Protein AF-A0A817NRM7-F1 (afdb_monomer_lite)

Organism: NCBI:txid392032

Foldseek 3Di:
DDDDDPPDQDADVQARDPPLVVQLVQLVVLLVVLVVVCVVDVPDDLVNSLVVSVVSCLVPPPCRVCVVVCLVDVSSLLRSVLSSLVVLCVVLVQDQDDSVVLSCVLPVDDDRDSSSSSCSSNPDSVLVSVLSVLVSVVCVQQNDVLVVVLVVVLVPPDDDDDDDPPLLVVQLSLLVVLVVVLCVQQDDRPCRNVVVCCCVPVLVNNSDDPALVNLVSSLVVVLVVSVPPDDDDPPNNVSNVVSSLVSSLSNCLSHCVVVVVRLLVVVLQCLPPVRPNLVVCLSVLVSNCVQLVLLVCLVVVVLDDDDCPSFVSVQVSQVVRDDPVSSSLVSLLVNSLVVCVVCVVVVDQLLVCLVVCVVVLVVLLVVLVVCVPGRGSSVSSSSSSNLNNLLSLLVCVLVVPPDPSNVVVLVVLQVPPHPCSVVSVVSSLVSNCVVVVHDSVVVLVVCVVPPRDNVVVVSDDDPPPPLCVLVVLADQDDQDPVQNVLLVVLLCCVVPPPDLVSVLVLLVVLLQDLSSQLSNQSVLLVVLCCVQRVVCQDQPVVQLCCLPPPCVVSCCVRQNPVSSVVSNCSRNQHDPPDLLRDHNPDDSVSNNVSSVVSSLVSSLSSCLSYPAQDLSVQLQADRVRHGDPDNVVSCVPPDPDPPPPPDPPLLVQLVVQLVVVVVCVVVVNQDPLQQKKKAPAPPGSHIDGDNQAADCDPFDADPVPRHGWGANHGSGTDDDVVGIDIGGSVRSNVVSVVVVVD

Sequence (742 aa):
MMNRYVIEIPLFFNFRFPCATTEYGIIRQSRDTTMKRSLDDERIQSDELANQAMKQLTDKSIYKENIKLIFNNSDLFTHYYHDQVALAHDEAKVYQLPTSFVQRLLTLNPTRSITNHLQHLLIDHVELFEILRIFEISMQLVGEETVINAFNKQSIQNYTSDHLVSSTIISRIDNIEQLINCYNRVIQTEHASNFFENACSLGGFNAAFENCNAIHEFIEYLRNLFVDSESTTDNVLPHRQRTLLELEMEFLKTWLPDNSEQYPEVLALFSKPKNDLWQYSAKILSFIDQEVELFSTVLSKNGQLEDPDKIELLDECLNNINGDTYKIERLLVNRIHMQLMLRASEQGTPEQILTDNYTQFEENVRQLQDEQSNHSSISISLIAWIKYYIELYAVALKNQCSEAIMGTIDQFLTRDELPLSLTLKLFVIKQICELSSVKFDAFCEKFSNSAVVWLRTILEKPQDQQSNQAQHNLILPTPLFVGEDEFKRISDILSYSNDIEHLRQLITNCTTNQTSSYCFLVWFIHYYLRFYTKNATSIDEKWVRLFTHELNQHICKCFDVISSKLLISLCKNFSNTSYFRLQPNMDIKEVHQRLVVLNIAVYLLSCKSLNYITYVGSLLFDDKRQMPNNYTERLQSSICLPGLLSSDIAITKMLYVRTQVKERLDRSEIVPDAMFIYKCSDACPYMFHFEGCGRPYELIKCPMCKTDIGATSYNKPIIRIPPHTQMPIEAGFQFIADYIKT

Structure (mmCIF, N/CA/C/O backbone):
data_AF-A0A817NRM7-F1
#
_entry.id   AF-A0A817NRM7-F1
#
loop_
_atom_site.group_PDB
_atom_site.id
_atom_site.type_symbol
_atom_site.label_atom_id
_atom_site.label_alt_id
_atom_site.label_comp_id
_atom_site.label_asym_id
_atom_site.label_entity_id
_atom_site.label_seq_id
_atom_site.pdbx_PDB_ins_code
_atom_site.Cartn_x
_atom_site.Cartn_y
_atom_site.Cartn_z
_atom_site.occupancy
_atom_site.B_iso_or_equiv
_atom_site.auth_seq_id
_atom_site.auth_comp_id
_atom_site.auth_asym_id
_atom_site.auth_atom_id
_atom_site.pdbx_PDB_model_num
ATOM 1 N N . MET A 1 1 ? 57.140 -15.966 -49.973 1.00 34.69 1 MET A N 1
ATOM 2 C CA . MET A 1 1 ? 56.959 -16.732 -48.721 1.00 34.69 1 MET A CA 1
ATOM 3 C C . MET A 1 1 ? 55.482 -17.067 -48.611 1.00 34.69 1 MET A C 1
ATOM 5 O O . MET A 1 1 ? 54.673 -16.154 -48.588 1.00 34.69 1 MET A O 1
ATOM 9 N N . MET A 1 2 ? 55.150 -18.355 -48.706 1.00 26.67 2 MET A N 1
ATOM 10 C CA . MET A 1 2 ? 53.783 -18.885 -48.751 1.00 26.67 2 MET A CA 1
ATOM 11 C C . MET A 1 2 ? 53.031 -18.640 -47.436 1.00 26.67 2 MET A C 1
ATOM 13 O O . MET A 1 2 ? 53.533 -18.996 -46.370 1.00 26.67 2 MET A O 1
ATOM 17 N N . ASN A 1 3 ? 51.817 -18.095 -47.555 1.00 31.77 3 ASN A N 1
ATOM 18 C CA . ASN A 1 3 ? 50.756 -18.158 -46.550 1.00 31.77 3 ASN A CA 1
ATOM 19 C C . ASN A 1 3 ? 50.570 -19.615 -46.106 1.00 31.77 3 ASN A C 1
ATOM 21 O O . ASN A 1 3 ? 50.264 -20.483 -46.925 1.00 31.77 3 ASN A O 1
ATOM 25 N N . ARG A 1 4 ? 50.762 -19.895 -44.816 1.00 36.00 4 ARG A N 1
ATOM 26 C CA . ARG A 1 4 ? 50.387 -21.182 -44.227 1.00 36.00 4 ARG A CA 1
ATOM 27 C C . ARG A 1 4 ? 48.860 -21.212 -44.093 1.00 36.00 4 ARG A C 1
ATOM 29 O O . ARG A 1 4 ? 48.320 -20.524 -43.243 1.00 36.00 4 ARG A O 1
ATOM 36 N N . TYR A 1 5 ? 48.228 -21.968 -44.990 1.00 39.69 5 TYR A N 1
ATOM 37 C CA . TYR A 1 5 ? 46.897 -22.590 -44.931 1.00 39.69 5 TYR A CA 1
ATOM 38 C C . TYR A 1 5 ? 45.870 -21.987 -43.954 1.00 39.69 5 TYR A C 1
ATOM 40 O O . TYR A 1 5 ? 45.651 -22.541 -42.881 1.00 39.69 5 TYR A O 1
ATOM 48 N N . VAL A 1 6 ? 45.157 -20.941 -44.382 1.00 44.00 6 VAL A N 1
ATOM 49 C CA . VAL A 1 6 ? 43.768 -20.742 -43.933 1.00 44.00 6 VAL A CA 1
ATOM 50 C C . VAL A 1 6 ? 42.949 -21.813 -44.652 1.00 44.00 6 VAL A C 1
ATOM 52 O O . VAL A 1 6 ? 42.923 -21.844 -45.884 1.00 44.00 6 VAL A O 1
ATOM 55 N N . ILE A 1 7 ? 42.362 -22.752 -43.912 1.00 54.34 7 ILE A N 1
ATOM 56 C CA . ILE A 1 7 ? 41.488 -23.776 -44.497 1.00 54.34 7 ILE A CA 1
ATOM 57 C C . ILE A 1 7 ? 40.135 -23.111 -44.755 1.00 54.34 7 ILE A C 1
ATOM 59 O O . ILE A 1 7 ? 39.283 -23.079 -43.876 1.00 54.34 7 ILE A O 1
ATOM 63 N N . GLU A 1 8 ? 39.932 -22.553 -45.947 1.00 53.34 8 GLU A N 1
ATOM 64 C CA . GLU A 1 8 ? 38.624 -22.016 -46.334 1.00 53.34 8 GLU A CA 1
ATOM 65 C C . GLU A 1 8 ? 37.659 -23.163 -46.656 1.00 53.34 8 GLU A C 1
ATOM 67 O O . GLU A 1 8 ? 37.720 -23.774 -47.725 1.00 53.34 8 GLU A O 1
ATOM 72 N N . ILE A 1 9 ? 36.757 -23.464 -45.718 1.00 67.56 9 ILE A N 1
ATOM 73 C CA . ILE A 1 9 ? 35.659 -24.412 -45.936 1.00 67.56 9 ILE A CA 1
ATOM 74 C C . ILE A 1 9 ? 34.403 -23.620 -46.341 1.00 67.56 9 ILE A C 1
ATOM 76 O O . ILE A 1 9 ? 33.928 -22.806 -45.536 1.00 67.56 9 ILE A O 1
ATOM 80 N N . PRO A 1 10 ? 33.863 -23.810 -47.563 1.00 65.81 10 PRO A N 1
ATOM 81 C CA . PRO A 1 10 ? 32.677 -23.093 -48.023 1.00 65.81 10 PRO A CA 1
ATOM 82 C C . PRO A 1 10 ? 31.425 -23.521 -47.245 1.00 65.81 10 PRO A C 1
ATOM 84 O O . PRO A 1 10 ? 31.298 -24.672 -46.836 1.00 65.81 10 PRO A O 1
ATOM 87 N N . LEU A 1 11 ? 30.486 -22.587 -47.068 1.00 70.88 11 LEU A N 1
ATOM 88 C CA . LEU A 1 11 ? 29.175 -22.872 -46.483 1.00 70.88 11 LEU A CA 1
ATOM 89 C C . LEU A 1 11 ? 28.309 -23.648 -47.483 1.00 70.88 11 LEU A C 1
ATOM 91 O O . LEU A 1 11 ? 28.127 -23.219 -48.623 1.00 70.88 11 LEU A O 1
ATOM 95 N N . PHE A 1 12 ? 27.726 -24.753 -47.036 1.00 64.75 12 PHE A N 1
ATOM 96 C CA . PHE A 1 12 ? 26.757 -25.545 -47.779 1.00 64.75 12 PHE A CA 1
ATOM 97 C C . PHE A 1 12 ? 25.507 -25.719 -46.909 1.00 64.75 12 PHE A C 1
ATOM 99 O O . PHE A 1 12 ? 25.571 -26.329 -45.846 1.00 64.75 12 PHE A O 1
ATOM 106 N N . PHE A 1 13 ? 24.380 -25.126 -47.324 1.00 61.25 13 PHE A N 1
ATOM 107 C CA . PHE A 1 13 ? 23.148 -25.047 -46.517 1.00 61.25 13 PHE A CA 1
ATOM 108 C C . PHE A 1 13 ? 23.389 -24.545 -45.074 1.00 61.25 13 PHE A C 1
ATOM 110 O O . PHE A 1 13 ? 22.947 -25.171 -44.120 1.00 61.25 13 PHE A O 1
ATOM 117 N N . ASN A 1 14 ? 24.106 -23.423 -44.921 1.00 70.62 14 ASN A N 1
ATOM 118 C CA . ASN A 1 14 ? 24.505 -22.799 -43.642 1.00 70.62 14 ASN A CA 1
ATOM 119 C C . ASN A 1 14 ? 25.495 -23.583 -42.757 1.00 70.62 14 ASN A C 1
ATOM 121 O O . ASN A 1 14 ? 25.892 -23.056 -41.719 1.00 70.62 14 ASN A O 1
ATOM 125 N N . PHE A 1 15 ? 25.973 -24.759 -43.181 1.00 78.25 15 PHE A N 1
ATOM 126 C CA . PHE A 1 15 ? 26.972 -25.545 -42.446 1.00 78.25 15 PHE A CA 1
ATOM 127 C C . PHE A 1 15 ? 28.299 -25.643 -43.202 1.00 78.25 15 PHE A C 1
ATOM 129 O O . PHE A 1 15 ? 28.330 -25.587 -44.432 1.00 78.25 15 PHE A O 1
ATOM 136 N N . ARG A 1 16 ? 29.411 -25.785 -42.481 1.00 79.62 16 ARG A N 1
ATOM 137 C CA . ARG A 1 16 ? 30.762 -25.946 -43.048 1.00 79.62 16 ARG A CA 1
ATOM 138 C C . ARG A 1 16 ? 31.235 -27.394 -42.982 1.00 79.62 16 ARG A C 1
ATOM 140 O O . ARG A 1 16 ? 31.927 -27.863 -43.881 1.00 79.62 16 ARG A O 1
ATOM 147 N N . PHE A 1 17 ? 30.846 -28.121 -41.947 1.00 80.62 17 PHE A N 1
ATOM 148 C CA . PHE A 1 17 ? 31.223 -29.502 -41.712 1.00 80.62 17 PHE A CA 1
ATOM 149 C C . PHE A 1 17 ? 30.112 -30.480 -42.135 1.00 80.62 17 PHE A C 1
ATOM 151 O O . PHE A 1 17 ? 28.925 -30.229 -41.908 1.00 80.62 17 PHE A O 1
ATOM 158 N N . PRO A 1 18 ? 30.466 -31.632 -42.737 1.00 75.56 18 PRO A N 1
ATOM 159 C CA . PRO A 1 18 ? 29.490 -32.670 -43.054 1.00 75.56 18 PRO A CA 1
ATOM 160 C C . PRO A 1 18 ? 28.865 -33.241 -41.771 1.00 75.56 18 PRO A C 1
ATOM 162 O O . PRO A 1 18 ? 29.499 -33.303 -40.730 1.00 75.56 18 PRO A O 1
ATOM 165 N N . CYS A 1 19 ? 27.614 -33.696 -41.819 1.00 80.62 19 CYS A N 1
ATOM 166 C CA . CYS A 1 19 ? 26.957 -34.333 -40.664 1.00 80.62 19 CYS A CA 1
ATOM 167 C C . CYS A 1 19 ? 26.858 -33.457 -39.389 1.00 80.62 19 CYS A C 1
ATOM 169 O O . CYS A 1 19 ? 26.701 -34.002 -38.294 1.00 80.62 19 CYS A O 1
ATOM 171 N N . ALA A 1 20 ? 26.903 -32.122 -39.514 1.00 81.62 20 ALA A N 1
ATOM 172 C CA . ALA A 1 20 ? 26.835 -31.179 -38.391 1.00 81.62 20 ALA A CA 1
ATOM 173 C C . ALA A 1 20 ? 25.649 -31.436 -37.442 1.00 81.62 20 ALA A C 1
ATOM 175 O O . ALA A 1 20 ? 25.820 -31.400 -36.228 1.00 81.62 20 ALA A O 1
ATOM 176 N N . THR A 1 21 ? 24.470 -31.774 -37.977 1.00 80.50 21 THR A N 1
ATOM 177 C CA . THR A 1 21 ? 23.260 -32.086 -37.192 1.00 80.50 21 THR A CA 1
ATOM 178 C C . THR A 1 21 ? 23.430 -33.313 -36.299 1.00 80.50 21 THR A C 1
ATOM 180 O O . THR A 1 21 ? 23.010 -33.321 -35.144 1.00 80.50 21 THR A O 1
ATOM 183 N N . THR A 1 22 ? 24.049 -34.370 -36.822 1.00 81.25 22 THR A N 1
ATOM 184 C CA . THR A 1 22 ? 24.283 -35.600 -36.059 1.00 81.25 22 THR A CA 1
ATOM 185 C C . THR A 1 22 ? 25.364 -35.380 -35.003 1.00 81.25 22 THR A C 1
ATOM 187 O O . THR A 1 22 ? 25.225 -35.848 -33.875 1.00 81.25 22 THR A O 1
ATOM 190 N N . GLU A 1 23 ? 26.396 -34.606 -35.340 1.00 84.19 23 GLU A N 1
ATOM 191 C CA . GLU A 1 23 ? 27.444 -34.216 -34.398 1.00 84.19 23 GLU A CA 1
ATOM 192 C C . GLU A 1 23 ? 26.904 -33.328 -33.262 1.00 84.19 23 GLU A C 1
ATOM 194 O O . GLU A 1 23 ? 27.232 -33.544 -32.096 1.00 84.19 23 GLU A O 1
ATOM 199 N N . TYR A 1 24 ? 25.991 -32.403 -33.569 1.00 82.62 24 TYR A N 1
ATOM 200 C CA . TYR A 1 24 ? 25.297 -31.586 -32.570 1.00 82.62 24 TYR A CA 1
ATOM 201 C C . TYR A 1 24 ? 24.501 -32.435 -31.576 1.00 82.62 24 TYR A C 1
ATOM 203 O O . TYR A 1 24 ? 24.549 -32.187 -30.372 1.00 82.62 24 TYR A O 1
ATOM 211 N N . GLY A 1 25 ? 23.843 -33.502 -32.044 1.00 79.62 25 GLY A N 1
ATOM 212 C CA . GLY A 1 25 ? 23.169 -34.465 -31.167 1.00 79.62 25 GLY A CA 1
ATOM 213 C C . GLY A 1 25 ? 24.121 -35.178 -30.194 1.00 79.62 25 GLY A C 1
ATOM 214 O O . GLY A 1 25 ? 23.775 -35.388 -29.030 1.00 79.62 25 GLY A O 1
ATOM 215 N N . ILE A 1 26 ? 25.339 -35.505 -30.637 1.00 82.06 26 ILE A N 1
ATOM 216 C CA . ILE A 1 26 ? 26.378 -36.128 -29.798 1.00 82.06 26 ILE A CA 1
ATOM 217 C C . ILE A 1 26 ? 26.888 -35.138 -28.746 1.00 82.06 26 ILE A C 1
ATOM 219 O O . ILE A 1 26 ? 27.024 -35.495 -27.572 1.00 82.06 26 ILE A O 1
ATOM 223 N N . ILE A 1 27 ? 27.119 -33.886 -29.144 1.00 79.38 27 ILE A N 1
ATOM 224 C CA . ILE A 1 27 ? 27.537 -32.823 -28.228 1.00 79.38 27 ILE A CA 1
ATOM 225 C C . ILE A 1 27 ? 26.447 -32.547 -27.192 1.00 79.38 27 ILE A C 1
ATOM 227 O O . ILE A 1 27 ? 26.756 -32.473 -26.006 1.00 79.38 27 ILE A O 1
ATOM 231 N N . ARG A 1 28 ? 25.177 -32.465 -27.601 1.00 76.25 28 ARG A N 1
ATOM 232 C CA . ARG A 1 28 ? 24.037 -32.300 -26.689 1.00 76.25 28 ARG A CA 1
ATOM 233 C C . ARG A 1 28 ? 23.992 -33.401 -25.631 1.00 76.25 28 ARG A C 1
ATOM 235 O O . ARG A 1 28 ? 23.902 -33.108 -24.447 1.00 76.25 28 ARG A O 1
ATOM 242 N N . GLN A 1 29 ? 24.165 -34.661 -26.034 1.00 79.44 29 GLN A N 1
ATOM 243 C CA . GLN A 1 29 ? 24.236 -35.772 -25.082 1.00 79.44 29 GLN A CA 1
ATOM 244 C C . GLN A 1 29 ? 25.431 -35.637 -24.120 1.00 79.44 29 GLN A C 1
ATOM 246 O O . GLN A 1 29 ? 25.322 -35.965 -22.935 1.00 79.44 29 GLN A O 1
ATOM 251 N N . SER A 1 30 ? 26.579 -35.171 -24.621 1.00 75.50 30 SER A N 1
ATOM 252 C CA . SER A 1 30 ? 27.755 -34.904 -23.790 1.00 75.50 30 SER A CA 1
ATOM 253 C C . SER A 1 30 ? 27.486 -33.783 -22.780 1.00 75.50 30 SER A C 1
ATOM 255 O O . SER A 1 30 ? 27.895 -33.923 -21.634 1.00 75.50 30 SER A O 1
ATOM 257 N N . ARG A 1 31 ? 26.761 -32.722 -23.164 1.00 72.88 31 ARG A N 1
ATOM 258 C CA . ARG A 1 31 ? 26.352 -31.615 -22.277 1.00 72.88 31 ARG A CA 1
ATOM 259 C C . ARG A 1 31 ? 25.463 -32.098 -21.142 1.00 72.88 31 ARG A C 1
ATOM 261 O O . ARG A 1 31 ? 25.817 -31.905 -19.985 1.00 72.88 31 ARG A O 1
ATOM 268 N N . ASP A 1 32 ? 24.392 -32.820 -21.469 1.00 71.56 32 ASP A N 1
ATOM 269 C CA . ASP A 1 32 ? 23.449 -33.354 -20.477 1.00 71.56 32 ASP A CA 1
ATOM 270 C C . ASP A 1 32 ? 24.154 -34.269 -19.461 1.00 71.56 32 ASP A C 1
ATOM 272 O O . ASP A 1 32 ? 23.806 -34.315 -18.280 1.00 71.56 32 ASP A O 1
ATOM 276 N N . THR A 1 33 ? 25.166 -35.010 -19.923 1.00 74.06 33 THR A N 1
ATOM 277 C CA . THR A 1 33 ? 25.969 -35.901 -19.075 1.00 74.06 33 THR A CA 1
ATOM 278 C C . THR A 1 33 ? 26.917 -35.120 -18.165 1.00 74.06 33 THR A C 1
ATOM 280 O O . THR A 1 33 ? 27.089 -35.497 -17.006 1.00 74.06 33 THR A O 1
ATOM 283 N N . THR A 1 34 ? 27.529 -34.047 -18.671 1.00 68.81 34 THR A N 1
ATOM 284 C CA . THR A 1 34 ? 28.420 -33.171 -17.898 1.00 68.81 34 THR A CA 1
ATOM 285 C C . THR A 1 34 ? 27.641 -32.376 -16.846 1.00 68.81 34 THR A C 1
ATOM 287 O O . THR A 1 34 ? 28.063 -32.344 -15.695 1.00 68.81 34 THR A O 1
ATOM 290 N N . MET A 1 35 ? 26.470 -31.833 -17.194 1.00 64.88 35 MET A N 1
ATOM 291 C CA . MET A 1 35 ? 25.618 -31.054 -16.284 1.00 64.88 35 MET A CA 1
ATOM 292 C C . MET A 1 35 ? 25.044 -31.859 -15.125 1.00 64.88 35 MET A C 1
ATOM 294 O O . MET A 1 35 ? 25.058 -31.406 -13.985 1.00 64.88 35 MET A O 1
ATOM 298 N N . LYS A 1 36 ? 24.560 -33.080 -15.387 1.00 67.75 36 LYS A N 1
ATOM 299 C CA . LYS A 1 36 ? 24.073 -33.952 -14.307 1.00 67.75 36 LYS A CA 1
ATOM 300 C C . LYS A 1 36 ? 25.161 -34.228 -13.273 1.00 67.75 36 LYS A C 1
ATOM 302 O O . LYS A 1 36 ? 24.873 -34.292 -12.092 1.00 67.75 36 LYS A O 1
ATOM 307 N N . ARG A 1 37 ? 26.416 -34.341 -13.712 1.00 64.88 37 ARG A N 1
ATOM 308 C CA . ARG A 1 37 ? 27.549 -34.625 -12.825 1.00 64.88 37 ARG A CA 1
ATOM 309 C C . ARG A 1 37 ? 28.072 -33.401 -12.087 1.00 64.88 37 ARG A C 1
ATOM 311 O O . ARG A 1 37 ? 28.497 -33.557 -10.952 1.00 64.88 37 ARG A O 1
ATOM 318 N N . SER A 1 38 ? 28.031 -32.212 -12.691 1.00 61.97 38 SER A N 1
ATOM 319 C CA . SER A 1 38 ? 28.377 -30.975 -11.976 1.00 61.97 38 SER A CA 1
ATOM 320 C C . SER A 1 38 ? 27.378 -30.650 -10.863 1.00 61.97 38 SER A C 1
ATOM 322 O O . SER A 1 38 ? 27.759 -30.020 -9.887 1.00 61.97 38 SER A O 1
ATOM 324 N N . LEU A 1 39 ? 26.124 -31.099 -10.994 1.00 57.09 39 LEU A N 1
ATOM 325 C CA . LEU A 1 39 ? 25.101 -30.996 -9.947 1.00 57.09 39 LEU A CA 1
ATOM 326 C C . LEU A 1 39 ? 25.275 -32.036 -8.825 1.00 57.09 39 LEU A C 1
ATOM 328 O O . LEU A 1 39 ? 24.823 -31.798 -7.710 1.00 57.09 39 LEU A O 1
ATOM 332 N N . ASP A 1 40 ? 25.922 -33.171 -9.111 1.00 55.00 40 ASP A N 1
ATOM 333 C CA . ASP A 1 40 ? 26.087 -34.276 -8.159 1.00 55.00 40 ASP A CA 1
ATOM 334 C C . ASP A 1 40 ? 27.385 -34.177 -7.318 1.00 55.00 40 ASP A C 1
ATOM 336 O O . ASP A 1 40 ? 27.464 -34.815 -6.267 1.00 55.00 40 ASP A O 1
ATOM 340 N N . ASP A 1 41 ? 28.409 -33.419 -7.747 1.00 52.12 41 ASP A N 1
ATOM 341 C CA . ASP A 1 41 ? 29.701 -33.331 -7.038 1.00 52.12 41 ASP A CA 1
ATOM 342 C C . ASP A 1 41 ? 30.442 -31.991 -7.288 1.00 52.12 41 ASP A C 1
ATOM 344 O O . ASP A 1 41 ? 31.168 -31.820 -8.271 1.00 52.12 41 ASP A O 1
ATOM 348 N N . GLU A 1 42 ? 30.294 -31.026 -6.369 1.00 53.06 42 GLU A N 1
ATOM 349 C CA . GLU A 1 42 ? 30.867 -29.662 -6.453 1.00 53.06 42 GLU A CA 1
ATOM 350 C C . GLU A 1 42 ? 32.412 -29.608 -6.410 1.00 53.06 42 GLU A C 1
ATOM 352 O O . GLU A 1 42 ? 33.011 -28.543 -6.571 1.00 53.06 42 GLU A O 1
ATOM 357 N N . ARG A 1 43 ? 33.094 -30.740 -6.180 1.00 49.22 43 ARG A N 1
ATOM 358 C CA . ARG A 1 43 ? 34.561 -30.804 -6.012 1.00 49.22 43 ARG A CA 1
ATOM 359 C C . ARG A 1 43 ? 35.339 -31.148 -7.284 1.00 49.22 43 ARG A C 1
ATOM 361 O O . ARG A 1 43 ? 36.572 -31.168 -7.239 1.00 49.22 43 ARG A O 1
ATOM 368 N N . ILE A 1 44 ? 34.668 -31.442 -8.399 1.00 58.47 44 ILE A N 1
ATOM 369 C CA . ILE A 1 44 ? 35.347 -31.840 -9.640 1.00 58.47 44 ILE A CA 1
ATOM 370 C C . ILE A 1 44 ? 35.988 -30.610 -10.299 1.00 58.47 44 ILE A C 1
ATOM 372 O O . ILE A 1 44 ? 35.313 -29.648 -10.658 1.00 58.47 44 ILE A O 1
ATOM 376 N N . GLN A 1 45 ? 37.308 -30.652 -10.500 1.00 58.84 45 GLN A N 1
ATOM 377 C CA . GLN A 1 45 ? 38.033 -29.578 -11.180 1.00 58.84 45 GLN A CA 1
ATOM 378 C C . GLN A 1 45 ? 37.660 -29.517 -12.670 1.00 58.84 45 GLN A C 1
ATOM 380 O O . GLN A 1 45 ? 37.535 -30.538 -13.348 1.00 58.84 45 GLN A O 1
ATOM 385 N N . SER A 1 46 ? 37.547 -28.300 -13.205 1.00 59.47 46 SER A N 1
ATOM 386 C CA . SER A 1 46 ? 37.163 -28.027 -14.598 1.00 59.47 46 SER A CA 1
ATOM 387 C C . SER A 1 46 ? 37.997 -28.789 -15.647 1.00 59.47 46 SER A C 1
ATOM 389 O O . SER A 1 46 ? 37.464 -29.257 -16.658 1.00 59.47 46 SER A O 1
ATOM 391 N N . ASP A 1 47 ? 39.296 -28.970 -15.404 1.00 62.34 47 ASP A N 1
ATOM 392 C CA . ASP A 1 47 ? 40.184 -29.714 -16.307 1.00 62.34 47 ASP A CA 1
ATOM 393 C C . ASP A 1 47 ? 39.836 -31.208 -16.389 1.00 62.34 47 ASP A C 1
ATOM 395 O O . ASP A 1 47 ? 40.018 -31.850 -17.428 1.00 62.34 47 ASP A O 1
ATOM 399 N N . GLU A 1 48 ? 39.297 -31.784 -15.316 1.00 67.50 48 GLU A N 1
ATOM 400 C CA . GLU A 1 48 ? 38.899 -33.189 -15.271 1.00 67.50 48 GLU A CA 1
ATOM 401 C C . GLU A 1 48 ? 37.612 -33.428 -16.076 1.00 67.50 48 GLU A C 1
ATOM 403 O O . GLU A 1 48 ? 37.534 -34.387 -16.852 1.00 67.50 48 GLU A O 1
ATOM 408 N N . LEU A 1 49 ? 36.650 -32.501 -15.996 1.00 67.88 49 LEU A N 1
ATOM 409 C CA . LEU A 1 49 ? 35.432 -32.510 -16.816 1.00 67.88 49 LEU A CA 1
ATOM 410 C C . LEU A 1 49 ? 35.746 -32.335 -18.306 1.00 67.88 49 LEU A C 1
ATOM 412 O O . LEU A 1 49 ? 35.218 -33.078 -19.138 1.00 67.88 49 LEU A O 1
ATOM 416 N N . ALA A 1 50 ? 36.655 -31.419 -18.653 1.00 68.12 50 ALA A N 1
ATOM 417 C CA . ALA A 1 50 ? 37.087 -31.212 -20.034 1.00 68.12 50 ALA A CA 1
ATOM 418 C C . ALA A 1 50 ? 37.779 -32.460 -20.613 1.00 68.12 50 ALA A C 1
ATOM 420 O O . ALA A 1 50 ? 37.460 -32.895 -21.723 1.00 68.12 50 ALA A O 1
ATOM 421 N N . ASN A 1 51 ? 38.670 -33.102 -19.852 1.00 73.75 51 ASN A N 1
ATOM 422 C CA . ASN A 1 51 ? 39.340 -34.333 -20.284 1.00 73.75 51 ASN A CA 1
ATOM 423 C C . ASN A 1 51 ? 38.357 -35.495 -20.497 1.00 73.75 51 ASN A C 1
ATOM 425 O O . ASN A 1 51 ? 38.478 -36.252 -21.467 1.00 73.75 51 ASN A O 1
ATOM 429 N N . GLN A 1 52 ? 37.353 -35.627 -19.628 1.00 72.81 52 GLN A N 1
ATOM 430 C CA . GLN A 1 52 ? 36.305 -36.636 -19.776 1.00 72.81 52 GLN A CA 1
ATOM 431 C C . GLN A 1 52 ? 35.391 -36.350 -20.972 1.00 72.81 52 GLN A C 1
ATOM 433 O O . GLN A 1 52 ? 35.100 -37.270 -21.740 1.00 72.81 52 GLN A O 1
ATOM 438 N N . ALA A 1 53 ? 34.982 -35.097 -21.175 1.00 75.44 53 ALA A N 1
ATOM 439 C CA . ALA A 1 53 ? 34.172 -34.708 -22.324 1.00 75.44 53 ALA A CA 1
ATOM 440 C C . ALA A 1 53 ? 34.931 -34.898 -23.645 1.00 75.44 53 ALA A C 1
ATOM 442 O O . ALA A 1 53 ? 34.380 -35.445 -24.597 1.00 75.44 53 ALA A O 1
ATOM 443 N N . MET A 1 54 ? 36.227 -34.570 -23.692 1.00 80.94 54 MET A N 1
ATOM 444 C CA . MET A 1 54 ? 37.078 -34.847 -24.854 1.00 80.94 54 MET A CA 1
ATOM 445 C C . MET A 1 54 ? 37.191 -36.346 -25.140 1.00 80.94 54 MET A C 1
ATOM 447 O O . MET A 1 54 ? 37.178 -36.759 -26.302 1.00 80.94 54 MET A O 1
ATOM 451 N N . LYS A 1 55 ? 37.270 -37.186 -24.100 1.00 80.50 55 LYS A N 1
ATOM 452 C CA . LYS A 1 55 ? 37.257 -38.645 -24.260 1.00 80.50 55 LYS A CA 1
ATOM 453 C C . LYS A 1 55 ? 35.926 -39.126 -24.845 1.00 80.50 55 LYS A C 1
ATOM 455 O O . LYS A 1 55 ? 35.933 -39.851 -25.833 1.00 80.50 55 LYS A O 1
ATOM 460 N N . GLN A 1 56 ? 34.799 -38.657 -24.308 1.00 80.75 56 GLN A N 1
ATOM 461 C CA . GLN A 1 56 ? 33.470 -38.996 -24.828 1.00 80.75 56 GLN A CA 1
ATOM 462 C C . GLN A 1 56 ? 33.274 -38.539 -26.278 1.00 80.75 56 GLN A C 1
ATOM 464 O O . GLN A 1 56 ? 32.749 -39.302 -27.090 1.00 80.75 56 GLN A O 1
ATOM 469 N N . LEU A 1 57 ? 33.724 -37.329 -26.617 1.00 81.81 57 LEU A N 1
ATOM 470 C CA . LEU A 1 57 ? 33.691 -36.814 -27.982 1.00 81.81 57 LEU A CA 1
ATOM 471 C C . LEU A 1 57 ? 34.604 -37.632 -28.898 1.00 81.81 57 LEU A C 1
ATOM 473 O O . LEU A 1 57 ? 34.183 -37.989 -29.986 1.00 81.81 57 LEU A O 1
ATOM 477 N N . THR A 1 58 ? 35.803 -38.021 -28.463 1.00 84.25 58 THR A N 1
ATOM 478 C CA . THR A 1 58 ? 36.692 -38.880 -29.270 1.00 84.25 58 THR A CA 1
ATOM 479 C C . THR A 1 58 ? 36.052 -40.239 -29.580 1.00 84.25 58 THR A C 1
ATOM 481 O O . THR A 1 58 ? 36.198 -40.741 -30.694 1.00 84.25 58 THR A O 1
ATOM 484 N N . ASP A 1 59 ? 35.322 -40.810 -28.620 1.00 81.75 59 ASP A N 1
ATOM 485 C CA . ASP A 1 59 ? 34.698 -42.131 -28.752 1.00 81.75 59 ASP A CA 1
ATOM 486 C C . ASP A 1 59 ? 33.405 -42.102 -29.588 1.00 81.75 59 ASP A C 1
ATOM 488 O O . ASP A 1 59 ? 33.107 -43.063 -30.302 1.00 81.75 59 ASP A O 1
ATOM 492 N N . LYS A 1 60 ? 32.621 -41.018 -29.492 1.00 83.69 60 LYS A N 1
ATOM 493 C CA . LYS A 1 60 ? 31.272 -40.926 -30.079 1.00 83.69 60 LYS A CA 1
ATOM 494 C C . LYS A 1 60 ? 31.169 -40.044 -31.321 1.00 83.69 60 LYS A C 1
ATOM 496 O O . LYS A 1 60 ? 30.241 -40.248 -32.098 1.00 83.69 60 LYS A O 1
ATOM 501 N N . SER A 1 61 ? 32.069 -39.076 -31.493 1.00 84.75 61 SER A N 1
ATOM 502 C CA . SER A 1 61 ? 32.068 -38.146 -32.627 1.00 84.75 61 SER A CA 1
ATOM 503 C C . SER A 1 61 ? 32.155 -38.896 -33.950 1.00 84.75 61 SER A C 1
ATOM 505 O O . SER A 1 61 ? 32.892 -39.879 -34.091 1.00 84.75 61 SER A O 1
ATOM 507 N N . ILE A 1 62 ? 31.483 -38.364 -34.967 1.00 83.94 62 ILE A N 1
ATOM 508 C CA . ILE A 1 62 ? 31.608 -38.840 -36.349 1.00 83.94 62 ILE A CA 1
ATOM 509 C C . ILE A 1 62 ? 33.048 -38.654 -36.849 1.00 83.94 62 ILE A C 1
ATOM 511 O O . ILE A 1 62 ? 33.533 -39.431 -37.675 1.00 83.94 62 ILE A O 1
ATOM 515 N N . TYR A 1 63 ? 33.758 -37.671 -36.292 1.00 83.81 63 TYR A N 1
ATOM 516 C CA . TYR A 1 63 ? 35.152 -37.363 -36.599 1.00 83.81 63 TYR A CA 1
ATOM 517 C C . TYR A 1 63 ? 36.158 -38.238 -35.844 1.00 83.81 63 TYR A C 1
ATOM 519 O O . TYR A 1 63 ? 37.333 -38.259 -36.224 1.00 83.81 63 TYR A O 1
ATOM 527 N N . LYS A 1 64 ? 35.720 -39.000 -34.831 1.00 84.69 64 LYS A N 1
ATOM 528 C CA . LYS A 1 64 ? 36.563 -39.886 -34.008 1.00 84.69 64 LYS A CA 1
ATOM 529 C C . LYS A 1 64 ? 37.827 -39.165 -33.520 1.00 84.69 64 LYS A C 1
ATOM 531 O O . LYS A 1 64 ? 37.751 -38.038 -33.048 1.00 84.69 64 LYS A O 1
ATOM 536 N N . GLU A 1 65 ? 39.011 -39.754 -33.689 1.00 78.88 65 GLU A N 1
ATOM 537 C CA . GLU A 1 65 ? 40.294 -39.154 -33.295 1.00 78.88 65 GLU A CA 1
ATOM 538 C C . GLU A 1 65 ? 40.581 -37.798 -33.963 1.00 78.88 65 GLU A C 1
ATOM 540 O O . GLU A 1 65 ? 41.285 -36.969 -33.381 1.00 78.88 65 GLU A O 1
ATOM 545 N N . ASN A 1 66 ? 39.988 -37.517 -35.132 1.00 81.38 66 ASN A N 1
ATOM 546 C CA . ASN A 1 66 ? 40.151 -36.230 -35.813 1.00 81.38 66 ASN A CA 1
ATOM 547 C C . ASN A 1 66 ? 39.427 -35.082 -35.094 1.00 81.38 66 ASN A C 1
ATOM 549 O O . ASN A 1 66 ? 39.734 -33.923 -35.371 1.00 81.38 66 ASN A O 1
ATOM 553 N N . ILE A 1 67 ? 38.538 -35.360 -34.129 1.00 82.88 67 ILE A N 1
ATOM 554 C CA . ILE A 1 67 ? 37.946 -34.309 -33.289 1.00 82.88 67 ILE A CA 1
ATOM 555 C C . ILE A 1 67 ? 39.030 -33.558 -32.509 1.00 82.88 67 ILE A C 1
ATOM 557 O O . ILE A 1 67 ? 38.991 -32.337 -32.398 1.00 82.88 67 ILE A O 1
ATOM 561 N N . LYS A 1 68 ? 40.090 -34.253 -32.077 1.00 79.50 68 LYS A N 1
ATOM 562 C CA . LYS A 1 68 ? 41.240 -33.618 -31.420 1.00 79.50 68 LYS A CA 1
ATOM 563 C C . LYS A 1 68 ? 41.965 -32.668 -32.366 1.00 79.50 68 LYS A C 1
ATOM 565 O O . LYS A 1 68 ? 42.457 -31.634 -31.931 1.00 79.50 68 LYS A O 1
ATOM 570 N N . LEU A 1 69 ? 42.024 -32.994 -33.657 1.00 81.50 69 LEU A N 1
ATOM 571 C CA . LEU A 1 69 ? 42.620 -32.131 -34.676 1.00 81.50 69 LEU A CA 1
ATOM 572 C C . LEU A 1 69 ? 41.760 -30.884 -34.934 1.00 81.50 69 LEU A C 1
ATOM 574 O O . LEU A 1 69 ? 42.318 -29.801 -35.085 1.00 81.50 69 LEU A O 1
ATOM 578 N N . ILE A 1 70 ? 40.428 -31.016 -34.899 1.00 81.94 70 ILE A N 1
ATOM 579 C CA . ILE A 1 70 ? 39.491 -29.884 -34.975 1.00 81.94 70 ILE A CA 1
ATOM 580 C C . ILE A 1 70 ? 39.681 -28.948 -33.776 1.00 81.94 70 ILE A C 1
ATOM 582 O O . ILE A 1 70 ? 39.807 -27.749 -33.970 1.00 81.94 70 ILE A O 1
ATOM 586 N N . PHE A 1 71 ? 39.780 -29.470 -32.552 1.00 77.56 71 PHE A N 1
ATOM 587 C CA . PHE A 1 71 ? 39.953 -28.639 -31.351 1.00 77.56 71 PHE A CA 1
ATOM 588 C C . PHE A 1 71 ? 41.354 -28.025 -31.210 1.00 77.56 71 PHE A C 1
ATOM 590 O O . PHE A 1 71 ? 41.493 -26.958 -30.612 1.00 77.56 71 PHE A O 1
ATOM 597 N N . ASN A 1 72 ? 42.381 -28.682 -31.759 1.00 77.69 72 ASN A N 1
ATOM 598 C CA . ASN A 1 72 ? 43.762 -28.186 -31.776 1.00 77.69 72 ASN A CA 1
ATOM 599 C C . ASN A 1 72 ? 44.021 -27.137 -32.861 1.00 77.69 72 ASN A C 1
ATOM 601 O O . ASN A 1 72 ? 44.972 -26.361 -32.758 1.00 77.69 72 ASN A O 1
ATOM 605 N N . ASN A 1 73 ? 43.211 -27.123 -33.917 1.00 78.56 73 ASN A N 1
ATOM 606 C CA . ASN A 1 73 ? 43.320 -26.160 -34.999 1.00 78.56 73 ASN A CA 1
ATOM 607 C C . ASN A 1 73 ? 42.200 -25.135 -34.866 1.00 78.56 73 ASN A C 1
ATOM 609 O O . ASN A 1 73 ? 41.035 -25.441 -35.088 1.00 78.56 73 ASN A O 1
ATOM 613 N N . SER A 1 74 ? 42.554 -23.895 -34.547 1.00 70.81 74 SER A N 1
ATOM 614 C CA . SER A 1 74 ? 41.528 -22.890 -34.307 1.00 70.81 74 SER A CA 1
ATOM 615 C C . SER A 1 74 ? 40.642 -22.586 -35.503 1.00 70.81 74 SER A C 1
ATOM 617 O O . SER A 1 74 ? 39.485 -22.262 -35.280 1.00 70.81 74 SER A O 1
ATOM 619 N N . ASP A 1 75 ? 41.149 -22.648 -36.731 1.00 72.69 75 ASP A N 1
ATOM 620 C CA . ASP A 1 75 ? 40.339 -22.311 -37.903 1.00 72.69 75 ASP A CA 1
ATOM 621 C C . ASP A 1 75 ? 39.270 -23.392 -38.113 1.00 72.69 75 ASP A C 1
ATOM 623 O O . ASP A 1 75 ? 38.094 -23.098 -38.337 1.00 72.69 75 ASP A O 1
ATOM 627 N N . LEU A 1 76 ? 39.658 -24.658 -37.919 1.00 77.81 76 LEU A N 1
ATOM 628 C CA . LEU A 1 76 ? 38.730 -25.787 -37.927 1.00 77.81 76 LEU A CA 1
ATOM 629 C C . LEU A 1 76 ? 37.749 -25.721 -36.755 1.00 77.81 76 LEU A C 1
ATOM 631 O O . LEU A 1 76 ? 36.562 -25.951 -36.966 1.00 77.81 76 LEU A O 1
ATOM 635 N N . PHE A 1 77 ? 38.202 -25.361 -35.551 1.00 79.19 77 PHE A N 1
ATOM 636 C CA . PHE A 1 77 ? 37.318 -25.168 -34.403 1.00 79.19 77 PHE A CA 1
ATOM 637 C C . PHE A 1 77 ? 36.314 -24.035 -34.642 1.00 79.19 77 PHE A C 1
ATOM 639 O O . PHE A 1 77 ? 35.136 -24.204 -34.361 1.00 79.19 77 PHE A O 1
ATOM 646 N N . THR A 1 78 ? 36.735 -22.906 -35.213 1.00 74.19 78 THR A N 1
ATOM 647 C CA . THR A 1 78 ? 35.849 -21.782 -35.549 1.00 74.19 78 THR A CA 1
ATOM 648 C C . THR A 1 78 ? 34.766 -22.210 -36.539 1.00 74.19 78 THR A C 1
ATOM 650 O O . THR A 1 78 ? 33.599 -21.864 -36.360 1.00 74.19 78 THR A O 1
ATOM 653 N N . HIS A 1 79 ? 35.119 -22.988 -37.562 1.00 80.75 79 HIS A N 1
ATOM 654 C CA . HIS A 1 79 ? 34.145 -23.532 -38.510 1.00 80.75 79 HIS A CA 1
ATOM 655 C C . HIS A 1 79 ? 33.220 -24.573 -37.874 1.00 80.75 79 HIS A C 1
ATOM 657 O O . HIS A 1 79 ? 32.023 -24.574 -38.138 1.00 80.75 79 HIS A O 1
ATOM 663 N N . TYR A 1 80 ? 33.761 -25.418 -37.003 1.00 80.88 80 TYR A N 1
ATOM 664 C CA . TYR A 1 80 ? 33.005 -26.437 -36.291 1.00 80.88 80 TYR A CA 1
ATOM 665 C C . TYR A 1 80 ? 32.007 -25.801 -35.322 1.00 80.88 80 TYR A C 1
ATOM 667 O O . TYR A 1 80 ? 30.826 -26.124 -35.346 1.00 80.88 80 TYR A O 1
ATOM 675 N N . TYR A 1 81 ? 32.462 -24.838 -34.522 1.00 77.75 81 TYR A N 1
ATOM 676 C CA . TYR A 1 81 ? 31.663 -24.109 -33.544 1.00 77.75 81 TYR A CA 1
ATOM 677 C C . TYR A 1 81 ? 30.562 -23.273 -34.200 1.00 77.75 81 TYR A C 1
ATOM 679 O O . TYR A 1 81 ? 29.444 -23.254 -33.696 1.00 77.75 81 TYR A O 1
ATOM 687 N N . HIS A 1 82 ? 30.837 -22.661 -35.358 1.00 80.75 82 HIS A N 1
ATOM 688 C CA . HIS A 1 82 ? 29.824 -21.969 -36.160 1.00 80.75 82 HIS A CA 1
ATOM 689 C C . HIS A 1 82 ? 28.615 -22.870 -36.449 1.00 80.75 82 HIS A C 1
ATOM 691 O O . HIS A 1 82 ? 27.474 -22.470 -36.228 1.00 80.75 82 HIS A O 1
ATOM 697 N N . ASP A 1 83 ? 28.860 -24.105 -36.889 1.00 81.94 83 ASP A N 1
ATOM 698 C CA . ASP A 1 83 ? 27.786 -25.044 -37.215 1.00 81.94 83 ASP A CA 1
ATOM 699 C C . ASP A 1 83 ? 27.000 -25.473 -35.971 1.00 81.94 83 ASP A C 1
ATOM 701 O O . ASP A 1 83 ? 25.784 -25.652 -36.035 1.00 81.94 83 ASP A O 1
ATOM 705 N N . GLN A 1 84 ? 27.677 -25.580 -34.822 1.00 80.88 84 GLN A N 1
ATOM 706 C CA . GLN A 1 84 ? 27.023 -25.878 -33.548 1.00 80.88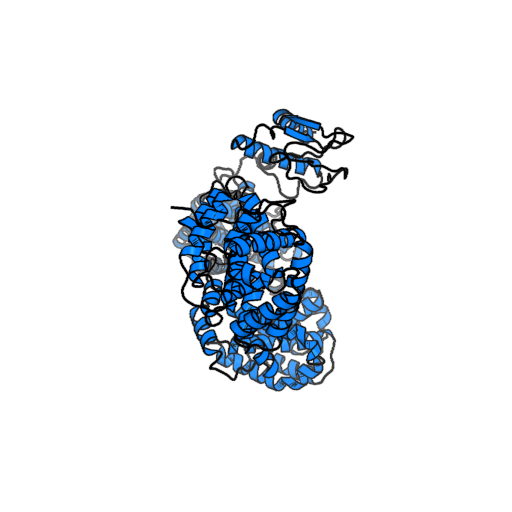 84 GLN A CA 1
ATOM 707 C C . GLN A 1 84 ? 26.126 -24.726 -33.083 1.00 80.88 84 GLN A C 1
ATOM 709 O O . GLN A 1 84 ? 25.018 -24.978 -32.621 1.00 80.88 84 GLN A O 1
ATOM 714 N N . VAL A 1 85 ? 26.567 -23.474 -33.234 1.00 74.44 85 VAL A N 1
ATOM 715 C CA . VAL A 1 85 ? 25.768 -22.281 -32.900 1.00 74.44 85 VAL A CA 1
ATOM 716 C C . VAL A 1 85 ? 24.575 -22.138 -33.851 1.00 74.44 85 VAL A C 1
ATOM 718 O O . VAL A 1 85 ? 23.470 -21.854 -33.397 1.00 74.44 85 VAL A O 1
ATOM 721 N N . ALA A 1 86 ? 24.757 -22.400 -35.149 1.00 76.00 86 ALA A N 1
ATOM 722 C CA . ALA A 1 86 ? 23.677 -22.346 -36.138 1.00 76.00 86 ALA A CA 1
ATOM 723 C C . ALA A 1 86 ? 22.544 -23.344 -35.836 1.00 76.00 86 ALA A C 1
ATOM 725 O O . ALA A 1 86 ? 21.370 -23.001 -35.953 1.00 76.00 86 ALA A O 1
ATOM 726 N N . LEU A 1 87 ? 22.881 -24.565 -35.410 1.00 78.81 87 LEU A N 1
ATOM 727 C CA . LEU A 1 87 ? 21.885 -25.564 -34.998 1.00 78.81 87 LEU A CA 1
ATOM 728 C C . LEU A 1 87 ? 21.211 -25.196 -33.675 1.00 78.81 87 LEU A C 1
ATOM 730 O O . LEU A 1 87 ? 20.018 -25.431 -33.503 1.00 78.81 87 LEU A O 1
ATOM 734 N N . ALA A 1 88 ? 21.959 -24.572 -32.766 1.00 72.88 88 ALA A N 1
ATOM 735 C CA . ALA A 1 88 ? 21.424 -24.083 -31.505 1.00 72.88 88 ALA A CA 1
ATOM 736 C C . ALA A 1 88 ? 20.431 -22.918 -31.711 1.00 72.88 88 ALA A C 1
ATOM 738 O O . ALA A 1 88 ? 19.399 -22.878 -31.052 1.00 72.88 88 ALA A O 1
ATOM 739 N N . HIS A 1 89 ? 20.678 -22.023 -32.677 1.00 71.25 89 HIS A N 1
ATOM 740 C CA . HIS A 1 89 ? 19.726 -20.975 -33.083 1.00 71.25 89 HIS A CA 1
ATOM 741 C C . HIS A 1 89 ? 18.390 -21.552 -33.557 1.00 71.25 89 HIS A C 1
ATOM 743 O O . HIS A 1 89 ? 17.330 -21.064 -33.160 1.00 71.25 89 HIS A O 1
ATOM 749 N N . ASP A 1 90 ? 18.443 -22.589 -34.396 1.00 73.44 90 ASP A N 1
ATOM 750 C CA . ASP A 1 90 ? 17.241 -23.236 -34.923 1.00 73.44 90 ASP A CA 1
ATOM 751 C C . ASP A 1 90 ? 16.440 -23.924 -33.804 1.00 73.44 90 ASP A C 1
ATOM 753 O O . ASP A 1 90 ? 15.222 -23.756 -33.717 1.00 73.44 90 ASP A O 1
ATOM 757 N N . GLU A 1 91 ? 17.124 -24.597 -32.869 1.00 73.25 91 GLU A N 1
ATOM 758 C CA . GLU A 1 91 ? 16.492 -25.160 -31.667 1.00 73.25 91 GLU A CA 1
ATOM 759 C C . GLU A 1 91 ? 15.856 -24.071 -30.778 1.00 73.25 91 GLU A C 1
ATOM 761 O O . GLU A 1 91 ? 14.732 -24.236 -30.292 1.00 73.25 91 GLU A O 1
ATOM 766 N N . ALA A 1 92 ? 16.526 -22.928 -30.618 1.00 64.62 92 ALA A N 1
ATOM 767 C CA . ALA A 1 92 ? 16.053 -21.797 -29.822 1.00 64.62 92 ALA A CA 1
ATOM 768 C C . ALA A 1 92 ? 14.957 -20.956 -30.504 1.00 64.62 92 ALA A C 1
ATOM 770 O O . ALA A 1 92 ? 14.335 -20.119 -29.837 1.00 64.62 92 ALA A O 1
ATOM 771 N N . LYS A 1 93 ? 14.687 -21.176 -31.798 1.00 67.69 93 LYS A N 1
ATOM 772 C CA . LYS A 1 93 ? 13.824 -20.338 -32.653 1.00 67.69 93 LYS A CA 1
ATOM 773 C C . LYS A 1 93 ? 14.262 -18.867 -32.720 1.00 67.69 93 LYS A C 1
ATOM 775 O O . LYS A 1 93 ? 13.414 -17.977 -32.735 1.00 67.69 93 LYS A O 1
ATOM 780 N N . VAL A 1 94 ? 15.573 -18.633 -32.741 1.00 63.53 94 VAL A N 1
ATOM 781 C CA . VAL A 1 94 ? 16.199 -17.308 -32.868 1.00 63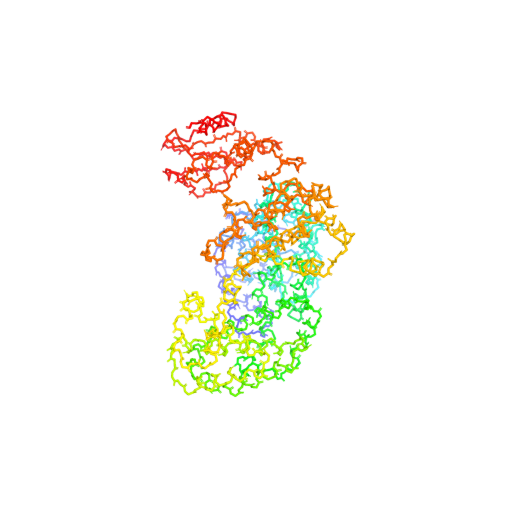.53 94 VAL A CA 1
ATOM 782 C C . VAL A 1 94 ? 16.643 -17.135 -34.322 1.00 63.53 94 VAL A C 1
ATOM 784 O O . VAL A 1 94 ? 17.595 -17.780 -34.764 1.00 63.53 94 VAL A O 1
ATOM 787 N N . TYR A 1 95 ? 15.946 -16.297 -35.091 1.00 61.62 95 TYR A N 1
ATOM 788 C CA . TYR A 1 95 ? 16.078 -16.242 -36.557 1.00 61.62 95 TYR A CA 1
ATOM 789 C C . TYR A 1 95 ? 16.720 -14.957 -37.088 1.00 61.62 95 TYR A C 1
ATOM 791 O O . TYR A 1 95 ? 17.214 -14.944 -38.215 1.00 61.62 95 TYR A O 1
ATOM 799 N N . GLN A 1 96 ? 16.709 -13.878 -36.310 1.00 60.84 96 GLN A N 1
ATOM 800 C CA . GLN A 1 96 ? 17.161 -12.551 -36.729 1.00 60.84 96 GLN A CA 1
ATOM 801 C C . GLN A 1 96 ? 18.554 -12.187 -36.196 1.00 60.84 96 GLN A C 1
ATOM 803 O O . GLN A 1 96 ? 19.126 -11.195 -36.642 1.00 60.84 96 GLN A O 1
ATOM 808 N N . LEU A 1 97 ? 19.134 -12.996 -35.299 1.00 62.38 97 LEU A N 1
ATOM 809 C CA . LEU A 1 97 ? 20.528 -12.844 -34.873 1.00 62.38 97 LEU A CA 1
ATOM 810 C C . LEU A 1 97 ? 21.501 -13.532 -35.839 1.00 62.38 97 LEU A C 1
ATOM 812 O O . LEU A 1 97 ? 21.392 -14.746 -36.048 1.00 62.38 97 LEU A O 1
ATOM 816 N N . PRO A 1 98 ? 22.521 -12.824 -36.361 1.00 67.88 98 PRO A N 1
ATOM 817 C CA . PRO A 1 98 ? 23.570 -13.456 -37.150 1.00 67.88 98 PRO A CA 1
ATOM 818 C C . PRO A 1 98 ? 24.356 -14.481 -36.318 1.00 67.88 98 PRO A C 1
ATOM 820 O O . PRO A 1 98 ? 24.896 -14.155 -35.260 1.00 67.88 98 PRO A O 1
ATOM 823 N N . THR A 1 99 ? 24.520 -15.708 -36.822 1.00 67.25 99 THR A N 1
ATOM 824 C CA . THR A 1 99 ? 25.364 -16.746 -36.189 1.00 67.25 99 THR A CA 1
ATOM 825 C C . THR A 1 99 ? 26.792 -16.245 -35.940 1.00 67.25 99 THR A C 1
ATOM 827 O O . THR A 1 99 ? 27.413 -16.578 -34.934 1.00 67.25 99 THR A O 1
ATOM 830 N N . SER A 1 100 ? 27.300 -15.373 -36.816 1.00 63.47 100 SER A N 1
ATOM 831 C CA . SER A 1 100 ? 28.601 -14.714 -36.671 1.00 63.47 100 SER A CA 1
ATOM 832 C C . SER A 1 100 ? 28.680 -13.740 -35.491 1.00 63.47 100 SER A C 1
ATOM 834 O O . SER A 1 100 ? 29.754 -13.591 -34.908 1.00 63.47 100 SER A O 1
ATOM 836 N N . PHE A 1 101 ? 27.576 -13.074 -35.136 1.00 61.94 101 PHE A N 1
ATOM 837 C CA . PHE A 1 101 ? 27.506 -12.189 -33.969 1.00 61.94 101 PHE A CA 1
ATOM 838 C C . PHE A 1 101 ? 27.579 -13.007 -32.679 1.00 61.94 101 PHE A C 1
ATOM 840 O O . PHE A 1 101 ? 28.407 -12.724 -31.820 1.00 61.94 101 PHE A O 1
ATOM 847 N N . VAL A 1 102 ? 26.800 -14.083 -32.590 1.00 61.34 102 VAL A N 1
ATOM 848 C CA . VAL A 1 102 ? 26.783 -14.981 -31.426 1.00 61.34 102 VAL A CA 1
ATOM 849 C C . VAL A 1 102 ? 28.108 -15.707 -31.255 1.00 61.34 102 VAL A C 1
ATOM 851 O O . VAL A 1 102 ? 28.639 -15.802 -30.153 1.00 61.34 102 VAL A O 1
ATOM 854 N N . GLN A 1 103 ? 28.703 -16.150 -32.359 1.00 64.69 103 GLN A N 1
ATOM 855 C CA . GLN A 1 103 ? 30.045 -16.704 -32.334 1.00 64.69 103 GLN A CA 1
ATOM 856 C C . GLN A 1 103 ? 31.049 -15.693 -31.771 1.00 64.69 103 GLN A C 1
ATOM 858 O O . GLN A 1 103 ? 31.824 -16.048 -30.894 1.00 64.69 103 GLN A O 1
ATOM 863 N N . ARG A 1 104 ? 31.008 -14.430 -32.217 1.00 58.28 104 ARG A N 1
ATOM 864 C CA . ARG A 1 104 ? 31.861 -13.368 -31.664 1.00 58.28 104 ARG A CA 1
ATOM 865 C C . ARG A 1 104 ? 31.598 -13.137 -30.178 1.00 58.28 104 ARG A C 1
ATOM 867 O O . ARG A 1 104 ? 32.564 -13.110 -29.428 1.00 58.28 104 ARG A O 1
ATOM 874 N N . LEU A 1 105 ? 30.334 -13.034 -29.764 1.00 56.12 105 LEU A N 1
ATOM 875 C CA . LEU A 1 105 ? 29.907 -12.879 -28.369 1.00 56.12 105 LEU A CA 1
ATOM 876 C C . LEU A 1 105 ? 30.553 -13.938 -27.463 1.00 56.12 105 LEU A C 1
ATOM 878 O O . LEU A 1 105 ? 31.126 -13.614 -26.428 1.00 56.12 105 LEU A O 1
ATOM 882 N N . LEU A 1 106 ? 30.516 -15.197 -27.903 1.00 55.56 106 LEU A N 1
ATOM 883 C CA . LEU A 1 106 ? 30.971 -16.350 -27.128 1.00 55.56 106 LEU A CA 1
ATOM 884 C C . LEU A 1 106 ? 32.477 -16.626 -27.243 1.00 55.56 106 LEU A C 1
ATOM 886 O O . LEU A 1 106 ? 33.012 -17.387 -26.442 1.00 55.56 106 LEU A O 1
ATOM 890 N N . THR A 1 107 ? 33.174 -16.022 -28.215 1.00 55.06 107 THR A N 1
ATOM 891 C CA . THR A 1 107 ? 34.614 -16.241 -28.457 1.00 55.06 107 THR A CA 1
ATOM 892 C C . THR A 1 107 ? 35.465 -14.969 -28.354 1.00 55.06 107 THR A C 1
ATOM 894 O O . THR A 1 107 ? 36.606 -14.969 -28.819 1.00 55.06 107 THR A O 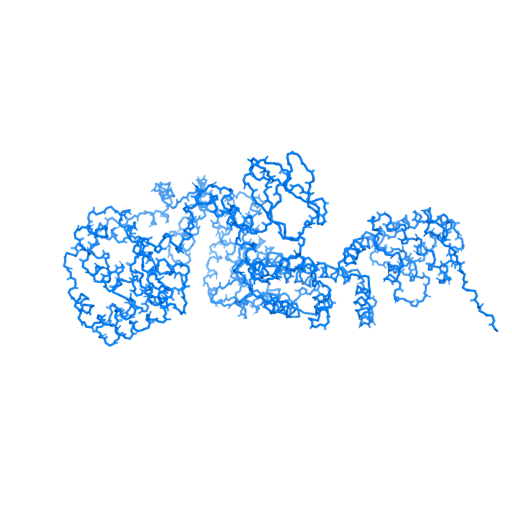1
ATOM 897 N N . LEU A 1 108 ? 34.932 -13.871 -27.802 1.00 46.56 108 LEU A N 1
ATOM 898 C CA . LEU A 1 108 ? 35.567 -12.540 -27.796 1.00 46.56 108 LEU A CA 1
ATOM 899 C C . LEU A 1 108 ? 36.861 -12.458 -26.956 1.00 46.56 108 LEU A C 1
ATOM 901 O O . LEU A 1 108 ? 37.622 -11.509 -27.132 1.00 46.56 108 LEU A O 1
ATOM 905 N N . ASN A 1 109 ? 37.163 -13.453 -26.110 1.00 46.34 109 ASN A N 1
ATOM 906 C CA . ASN A 1 109 ? 38.459 -13.579 -25.429 1.00 46.34 109 ASN A CA 1
ATOM 907 C C . ASN A 1 109 ? 38.723 -15.041 -24.997 1.00 46.34 109 ASN A C 1
ATOM 909 O O . ASN A 1 109 ? 38.072 -15.501 -24.062 1.00 46.34 109 ASN A O 1
ATOM 913 N N . PRO A 1 110 ? 39.590 -15.821 -25.687 1.00 45.56 110 PRO A N 1
ATOM 914 C CA . PRO A 1 110 ? 40.661 -16.502 -24.938 1.00 45.56 110 PRO A CA 1
ATOM 915 C C . PRO A 1 110 ? 41.929 -16.878 -25.739 1.00 45.56 110 PRO A C 1
ATOM 917 O O . PRO A 1 110 ? 41.924 -17.220 -26.926 1.00 45.56 110 PRO A O 1
ATOM 920 N N . THR A 1 111 ? 43.043 -16.947 -25.014 1.00 48.88 111 THR A N 1
ATOM 921 C CA . THR A 1 111 ? 44.212 -17.767 -25.345 1.00 48.88 111 THR A CA 1
ATOM 922 C C . THR A 1 111 ? 43.803 -19.244 -25.488 1.00 48.88 111 THR A C 1
ATOM 924 O O . THR A 1 111 ? 43.111 -19.822 -24.650 1.00 48.88 111 THR A O 1
ATOM 927 N N . ARG A 1 112 ? 44.197 -19.850 -26.614 1.00 50.84 112 ARG A N 1
ATOM 928 C CA . ARG A 1 112 ? 43.664 -21.123 -27.128 1.00 50.84 112 ARG A CA 1
ATOM 929 C C . ARG A 1 112 ? 44.281 -22.341 -26.428 1.00 50.84 112 ARG A C 1
ATOM 931 O O . ARG A 1 112 ? 45.340 -22.814 -26.840 1.00 50.84 112 ARG A O 1
ATOM 938 N N . SER A 1 113 ? 43.603 -22.869 -25.409 1.00 63.84 113 SER A N 1
ATOM 939 C CA . SER A 1 113 ? 43.789 -24.242 -24.915 1.00 63.84 113 SER A CA 1
ATOM 940 C C . SER A 1 113 ? 42.612 -25.125 -25.365 1.00 63.84 113 SER A C 1
ATOM 942 O O . SER A 1 113 ? 41.503 -24.634 -25.585 1.00 63.84 113 SER A O 1
ATOM 944 N N . ILE A 1 114 ? 42.834 -26.437 -25.500 1.00 64.50 114 ILE A N 1
ATOM 945 C CA . ILE A 1 114 ? 41.769 -27.406 -25.827 1.00 64.50 114 ILE A CA 1
ATOM 946 C C . ILE A 1 114 ? 40.659 -27.378 -24.762 1.00 64.50 114 ILE A C 1
ATOM 948 O O . ILE A 1 114 ? 39.481 -27.495 -25.098 1.00 64.50 114 ILE A O 1
ATOM 952 N N . THR A 1 115 ? 41.034 -27.202 -23.493 1.00 65.38 115 THR A N 1
ATOM 953 C CA . THR A 1 115 ? 40.116 -27.110 -22.352 1.00 65.38 115 THR A CA 1
ATOM 954 C C . THR A 1 115 ? 39.135 -25.952 -22.521 1.00 65.38 115 THR A C 1
ATOM 956 O O . THR A 1 115 ? 37.931 -26.160 -22.401 1.00 65.38 115 THR A O 1
ATOM 959 N N . ASN A 1 116 ? 39.621 -24.770 -22.911 1.00 64.19 116 ASN A N 1
ATOM 960 C CA . ASN A 1 116 ? 38.773 -23.590 -23.102 1.00 64.19 116 ASN A CA 1
ATOM 961 C C . ASN A 1 116 ? 37.786 -23.796 -24.265 1.00 64.19 116 ASN A C 1
ATOM 963 O O . ASN A 1 116 ? 36.599 -23.499 -24.151 1.00 64.19 116 ASN A O 1
ATOM 967 N N . HIS A 1 117 ? 38.242 -24.390 -25.375 1.00 68.06 117 HIS A N 1
ATOM 968 C CA . HIS A 1 117 ? 37.371 -24.739 -26.506 1.00 68.06 117 HIS A CA 1
ATOM 969 C C . HIS A 1 117 ? 36.257 -25.729 -26.114 1.00 68.06 117 HIS A C 1
ATOM 971 O O . HIS A 1 117 ? 35.130 -25.624 -26.601 1.00 68.06 117 HIS A O 1
ATOM 977 N N . LEU A 1 118 ? 36.550 -26.682 -25.225 1.00 69.12 118 LEU A N 1
ATOM 978 C CA . LEU A 1 118 ? 35.561 -27.631 -24.706 1.00 69.12 118 LEU A CA 1
ATOM 979 C C . LEU A 1 118 ? 34.559 -26.978 -23.765 1.00 69.12 118 LEU A C 1
ATOM 981 O O . LEU A 1 118 ? 33.370 -27.254 -23.889 1.00 69.12 118 LEU A O 1
ATOM 985 N N . GLN A 1 119 ? 35.016 -26.105 -22.870 1.00 66.88 119 GLN A N 1
ATOM 986 C CA . GLN A 1 119 ? 34.133 -25.363 -21.973 1.00 66.88 119 GLN A CA 1
ATOM 987 C C . GLN A 1 119 ? 33.098 -24.563 -22.767 1.00 66.88 119 GLN A C 1
ATOM 989 O O . GLN A 1 119 ? 31.908 -24.728 -22.526 1.00 66.88 119 GLN A O 1
ATOM 994 N N . HIS A 1 120 ? 33.517 -23.802 -23.786 1.00 65.25 120 HIS A N 1
ATOM 995 C CA . HIS A 1 120 ? 32.595 -23.034 -24.636 1.00 65.25 120 HIS A CA 1
ATOM 996 C C . HIS A 1 120 ? 31.584 -23.898 -25.387 1.00 65.25 120 HIS A C 1
ATOM 998 O O . HIS A 1 120 ? 30.445 -23.489 -25.620 1.00 65.25 120 HIS A O 1
ATOM 1004 N N . LEU A 1 121 ? 31.992 -25.100 -25.792 1.00 69.06 121 LEU A N 1
ATOM 1005 C CA . LEU A 1 121 ? 31.098 -26.025 -26.469 1.00 69.06 121 LEU A CA 1
ATOM 1006 C C . LEU A 1 121 ? 30.073 -26.643 -25.507 1.00 69.06 121 LEU A C 1
ATOM 1008 O O . LEU A 1 121 ? 29.000 -27.042 -25.962 1.00 69.06 121 LEU A O 1
ATOM 1012 N N . LEU A 1 122 ? 30.388 -26.721 -24.212 1.00 66.94 122 LEU A N 1
ATOM 1013 C CA . LEU A 1 122 ? 29.593 -27.398 -23.187 1.00 66.94 122 LEU A CA 1
ATOM 1014 C C . LEU A 1 122 ? 28.822 -26.451 -22.245 1.00 66.94 122 LEU A C 1
ATOM 1016 O O . LEU A 1 122 ? 28.214 -26.948 -21.302 1.00 66.94 122 LEU A O 1
ATOM 1020 N N . ILE A 1 123 ? 28.819 -25.135 -22.512 1.00 63.41 123 ILE A N 1
ATOM 1021 C CA . ILE A 1 123 ? 27.992 -24.119 -21.818 1.00 63.41 123 ILE A CA 1
ATOM 1022 C C . ILE A 1 123 ? 26.518 -24.554 -21.774 1.00 63.41 123 ILE A C 1
ATOM 1024 O O . ILE A 1 123 ? 26.070 -25.259 -22.680 1.00 63.41 123 ILE A O 1
ATOM 1028 N N . ASP A 1 124 ? 25.766 -24.120 -20.757 1.00 57.25 124 ASP A N 1
ATOM 1029 C CA . ASP A 1 124 ? 24.312 -24.293 -20.704 1.00 57.25 124 ASP A CA 1
ATOM 1030 C C . ASP A 1 124 ? 23.613 -23.606 -21.883 1.00 57.25 124 ASP A C 1
ATOM 1032 O O . ASP A 1 124 ? 23.666 -22.389 -22.049 1.00 57.25 124 ASP A O 1
ATOM 1036 N N . HIS A 1 125 ? 22.954 -24.406 -22.727 1.00 56.06 125 HIS A N 1
ATOM 1037 C CA . HIS A 1 125 ? 22.244 -23.884 -23.894 1.00 56.06 125 HIS A CA 1
ATOM 1038 C C . HIS A 1 125 ? 20.890 -23.278 -23.527 1.00 56.06 125 HIS A C 1
ATOM 1040 O O . HIS A 1 125 ? 20.418 -22.447 -24.286 1.00 56.06 125 HIS A O 1
ATOM 1046 N N . VAL A 1 126 ? 20.276 -23.621 -22.389 1.00 53.25 126 VAL A N 1
ATOM 1047 C CA . VAL A 1 126 ? 18.997 -23.020 -21.964 1.00 53.25 126 VAL A CA 1
ATOM 1048 C C . VAL A 1 126 ? 19.204 -21.552 -21.601 1.00 53.25 126 VAL A C 1
ATOM 1050 O O . VAL A 1 126 ? 18.543 -20.687 -22.172 1.00 53.25 126 VAL A O 1
ATOM 1053 N N . GLU A 1 127 ? 20.185 -21.281 -20.742 1.00 51.16 127 GLU A N 1
ATOM 1054 C CA . GLU A 1 127 ? 20.598 -19.927 -20.363 1.00 51.16 127 GLU A CA 1
ATOM 1055 C C . GLU A 1 127 ? 21.059 -19.139 -21.599 1.00 51.16 127 GLU A C 1
ATOM 1057 O O . GLU A 1 127 ? 20.575 -18.042 -21.874 1.00 51.16 127 GLU A O 1
ATOM 1062 N N . LEU A 1 128 ? 21.902 -19.747 -22.443 1.00 55.16 128 LEU A N 1
ATOM 1063 C CA . LEU A 1 128 ? 22.338 -19.133 -23.696 1.00 55.16 128 LEU A CA 1
ATOM 1064 C C . LEU A 1 128 ? 21.161 -18.797 -24.630 1.00 55.16 128 LEU A C 1
ATOM 1066 O O . LEU A 1 128 ? 21.182 -17.755 -25.277 1.00 55.16 128 LEU A O 1
ATOM 1070 N N . PHE A 1 129 ? 20.124 -19.630 -24.720 1.00 59.91 129 PHE A N 1
ATOM 1071 C CA . PHE A 1 129 ? 18.969 -19.375 -25.590 1.00 59.91 129 PHE A CA 1
ATOM 1072 C C . PHE A 1 129 ? 18.102 -18.212 -25.118 1.00 59.91 129 PHE A C 1
ATOM 1074 O O . PHE A 1 129 ? 17.584 -17.472 -25.959 1.00 59.91 129 PHE A O 1
ATOM 1081 N N . GLU A 1 130 ? 17.958 -18.020 -23.809 1.00 52.34 130 GLU A N 1
ATOM 1082 C CA . GLU A 1 130 ? 17.268 -16.853 -23.253 1.00 52.34 130 GLU A CA 1
ATOM 1083 C C . GLU A 1 130 ? 18.054 -15.571 -23.545 1.00 52.34 130 GLU A C 1
ATOM 1085 O O . GLU A 1 130 ? 17.499 -14.619 -24.099 1.00 52.34 130 GLU A O 1
ATOM 1090 N N . ILE A 1 131 ? 19.372 -15.607 -23.332 1.00 53.00 131 ILE A N 1
ATOM 1091 C CA . ILE A 1 131 ? 20.295 -14.514 -23.665 1.00 53.00 131 ILE A CA 1
ATOM 1092 C C . ILE A 1 131 ? 20.207 -14.152 -25.156 1.00 53.00 131 ILE A C 1
ATOM 1094 O O . ILE A 1 131 ? 20.091 -12.980 -25.520 1.00 53.00 131 ILE A O 1
ATOM 1098 N N . LEU A 1 132 ? 20.210 -15.153 -26.041 1.00 57.59 132 LEU A N 1
ATOM 1099 C CA . LEU A 1 132 ? 20.095 -14.942 -27.483 1.00 57.59 132 LEU A CA 1
ATOM 1100 C C . LEU A 1 132 ? 18.744 -14.342 -27.881 1.00 57.59 132 LEU A C 1
ATOM 1102 O O . LEU A 1 132 ? 18.706 -13.425 -28.695 1.00 57.59 132 LEU A O 1
ATOM 1106 N N . ARG A 1 133 ? 17.630 -14.759 -27.278 1.00 57.25 133 ARG A N 1
ATOM 1107 C CA . ARG A 1 133 ? 16.328 -14.121 -27.545 1.00 57.25 133 ARG A CA 1
ATOM 1108 C C . ARG A 1 133 ? 16.298 -12.657 -27.107 1.00 57.25 133 ARG A C 1
ATOM 1110 O O . ARG A 1 133 ? 15.762 -11.822 -27.833 1.00 57.25 133 ARG A O 1
ATOM 1117 N N . ILE A 1 134 ? 16.912 -12.325 -25.972 1.00 53.12 134 ILE A N 1
ATOM 1118 C CA . ILE A 1 134 ? 17.013 -10.940 -25.487 1.00 53.12 134 ILE A CA 1
ATOM 1119 C C . ILE A 1 134 ? 17.845 -10.085 -26.455 1.00 53.12 134 ILE A C 1
ATOM 1121 O O . ILE A 1 134 ? 17.440 -8.971 -26.799 1.00 53.12 134 ILE A O 1
ATOM 1125 N N . PHE A 1 135 ? 18.964 -10.608 -26.965 1.00 57.66 135 PHE A N 1
ATOM 1126 C CA . PHE A 1 135 ? 19.765 -9.918 -27.982 1.00 57.66 135 PHE A CA 1
ATOM 1127 C C . PHE A 1 135 ? 19.033 -9.773 -29.321 1.00 57.66 135 PHE A C 1
ATOM 1129 O O . PHE A 1 135 ? 19.170 -8.738 -29.969 1.00 57.66 135 PHE A O 1
ATOM 1136 N N . GLU A 1 136 ? 18.231 -10.759 -29.728 1.00 57.53 136 GLU A N 1
ATOM 1137 C CA . GLU A 1 136 ? 17.409 -10.689 -30.942 1.00 57.53 136 GLU A CA 1
ATOM 1138 C C . GLU A 1 136 ? 16.373 -9.564 -30.852 1.00 57.53 136 GLU A C 1
ATOM 1140 O O . GLU A 1 136 ? 16.252 -8.753 -31.772 1.00 57.53 136 GLU A O 1
ATOM 1145 N N . ILE A 1 137 ? 15.685 -9.470 -29.711 1.00 53.12 137 ILE A N 1
ATOM 1146 C CA . ILE A 1 137 ? 14.738 -8.390 -29.411 1.00 53.12 137 ILE A CA 1
ATOM 1147 C C . ILE A 1 137 ? 15.470 -7.042 -29.375 1.00 53.12 137 ILE A C 1
ATOM 1149 O O . ILE A 1 137 ? 15.012 -6.071 -29.973 1.00 53.12 137 ILE A O 1
ATOM 1153 N N . SER A 1 138 ? 16.640 -6.984 -28.737 1.00 48.59 138 SER A N 1
ATOM 1154 C CA . SER A 1 138 ? 17.447 -5.762 -28.633 1.00 48.59 138 SER A CA 1
ATOM 1155 C C . SER A 1 138 ? 17.954 -5.281 -30.000 1.00 48.59 138 SER A C 1
ATOM 1157 O O . SER A 1 138 ? 17.877 -4.093 -30.310 1.00 48.59 138 SER A O 1
ATOM 1159 N N . MET A 1 139 ? 18.413 -6.185 -30.870 1.00 58.00 139 MET A N 1
ATOM 1160 C CA . MET A 1 139 ? 18.903 -5.839 -32.211 1.00 58.00 139 MET A CA 1
ATOM 1161 C C . MET A 1 139 ? 17.805 -5.309 -33.137 1.00 58.00 139 MET A C 1
ATOM 1163 O O . MET A 1 139 ? 18.078 -4.423 -33.947 1.00 58.00 139 MET A O 1
ATOM 1167 N N . GLN A 1 140 ? 16.568 -5.790 -32.991 1.00 52.31 140 GLN A N 1
ATOM 1168 C CA . GLN A 1 140 ? 15.412 -5.256 -33.723 1.00 52.31 140 GLN A CA 1
ATOM 1169 C C . GLN A 1 140 ? 15.075 -3.808 -33.332 1.00 52.31 140 GLN A C 1
ATOM 1171 O O . GLN A 1 140 ? 14.454 -3.095 -34.118 1.00 52.31 140 GLN A O 1
ATOM 1176 N N . LEU A 1 141 ? 15.471 -3.377 -32.130 1.00 44.94 141 LEU A N 1
ATOM 1177 C CA . LEU A 1 141 ? 15.104 -2.081 -31.558 1.00 44.94 141 LEU A CA 1
ATOM 1178 C C . LEU A 1 141 ? 16.186 -1.010 -31.735 1.00 44.94 141 LEU A C 1
ATOM 1180 O O . LEU A 1 141 ? 15.851 0.147 -31.980 1.00 44.94 141 LEU A O 1
ATOM 1184 N N . VAL A 1 142 ? 17.465 -1.378 -31.603 1.00 46.62 142 VAL A N 1
ATOM 1185 C CA . VAL A 1 142 ? 18.586 -0.414 -31.556 1.00 46.62 142 VAL A CA 1
ATOM 1186 C C . VAL A 1 142 ? 19.568 -0.565 -32.728 1.00 46.62 142 VAL A C 1
ATOM 1188 O O . VAL A 1 142 ? 20.442 0.276 -32.913 1.00 46.62 142 VAL A O 1
ATOM 1191 N N . GLY A 1 143 ? 19.406 -1.606 -33.552 1.00 48.97 143 GLY A N 1
ATOM 1192 C CA . GLY A 1 143 ? 20.301 -1.920 -34.667 1.00 48.97 143 GLY A CA 1
ATOM 1193 C C . GLY A 1 143 ? 21.559 -2.691 -34.245 1.00 48.97 143 GLY A C 1
ATOM 1194 O O . GLY A 1 143 ? 22.072 -2.551 -33.136 1.00 48.97 143 GLY A O 1
ATOM 1195 N N . GLU A 1 144 ? 22.066 -3.529 -35.156 1.00 52.12 144 GLU A N 1
ATOM 1196 C CA . GLU A 1 144 ? 23.200 -4.441 -34.924 1.00 52.12 144 GLU A CA 1
ATOM 1197 C C . GLU A 1 144 ? 24.480 -3.711 -34.479 1.00 52.12 144 GLU A C 1
ATOM 1199 O O . GLU A 1 144 ? 25.153 -4.124 -33.535 1.00 52.12 144 GLU A O 1
ATOM 1204 N N . GLU A 1 145 ? 24.809 -2.598 -35.137 1.00 52.81 145 GLU A N 1
ATOM 1205 C CA . GLU A 1 145 ? 26.069 -1.876 -34.933 1.00 52.81 145 GLU A CA 1
ATOM 1206 C C . GLU A 1 145 ? 26.145 -1.205 -33.549 1.00 52.81 145 GLU A C 1
ATOM 1208 O O . GLU A 1 145 ? 27.191 -1.232 -32.896 1.00 52.81 145 GLU A O 1
ATOM 1213 N N . THR A 1 146 ? 25.023 -0.676 -33.053 1.00 50.97 146 THR A N 1
ATOM 1214 C CA . THR A 1 146 ? 24.923 -0.025 -31.739 1.00 50.97 146 THR A CA 1
ATOM 1215 C C . THR A 1 146 ? 25.044 -1.033 -30.596 1.00 50.97 146 THR A C 1
ATOM 1217 O O . THR A 1 146 ? 25.796 -0.799 -29.646 1.00 50.97 146 THR A O 1
ATOM 1220 N N . VAL A 1 147 ? 24.391 -2.196 -30.717 1.00 53.50 147 VAL A N 1
ATOM 1221 C CA . VAL A 1 147 ? 24.494 -3.294 -29.737 1.00 53.50 147 VAL A CA 1
ATOM 1222 C C . VAL A 1 147 ? 25.927 -3.841 -29.677 1.00 53.50 147 VAL A C 1
ATOM 1224 O O . VAL A 1 147 ? 26.480 -4.000 -28.587 1.00 53.50 147 VAL A O 1
ATOM 1227 N N . ILE A 1 148 ? 26.572 -4.049 -30.834 1.00 52.56 148 ILE A N 1
ATOM 1228 C CA . ILE A 1 148 ? 27.976 -4.489 -30.918 1.00 52.56 148 ILE A CA 1
ATOM 1229 C C . ILE A 1 148 ? 28.921 -3.471 -30.265 1.00 52.56 148 ILE A C 1
ATOM 1231 O O . ILE A 1 148 ? 29.823 -3.851 -29.517 1.00 52.56 148 ILE A O 1
ATOM 1235 N N . ASN A 1 149 ? 28.733 -2.177 -30.531 1.00 51.44 149 ASN A N 1
ATOM 1236 C CA . ASN A 1 149 ? 29.599 -1.128 -29.992 1.00 51.44 149 ASN A CA 1
ATOM 1237 C C . ASN A 1 149 ? 29.442 -0.954 -28.474 1.00 51.44 149 ASN A C 1
ATOM 1239 O O . ASN A 1 149 ? 30.446 -0.746 -27.785 1.00 51.44 149 ASN A O 1
ATOM 1243 N N . ALA A 1 150 ? 28.222 -1.083 -27.943 1.00 48.94 150 ALA A N 1
ATOM 1244 C CA . ALA A 1 150 ? 27.965 -1.083 -26.504 1.00 48.94 150 ALA A CA 1
ATOM 1245 C C . ALA A 1 150 ? 28.624 -2.291 -25.817 1.00 48.94 150 ALA A C 1
ATOM 1247 O O . ALA A 1 150 ? 29.363 -2.125 -24.844 1.00 48.94 150 ALA A O 1
ATOM 1248 N N . PHE A 1 151 ? 28.456 -3.489 -26.384 1.00 49.62 151 PHE A N 1
ATOM 1249 C CA . PHE A 1 151 ? 29.019 -4.722 -25.832 1.00 49.62 151 PHE A CA 1
ATOM 1250 C C . PHE A 1 151 ? 30.557 -4.737 -25.860 1.00 49.62 151 PHE A C 1
ATOM 1252 O O . PHE A 1 151 ? 31.208 -5.122 -24.885 1.00 49.62 151 PHE A O 1
ATOM 1259 N N . ASN A 1 152 ? 31.158 -4.254 -26.952 1.00 47.56 152 ASN A N 1
ATOM 1260 C CA . ASN A 1 152 ? 32.612 -4.142 -27.082 1.00 47.56 152 ASN A CA 1
ATOM 1261 C C . ASN A 1 152 ? 33.205 -3.121 -26.100 1.00 47.56 152 ASN A C 1
ATOM 1263 O O . ASN A 1 152 ? 34.270 -3.375 -25.544 1.00 47.56 152 ASN A O 1
ATOM 1267 N N . LYS A 1 153 ? 32.528 -1.990 -25.846 1.00 45.12 153 LYS A N 1
ATOM 1268 C CA . LYS A 1 153 ? 32.966 -1.023 -24.821 1.00 45.12 153 LYS A CA 1
ATOM 1269 C C . LYS A 1 153 ? 32.927 -1.621 -23.411 1.00 45.12 153 LYS A C 1
ATOM 1271 O O . LYS A 1 153 ? 33.843 -1.369 -22.635 1.00 45.12 153 LYS A O 1
ATOM 1276 N N . GLN A 1 154 ? 31.917 -2.436 -23.104 1.00 41.34 154 GLN A N 1
ATOM 1277 C CA . GLN A 1 154 ? 31.734 -3.052 -21.784 1.00 41.34 154 GLN A CA 1
ATOM 1278 C C . GLN A 1 154 ? 32.664 -4.254 -21.534 1.00 41.34 154 GLN A C 1
ATOM 1280 O O . GLN A 1 154 ? 33.134 -4.452 -20.416 1.00 41.34 154 GLN A O 1
ATOM 1285 N N . SER A 1 155 ? 33.006 -5.023 -22.572 1.00 39.19 155 SER A N 1
ATOM 1286 C CA . SER A 1 155 ? 33.869 -6.215 -22.453 1.00 39.19 155 SER A CA 1
ATOM 1287 C C . SER A 1 155 ? 35.355 -5.900 -22.218 1.00 39.19 155 SER A C 1
ATOM 1289 O O . SER A 1 155 ? 36.119 -6.785 -21.834 1.00 39.19 155 SER A O 1
ATOM 1291 N N . ILE A 1 156 ? 35.787 -4.652 -22.443 1.00 35.44 156 ILE A N 1
ATOM 1292 C CA . ILE A 1 156 ? 37.201 -4.245 -22.371 1.00 35.44 156 ILE A CA 1
ATOM 1293 C C . ILE A 1 156 ? 37.640 -3.853 -20.944 1.00 35.44 156 ILE A C 1
ATOM 1295 O O . ILE A 1 156 ? 38.841 -3.787 -20.692 1.00 35.44 156 ILE A O 1
ATOM 1299 N N . GLN A 1 157 ? 36.727 -3.646 -19.983 1.00 32.03 157 GLN A N 1
ATOM 1300 C CA . GLN A 1 157 ? 37.104 -3.076 -18.675 1.00 32.03 157 GLN A CA 1
ATOM 1301 C C . GLN A 1 157 ? 37.253 -4.044 -17.490 1.00 32.03 157 GLN A C 1
ATOM 1303 O O . GLN A 1 157 ? 37.895 -3.648 -16.527 1.00 32.03 157 GLN A O 1
ATOM 1308 N N . ASN A 1 158 ? 36.786 -5.298 -17.533 1.00 32.69 158 ASN A N 1
ATOM 1309 C CA . ASN A 1 158 ? 36.819 -6.175 -16.345 1.00 32.69 158 ASN A CA 1
ATOM 1310 C C . ASN A 1 158 ? 37.323 -7.598 -16.636 1.00 32.69 158 ASN A C 1
ATOM 1312 O O . ASN A 1 158 ? 36.558 -8.556 -16.578 1.00 32.69 158 ASN A O 1
ATOM 1316 N N . TYR A 1 159 ? 38.624 -7.747 -16.904 1.00 34.75 159 TYR A N 1
ATOM 1317 C CA . TYR A 1 159 ? 39.297 -9.052 -16.844 1.00 34.75 159 TYR A CA 1
ATOM 1318 C C . TYR A 1 159 ? 40.406 -9.046 -15.792 1.00 34.75 159 TYR A C 1
ATOM 1320 O O . TYR A 1 159 ? 41.584 -8.862 -16.097 1.00 34.75 159 TYR A O 1
ATOM 1328 N N . THR A 1 160 ? 40.013 -9.330 -14.554 1.00 26.66 160 THR A N 1
ATOM 1329 C CA . THR A 1 160 ? 40.878 -9.979 -13.567 1.00 26.66 160 THR A CA 1
ATOM 1330 C C . THR A 1 160 ? 40.072 -11.065 -12.846 1.00 26.66 160 THR A C 1
ATOM 1332 O O . THR A 1 160 ? 39.059 -10.761 -12.227 1.00 26.66 160 THR A O 1
ATOM 1335 N N . SER A 1 161 ? 40.563 -12.308 -12.958 1.00 30.36 161 SER A N 1
ATOM 1336 C CA . SER A 1 161 ? 40.268 -13.539 -12.186 1.00 30.36 161 SER A CA 1
ATOM 1337 C C . SER A 1 161 ? 38.905 -14.261 -12.309 1.00 30.36 161 SER A C 1
ATOM 1339 O O . SER A 1 161 ? 37.935 -13.908 -11.653 1.00 30.36 161 SER A O 1
ATOM 1341 N N . ASP A 1 162 ? 38.901 -15.356 -13.083 1.00 35.28 162 ASP A N 1
ATOM 1342 C CA . ASP A 1 162 ? 38.631 -16.774 -12.726 1.00 35.28 162 ASP A CA 1
ATOM 1343 C C . ASP A 1 162 ? 37.528 -17.224 -11.733 1.00 35.28 162 ASP A C 1
ATOM 1345 O O . ASP A 1 162 ? 37.519 -18.398 -11.362 1.00 35.28 162 ASP A O 1
ATOM 1349 N N . HIS A 1 163 ? 36.526 -16.420 -11.369 1.00 29.94 163 HIS A N 1
ATOM 1350 C CA . HIS A 1 163 ? 35.389 -16.939 -10.584 1.00 29.94 163 HIS A CA 1
ATOM 1351 C C . HIS A 1 163 ? 34.009 -16.626 -11.193 1.00 29.94 163 HIS A C 1
ATOM 1353 O O . HIS A 1 163 ? 33.691 -15.484 -11.492 1.00 29.94 163 HIS A O 1
ATOM 1359 N N . LEU A 1 164 ? 33.218 -17.699 -11.377 1.00 32.84 164 LEU A N 1
ATOM 1360 C CA . LEU A 1 164 ? 31.764 -17.769 -11.626 1.00 32.84 164 LEU A CA 1
ATOM 1361 C C . LEU A 1 164 ? 31.172 -16.739 -12.607 1.00 32.84 164 LEU A C 1
ATOM 1363 O O . LEU A 1 164 ? 30.612 -15.707 -12.252 1.00 32.84 164 LEU A O 1
ATOM 1367 N N . VAL A 1 165 ? 31.228 -17.117 -13.883 1.00 39.78 165 VAL A N 1
ATOM 1368 C CA . VAL A 1 165 ? 30.748 -16.343 -15.032 1.00 39.78 165 VAL A CA 1
ATOM 1369 C C . VAL A 1 165 ? 29.211 -16.356 -15.186 1.00 39.78 165 VAL A C 1
ATOM 1371 O O . VAL A 1 165 ? 28.705 -15.490 -15.885 1.00 39.78 165 VAL A O 1
ATOM 1374 N N . SER A 1 166 ? 28.436 -17.242 -14.535 1.00 41.59 166 SER A N 1
ATOM 1375 C CA . SER A 1 166 ? 26.973 -17.292 -14.772 1.00 41.59 166 SER A CA 1
ATOM 1376 C C . SER A 1 166 ? 26.162 -16.277 -13.951 1.00 41.59 166 SER A C 1
ATOM 1378 O O . SER A 1 166 ? 25.440 -15.481 -14.542 1.00 41.59 166 SER A O 1
ATOM 1380 N N . SER A 1 167 ? 26.323 -16.186 -12.623 1.00 36.28 167 SER A N 1
ATOM 1381 C CA . SER A 1 167 ? 25.488 -15.287 -11.794 1.00 36.28 167 SER A CA 1
ATOM 1382 C C . SER A 1 167 ? 25.671 -13.802 -12.134 1.00 36.28 167 SER A C 1
ATOM 1384 O O . SER A 1 167 ? 24.700 -13.057 -12.239 1.00 36.28 167 SER A O 1
ATOM 1386 N N . THR A 1 168 ? 26.913 -13.386 -12.400 1.00 46.84 168 THR A N 1
ATOM 1387 C CA . THR A 1 168 ? 27.256 -11.991 -12.726 1.00 46.84 168 THR A CA 1
ATOM 1388 C C . THR A 1 168 ? 26.820 -11.592 -14.141 1.00 46.84 168 THR A C 1
ATOM 1390 O O . THR A 1 168 ? 26.610 -10.414 -14.418 1.00 46.84 168 THR A O 1
ATOM 1393 N N . ILE A 1 169 ? 26.719 -12.548 -15.072 1.00 47.72 169 ILE A N 1
ATOM 1394 C CA . ILE A 1 169 ? 26.227 -12.281 -16.430 1.00 47.72 169 ILE A CA 1
ATOM 1395 C C . ILE A 1 169 ? 24.699 -12.251 -16.445 1.00 47.72 169 ILE A C 1
ATOM 1397 O O . ILE A 1 169 ? 24.145 -11.334 -17.047 1.00 47.72 169 ILE A O 1
ATOM 1401 N N . ILE A 1 170 ? 24.028 -13.168 -15.740 1.00 45.84 170 ILE A N 1
ATOM 1402 C CA . ILE A 1 170 ? 22.563 -13.176 -15.604 1.00 45.84 170 ILE A CA 1
ATOM 1403 C C . ILE A 1 170 ? 22.081 -11.866 -14.975 1.00 45.84 170 ILE A C 1
ATOM 1405 O O . ILE A 1 170 ? 21.252 -11.187 -15.572 1.00 45.84 170 ILE A O 1
ATOM 1409 N N . SER A 1 171 ? 22.671 -11.432 -13.854 1.00 50.09 171 SER A N 1
ATOM 1410 C CA . SER A 1 171 ? 22.279 -10.172 -13.200 1.00 50.09 171 SER A CA 1
ATOM 1411 C C . SER A 1 171 ? 22.461 -8.951 -14.107 1.00 50.09 171 SER A C 1
ATOM 1413 O O . SER A 1 171 ? 21.633 -8.038 -14.119 1.00 50.09 171 SER A O 1
ATOM 1415 N N . ARG A 1 172 ? 23.514 -8.944 -14.935 1.00 54.34 172 ARG A N 1
ATOM 1416 C CA . ARG A 1 172 ? 23.742 -7.899 -15.944 1.00 54.34 172 ARG A CA 1
ATOM 1417 C C . ARG A 1 172 ? 22.694 -7.916 -17.050 1.00 54.34 172 ARG A C 1
ATOM 1419 O O . ARG A 1 172 ? 22.258 -6.852 -17.488 1.00 54.34 172 ARG A O 1
ATOM 1426 N N . ILE A 1 173 ? 22.298 -9.098 -17.503 1.00 51.41 173 ILE A N 1
ATOM 1427 C CA . ILE A 1 173 ? 21.308 -9.275 -18.567 1.00 51.41 173 ILE A CA 1
ATOM 1428 C C . ILE A 1 173 ? 19.909 -8.924 -18.067 1.00 51.41 173 ILE A C 1
ATOM 1430 O O . ILE A 1 173 ? 19.218 -8.170 -18.750 1.00 51.41 173 ILE A O 1
ATOM 1434 N N . ASP A 1 174 ? 19.549 -9.338 -16.853 1.00 53.62 174 ASP A N 1
ATOM 1435 C CA . ASP A 1 174 ? 18.305 -8.945 -16.190 1.00 53.62 174 ASP A CA 1
ATOM 1436 C C . ASP A 1 174 ? 18.231 -7.421 -16.056 1.00 53.62 174 ASP A C 1
ATOM 1438 O O . ASP A 1 174 ? 17.245 -6.807 -16.457 1.00 53.62 174 ASP A O 1
ATOM 1442 N N . ASN A 1 175 ? 19.303 -6.763 -15.600 1.00 60.50 175 ASN A N 1
ATOM 1443 C CA . ASN A 1 175 ? 19.331 -5.301 -15.501 1.00 60.50 175 ASN A CA 1
ATOM 1444 C C . ASN A 1 175 ? 19.155 -4.614 -16.871 1.00 60.50 175 ASN A C 1
ATOM 1446 O O . ASN A 1 175 ? 18.454 -3.603 -16.978 1.00 60.50 175 ASN A O 1
ATOM 1450 N N . ILE A 1 176 ? 19.764 -5.148 -17.935 1.00 59.09 176 ILE A N 1
ATOM 1451 C CA . ILE A 1 176 ? 19.581 -4.634 -19.302 1.00 59.09 176 ILE A CA 1
ATOM 1452 C C . ILE A 1 176 ? 18.129 -4.836 -19.760 1.00 59.09 176 ILE A C 1
ATOM 1454 O O . ILE A 1 176 ? 17.519 -3.900 -20.283 1.00 59.09 176 ILE A O 1
ATOM 1458 N N . GLU A 1 177 ? 17.550 -6.015 -19.530 1.00 55.22 177 GLU A N 1
ATOM 1459 C CA . GLU A 1 177 ? 16.165 -6.321 -19.888 1.00 55.22 177 GLU A CA 1
ATOM 1460 C C . GLU A 1 177 ? 15.184 -5.404 -19.149 1.00 55.22 177 GLU A C 1
ATOM 1462 O O . GLU A 1 177 ? 14.288 -4.824 -19.767 1.00 55.22 177 GLU A O 1
ATOM 1467 N N . GLN A 1 178 ? 15.375 -5.200 -17.844 1.00 64.12 178 GLN A N 1
ATOM 1468 C CA . GLN A 1 178 ? 14.526 -4.322 -17.041 1.00 64.12 178 GLN A CA 1
ATOM 1469 C C . GLN A 1 178 ? 14.611 -2.870 -17.519 1.00 64.12 178 GLN A C 1
ATOM 1471 O O . GLN A 1 178 ? 13.576 -2.206 -17.639 1.00 64.12 178 GLN A O 1
ATOM 1476 N N . LEU A 1 179 ? 15.805 -2.383 -17.878 1.00 65.75 179 LEU A N 1
ATOM 1477 C CA . LEU A 1 179 ? 15.973 -1.047 -18.454 1.00 65.75 179 LEU A CA 1
ATOM 1478 C C . LEU A 1 179 ? 15.229 -0.911 -19.793 1.00 65.75 179 LEU A C 1
ATOM 1480 O O . LEU A 1 179 ? 14.532 0.083 -20.009 1.00 65.75 179 LEU A O 1
ATOM 1484 N N . ILE A 1 180 ? 15.319 -1.920 -20.664 1.00 57.97 180 ILE A N 1
ATOM 1485 C CA . ILE A 1 180 ? 14.613 -1.962 -21.956 1.00 57.97 180 ILE A CA 1
ATOM 1486 C C . ILE A 1 180 ? 13.089 -2.047 -21.751 1.00 57.97 180 ILE A C 1
ATOM 1488 O O . ILE A 1 180 ? 12.323 -1.355 -22.426 1.00 57.97 180 ILE A O 1
ATOM 1492 N N . ASN A 1 181 ? 12.622 -2.841 -20.788 1.00 57.38 181 ASN A N 1
ATOM 1493 C CA . ASN A 1 181 ? 11.207 -2.966 -20.441 1.00 57.38 181 ASN A CA 1
ATOM 1494 C C . ASN A 1 181 ? 10.644 -1.664 -19.853 1.00 57.38 181 ASN A C 1
ATOM 1496 O O . ASN A 1 181 ? 9.544 -1.243 -20.224 1.00 57.38 181 ASN A O 1
ATOM 1500 N N . CYS A 1 182 ? 11.402 -0.991 -18.984 1.00 63.12 182 CYS A N 1
ATOM 1501 C CA . CYS A 1 182 ? 11.076 0.345 -18.489 1.00 63.12 182 CYS A CA 1
ATOM 1502 C C . CYS A 1 182 ? 11.010 1.352 -19.643 1.00 63.12 182 CYS A C 1
ATOM 1504 O O . CYS A 1 182 ? 10.048 2.112 -19.753 1.00 63.12 182 CYS A O 1
ATOM 1506 N N . TYR A 1 183 ? 11.985 1.314 -20.553 1.00 62.94 183 TYR A N 1
ATOM 1507 C CA . TYR A 1 183 ? 12.022 2.157 -21.745 1.00 62.94 183 TYR A CA 1
ATOM 1508 C C . TYR A 1 183 ? 10.770 1.975 -22.624 1.00 62.94 183 TYR A C 1
ATOM 1510 O O . TYR A 1 183 ? 10.110 2.960 -22.963 1.00 62.94 183 TYR A O 1
ATOM 1518 N N . ASN A 1 184 ? 10.376 0.727 -22.907 1.00 55.47 184 ASN A N 1
ATOM 1519 C CA . ASN A 1 184 ? 9.183 0.387 -23.696 1.00 55.47 184 ASN A CA 1
ATOM 1520 C C . ASN A 1 184 ? 7.877 0.924 -23.092 1.00 55.47 184 ASN A C 1
ATOM 1522 O O . ASN A 1 184 ? 6.914 1.190 -23.816 1.00 55.47 184 ASN A O 1
ATOM 1526 N N . ARG A 1 185 ? 7.833 1.065 -21.764 1.00 57.62 185 ARG A N 1
ATOM 1527 C CA . ARG A 1 185 ? 6.685 1.614 -21.033 1.00 57.62 185 ARG A CA 1
ATOM 1528 C C . ARG A 1 185 ? 6.681 3.150 -21.007 1.00 57.62 185 ARG A C 1
ATOM 1530 O O . ARG A 1 185 ? 5.621 3.733 -20.800 1.00 57.62 185 ARG A O 1
ATOM 1537 N N . VAL A 1 186 ? 7.824 3.810 -21.235 1.00 56.62 186 VAL A N 1
ATOM 1538 C CA . VAL A 1 186 ? 8.002 5.255 -20.987 1.00 56.62 186 VAL A CA 1
ATOM 1539 C C . VAL A 1 186 ? 8.207 6.111 -22.253 1.00 56.62 186 VAL A C 1
ATOM 1541 O O . VAL A 1 186 ? 7.749 7.259 -22.257 1.00 56.62 186 VAL A O 1
ATOM 1544 N N . ILE A 1 187 ? 8.845 5.608 -23.324 1.00 52.78 187 ILE A N 1
ATOM 1545 C CA . ILE A 1 187 ? 9.261 6.417 -24.499 1.00 52.78 187 ILE A CA 1
ATOM 1546 C C . ILE A 1 187 ? 8.626 5.941 -25.819 1.00 52.78 187 ILE A C 1
ATOM 1548 O O . ILE A 1 187 ? 8.399 4.754 -26.036 1.00 52.78 187 ILE A O 1
ATOM 1552 N N . GLN A 1 188 ? 8.347 6.888 -26.728 1.00 48.59 188 GLN A N 1
ATOM 1553 C CA . GLN A 1 188 ? 7.976 6.616 -28.123 1.00 48.59 188 GLN A CA 1
ATOM 1554 C C . GLN A 1 188 ? 9.190 6.126 -28.942 1.00 48.59 188 GLN A C 1
ATOM 1556 O O . GLN A 1 188 ? 10.284 6.674 -28.856 1.00 48.59 188 GLN A O 1
ATOM 1561 N N . THR A 1 189 ? 8.978 5.115 -29.784 1.00 45.19 189 THR A N 1
ATOM 1562 C CA . THR A 1 189 ? 9.990 4.297 -30.488 1.00 45.19 189 THR A CA 1
ATOM 1563 C C . THR A 1 189 ? 11.063 5.036 -31.310 1.00 45.19 189 THR A C 1
ATOM 1565 O O . THR A 1 189 ? 12.083 4.432 -31.618 1.00 45.19 189 THR A O 1
ATOM 1568 N N . GLU A 1 190 ? 10.897 6.316 -31.659 1.00 40.09 190 GLU A N 1
ATOM 1569 C CA . GLU A 1 190 ? 11.828 7.051 -32.543 1.00 40.09 190 GLU A CA 1
ATOM 1570 C C . GLU A 1 190 ? 13.069 7.642 -31.839 1.00 40.09 190 GLU A C 1
ATOM 1572 O O . GLU A 1 190 ? 14.009 8.072 -32.506 1.00 40.09 190 GLU A O 1
ATOM 1577 N N . HIS A 1 191 ? 13.137 7.617 -30.502 1.00 48.81 191 HIS A N 1
ATOM 1578 C CA . HIS A 1 191 ? 14.288 8.135 -29.736 1.00 48.81 191 HIS A CA 1
ATOM 1579 C C . HIS A 1 191 ? 15.045 7.055 -28.940 1.00 48.81 191 HIS A C 1
ATOM 1581 O O . HIS A 1 191 ? 15.835 7.377 -28.052 1.00 48.81 191 HIS A O 1
ATOM 1587 N N . ALA A 1 192 ? 14.819 5.774 -29.254 1.00 48.59 192 ALA A N 1
ATOM 1588 C CA . ALA A 1 192 ? 15.350 4.629 -28.505 1.00 48.59 192 ALA A CA 1
ATOM 1589 C C . ALA A 1 192 ? 16.868 4.538 -28.496 1.00 48.59 192 ALA A C 1
ATOM 1591 O O . ALA A 1 192 ? 17.464 4.430 -27.426 1.00 48.59 192 ALA A O 1
ATOM 1592 N N . SER A 1 193 ? 17.483 4.651 -29.674 1.00 48.16 193 SER A N 1
ATOM 1593 C CA . SER A 1 193 ? 18.939 4.573 -29.814 1.00 48.16 193 SER A CA 1
ATOM 1594 C C . SER A 1 193 ? 19.630 5.689 -29.043 1.00 48.16 193 SER A C 1
ATOM 1596 O O . SER A 1 193 ? 20.497 5.413 -28.226 1.00 48.16 193 SER A O 1
ATOM 1598 N N . ASN A 1 194 ? 19.176 6.936 -29.204 1.00 54.69 194 ASN A N 1
ATOM 1599 C CA . ASN A 1 194 ? 19.785 8.083 -28.527 1.00 54.69 194 ASN A CA 1
ATOM 1600 C C . ASN A 1 194 ? 19.595 8.027 -27.007 1.00 54.69 194 ASN A C 1
ATOM 1602 O O . ASN A 1 194 ? 20.492 8.405 -26.262 1.00 54.69 194 ASN A O 1
ATOM 1606 N N . PHE A 1 195 ? 18.442 7.556 -26.524 1.00 58.84 195 PHE A N 1
ATOM 1607 C CA . PHE A 1 195 ? 18.198 7.422 -25.090 1.00 58.84 195 PHE A CA 1
ATOM 1608 C C . PHE A 1 195 ? 19.047 6.312 -24.465 1.00 58.84 195 PHE A C 1
ATOM 1610 O O . PHE A 1 195 ? 19.656 6.538 -23.424 1.00 58.84 195 PHE A O 1
ATOM 1617 N N . PHE A 1 196 ? 19.104 5.129 -25.086 1.00 56.50 196 PHE A N 1
ATOM 1618 C CA . PHE A 1 196 ? 19.906 4.014 -24.579 1.00 56.50 196 PHE A CA 1
ATOM 1619 C C . PHE A 1 196 ? 21.403 4.334 -24.657 1.00 56.50 196 PHE A C 1
ATOM 1621 O O . PHE A 1 196 ? 22.129 4.129 -23.687 1.00 56.50 196 PHE A O 1
ATOM 1628 N N . GLU A 1 197 ? 21.854 4.944 -25.757 1.00 59.34 197 GLU A N 1
ATOM 1629 C CA . GLU A 1 197 ? 23.214 5.469 -25.867 1.00 59.34 197 GLU A CA 1
ATOM 1630 C C . GLU A 1 197 ? 23.502 6.509 -24.785 1.00 59.34 197 GLU A C 1
ATOM 1632 O O . GLU A 1 197 ? 24.550 6.421 -24.152 1.00 59.34 197 GLU A O 1
ATOM 1637 N N . ASN A 1 198 ? 22.591 7.446 -24.500 1.00 61.88 198 ASN A N 1
ATOM 1638 C CA . ASN A 1 198 ? 22.766 8.419 -23.417 1.00 61.88 198 ASN A CA 1
ATOM 1639 C C . ASN A 1 198 ? 22.778 7.748 -22.034 1.00 61.88 198 ASN A C 1
ATOM 1641 O O . ASN A 1 198 ? 23.629 8.081 -21.215 1.00 61.88 198 ASN A O 1
ATOM 1645 N N . ALA A 1 199 ? 21.919 6.762 -21.772 1.00 63.25 199 ALA A N 1
ATOM 1646 C CA . ALA A 1 199 ? 21.914 6.017 -20.512 1.00 63.25 199 ALA A CA 1
ATOM 1647 C C . ALA A 1 199 ? 23.227 5.242 -20.291 1.00 63.25 199 ALA A C 1
ATOM 1649 O O . ALA A 1 199 ? 23.777 5.264 -19.190 1.00 63.25 199 ALA A O 1
ATOM 1650 N N . CYS A 1 200 ? 23.774 4.623 -21.342 1.00 57.91 200 CYS A N 1
ATOM 1651 C CA . CYS A 1 200 ? 25.048 3.903 -21.287 1.00 57.91 200 CYS A CA 1
ATOM 1652 C C . CYS A 1 200 ? 26.281 4.823 -21.305 1.00 57.91 200 CYS A C 1
ATOM 1654 O O . CYS A 1 200 ? 27.296 4.479 -20.710 1.00 57.91 200 CYS A O 1
ATOM 1656 N N . SER A 1 201 ? 26.238 5.968 -21.996 1.00 58.06 201 SER A N 1
ATOM 1657 C CA . SER A 1 201 ? 27.412 6.842 -22.186 1.00 58.06 201 SER A CA 1
ATOM 1658 C C . SER A 1 201 ? 27.486 8.028 -21.224 1.00 58.06 201 SER A C 1
ATOM 1660 O O . SER A 1 201 ? 28.586 8.402 -20.825 1.00 58.06 201 SER A O 1
ATOM 1662 N N . LEU A 1 202 ? 26.345 8.614 -20.850 1.00 57.69 202 LEU A N 1
ATOM 1663 C CA . LEU A 1 202 ? 26.235 9.784 -19.970 1.00 57.69 202 LEU A CA 1
ATOM 1664 C C . LEU A 1 202 ? 25.630 9.426 -18.606 1.00 57.69 202 LEU A C 1
ATOM 1666 O O . LEU A 1 202 ? 26.020 10.016 -17.605 1.00 57.69 202 LEU A O 1
ATOM 1670 N N . GLY A 1 203 ? 24.701 8.467 -18.565 1.00 54.16 203 GLY A N 1
ATOM 1671 C CA . GLY A 1 203 ? 24.044 7.993 -17.341 1.00 54.16 203 GLY A CA 1
ATOM 1672 C C . GLY A 1 203 ? 24.846 6.972 -16.532 1.00 54.16 203 GLY A C 1
ATOM 1673 O O . GLY A 1 203 ? 24.467 6.670 -15.407 1.00 54.16 203 GLY A O 1
ATOM 1674 N N . GLY A 1 204 ? 25.944 6.438 -17.078 1.00 54.25 204 GLY A N 1
ATOM 1675 C CA . GLY A 1 204 ? 26.828 5.504 -16.369 1.00 54.25 204 GLY A CA 1
ATOM 1676 C C . GLY A 1 204 ? 26.281 4.080 -16.206 1.00 54.25 204 GLY A C 1
ATOM 1677 O O . GLY A 1 204 ? 26.775 3.335 -15.362 1.00 54.25 204 GLY A O 1
ATOM 1678 N N . PHE A 1 205 ? 25.274 3.675 -16.990 1.00 63.53 205 PHE A N 1
ATOM 1679 C CA . PHE A 1 205 ? 24.723 2.320 -16.912 1.00 63.53 205 PHE A CA 1
ATOM 1680 C C . PHE A 1 205 ? 25.723 1.258 -17.402 1.00 63.53 205 PHE A C 1
ATOM 1682 O O . PHE A 1 205 ? 25.938 1.096 -18.607 1.00 63.53 205 PHE A O 1
ATOM 1689 N N . ASN A 1 206 ? 26.279 0.491 -16.459 1.00 57.41 206 ASN A N 1
ATOM 1690 C CA . ASN A 1 206 ? 27.277 -0.560 -16.706 1.00 57.41 206 ASN A CA 1
ATOM 1691 C C . ASN A 1 206 ? 26.727 -1.989 -16.547 1.00 57.41 206 ASN A C 1
ATOM 1693 O O . ASN A 1 206 ? 27.508 -2.934 -16.433 1.00 57.41 206 ASN A O 1
ATOM 1697 N N . ALA A 1 207 ? 25.399 -2.157 -16.518 1.00 55.16 207 ALA A N 1
ATOM 1698 C CA . ALA A 1 207 ? 24.681 -3.420 -16.284 1.00 55.16 207 ALA A CA 1
ATOM 1699 C C . ALA A 1 207 ? 24.945 -4.104 -14.921 1.00 55.16 207 ALA A C 1
ATOM 1701 O O . ALA A 1 207 ? 24.136 -4.913 -14.482 1.00 55.16 207 ALA A O 1
ATOM 1702 N N . ALA A 1 208 ? 26.018 -3.756 -14.213 1.00 62.25 208 ALA A N 1
ATOM 1703 C CA . ALA A 1 208 ? 26.260 -4.087 -12.815 1.00 62.25 208 ALA A CA 1
ATOM 1704 C C . ALA A 1 208 ? 26.456 -2.792 -12.024 1.00 62.25 208 ALA A C 1
ATOM 1706 O O . ALA A 1 208 ? 27.228 -1.922 -12.434 1.00 62.25 208 ALA A O 1
ATOM 1707 N N . PHE A 1 209 ? 25.749 -2.670 -10.905 1.00 71.12 209 PHE A N 1
ATOM 1708 C CA . PHE A 1 209 ? 25.875 -1.537 -9.997 1.00 71.12 209 PHE A CA 1
ATOM 1709 C C . PHE A 1 209 ? 26.807 -1.898 -8.841 1.00 71.12 209 PHE A C 1
ATOM 1711 O O . PHE A 1 209 ? 26.714 -2.992 -8.290 1.00 71.12 209 PHE A O 1
ATOM 1718 N N . GLU A 1 210 ? 27.707 -0.982 -8.487 1.00 73.69 210 GLU A N 1
ATOM 1719 C CA . GLU A 1 210 ? 28.696 -1.205 -7.423 1.00 73.69 210 GLU A CA 1
ATOM 1720 C C . GLU A 1 210 ? 28.076 -1.129 -6.024 1.00 73.69 210 GLU A C 1
ATOM 1722 O O . GLU A 1 210 ? 28.514 -1.830 -5.120 1.00 73.69 210 GLU A O 1
ATOM 1727 N N . ASN A 1 211 ? 27.066 -0.276 -5.837 1.00 82.62 211 ASN A N 1
ATOM 1728 C CA . ASN A 1 211 ? 26.399 -0.061 -4.555 1.00 82.62 211 ASN A CA 1
ATOM 1729 C C . ASN A 1 211 ? 24.963 0.460 -4.740 1.00 82.62 211 ASN A C 1
ATOM 1731 O O . ASN A 1 211 ? 24.562 0.862 -5.839 1.00 82.62 211 ASN A O 1
ATOM 1735 N N . CYS A 1 212 ? 24.201 0.497 -3.642 1.00 86.38 212 CYS A N 1
ATOM 1736 C CA . CYS A 1 212 ? 22.819 0.985 -3.610 1.00 86.38 212 CYS A CA 1
ATOM 1737 C C . CYS A 1 212 ? 22.695 2.442 -4.101 1.00 86.38 212 CYS A C 1
ATOM 1739 O O . CYS A 1 212 ? 21.764 2.782 -4.838 1.00 86.38 212 CYS A O 1
ATOM 1741 N N . ASN A 1 213 ? 23.658 3.306 -3.759 1.00 85.75 213 ASN A N 1
ATOM 1742 C CA . ASN A 1 213 ? 23.647 4.704 -4.199 1.00 85.75 213 ASN A CA 1
ATOM 1743 C C . ASN A 1 213 ? 23.799 4.835 -5.719 1.00 85.75 213 ASN A C 1
ATOM 1745 O O . ASN A 1 213 ? 23.092 5.643 -6.311 1.00 85.75 213 ASN A O 1
ATOM 1749 N N . ALA A 1 214 ? 24.631 4.014 -6.363 1.00 82.50 214 ALA A N 1
ATOM 1750 C CA . ALA A 1 214 ? 24.796 4.021 -7.816 1.00 82.50 214 ALA A CA 1
ATOM 1751 C C . ALA A 1 214 ? 23.491 3.652 -8.548 1.00 82.50 214 ALA A C 1
ATOM 1753 O O . ALA A 1 214 ? 23.166 4.253 -9.573 1.00 82.50 214 ALA A O 1
ATOM 1754 N N . ILE A 1 215 ? 22.710 2.711 -7.999 1.00 85.75 215 ILE A N 1
ATOM 1755 C CA . ILE A 1 215 ? 21.368 2.378 -8.510 1.00 85.75 215 ILE A CA 1
ATOM 1756 C C . ILE A 1 215 ? 20.461 3.608 -8.421 1.00 85.75 215 ILE A C 1
ATOM 1758 O O . ILE A 1 215 ? 19.830 3.999 -9.404 1.00 85.75 215 ILE A O 1
ATOM 1762 N N . HIS A 1 216 ? 20.415 4.236 -7.246 1.00 88.44 216 HIS A N 1
ATOM 1763 C CA . HIS A 1 216 ? 19.555 5.387 -7.003 1.00 88.44 216 HIS A CA 1
ATOM 1764 C C . HIS A 1 216 ? 19.939 6.601 -7.866 1.00 88.44 216 HIS A C 1
ATOM 1766 O O . HIS A 1 216 ? 19.073 7.221 -8.480 1.00 88.44 216 HIS A O 1
ATOM 1772 N N . GLU A 1 217 ? 21.231 6.918 -7.969 1.00 86.19 217 GLU A N 1
ATOM 1773 C CA . GLU A 1 217 ? 21.751 8.005 -8.806 1.00 86.19 217 GLU A CA 1
ATOM 1774 C C . GLU A 1 217 ? 21.417 7.794 -10.283 1.00 86.19 217 GLU A C 1
ATOM 1776 O O . GLU A 1 217 ? 21.008 8.738 -10.963 1.00 86.19 217 GLU A O 1
ATOM 1781 N N . PHE A 1 218 ? 21.507 6.554 -10.769 1.00 83.94 218 PHE A N 1
ATOM 1782 C CA . PHE A 1 218 ? 21.100 6.223 -12.129 1.00 83.94 218 PHE A CA 1
ATOM 1783 C C . PHE A 1 218 ? 19.598 6.452 -12.351 1.00 83.94 218 PHE A C 1
ATOM 1785 O O . PHE A 1 218 ? 19.196 7.033 -13.361 1.00 83.94 218 PHE A O 1
ATOM 1792 N N . ILE A 1 219 ? 18.750 6.068 -11.396 1.00 86.25 219 ILE A N 1
ATOM 1793 C CA . ILE A 1 219 ? 17.302 6.295 -11.491 1.00 86.25 219 ILE A CA 1
ATOM 1794 C C . ILE A 1 219 ? 16.960 7.788 -11.421 1.00 86.25 219 ILE A C 1
ATOM 1796 O O . ILE A 1 219 ? 16.090 8.242 -12.168 1.00 86.25 219 ILE A O 1
ATOM 1800 N N . GLU A 1 220 ? 17.649 8.576 -10.591 1.00 84.75 220 GLU A N 1
ATOM 1801 C CA . GLU A 1 220 ? 17.503 10.039 -10.578 1.00 84.75 220 GLU A CA 1
ATOM 1802 C C . GLU A 1 220 ? 17.970 10.668 -11.897 1.00 84.75 220 GLU A C 1
ATOM 1804 O O . GLU A 1 220 ? 17.306 11.571 -12.412 1.00 84.75 220 GLU A O 1
ATOM 1809 N N . TYR A 1 221 ? 19.057 10.170 -12.495 1.00 83.00 221 TYR A N 1
ATOM 1810 C CA . TYR A 1 221 ? 19.488 10.587 -13.830 1.00 83.00 221 TYR A CA 1
ATOM 1811 C C . TYR A 1 221 ? 18.385 10.342 -14.867 1.00 83.00 221 TYR A C 1
ATOM 1813 O O . TYR A 1 221 ? 18.004 11.270 -15.586 1.00 83.00 221 TYR A O 1
ATOM 1821 N N . LEU A 1 222 ? 17.811 9.132 -14.898 1.00 77.56 222 LEU A N 1
ATOM 1822 C CA . LEU A 1 222 ? 16.693 8.818 -15.789 1.00 77.56 222 LEU A CA 1
ATOM 1823 C C . LEU A 1 222 ? 15.500 9.737 -15.512 1.00 77.56 222 LEU A C 1
ATOM 1825 O O . LEU A 1 222 ? 14.908 10.282 -16.442 1.00 77.56 222 LEU A O 1
ATOM 1829 N N . ARG A 1 223 ? 15.169 9.962 -14.238 1.00 80.12 223 ARG A N 1
ATOM 1830 C CA . ARG A 1 223 ? 14.068 10.838 -13.827 1.00 80.12 223 ARG A CA 1
ATOM 1831 C C . ARG A 1 223 ? 14.250 12.264 -14.341 1.00 80.12 223 ARG A C 1
ATOM 1833 O O . ARG A 1 223 ? 13.297 12.814 -14.885 1.00 80.12 223 ARG A O 1
ATOM 1840 N N . ASN A 1 224 ? 15.449 12.831 -14.226 1.00 77.69 224 ASN A N 1
ATOM 1841 C CA . ASN A 1 224 ? 15.760 14.170 -14.734 1.00 77.69 224 ASN A CA 1
ATOM 1842 C C . ASN A 1 224 ? 15.670 14.223 -16.263 1.00 77.69 224 ASN A C 1
ATOM 1844 O O . ASN A 1 224 ? 15.030 15.115 -16.819 1.00 77.69 224 ASN A O 1
ATOM 1848 N N . LEU A 1 225 ? 16.191 13.202 -16.945 1.00 72.25 225 LEU A N 1
ATOM 1849 C CA . LEU A 1 225 ? 16.118 13.098 -18.401 1.00 72.25 225 LEU A CA 1
ATOM 1850 C C . LEU A 1 225 ? 14.663 12.989 -18.912 1.00 72.25 225 LEU A C 1
ATOM 1852 O O . LEU A 1 225 ? 14.320 13.496 -19.984 1.00 72.25 225 LEU A O 1
ATOM 1856 N N . PHE A 1 226 ? 13.773 12.392 -18.114 1.00 67.38 226 PHE A N 1
ATOM 1857 C CA . PHE A 1 226 ? 12.332 12.331 -18.381 1.00 67.38 226 PHE A CA 1
ATOM 1858 C C . PHE A 1 226 ? 11.549 13.606 -18.057 1.00 67.38 226 PHE A C 1
ATOM 1860 O O . PHE A 1 226 ? 10.421 13.749 -18.540 1.00 67.38 226 PHE A O 1
ATOM 1867 N N . VAL A 1 227 ? 12.111 14.500 -17.242 1.00 64.31 227 VAL A N 1
ATOM 1868 C CA . VAL A 1 227 ? 11.531 15.810 -16.906 1.00 64.31 227 VAL A CA 1
ATOM 1869 C C . VAL A 1 227 ? 11.920 16.861 -17.949 1.00 64.31 227 VAL A C 1
ATOM 1871 O O . VAL A 1 227 ? 11.083 17.690 -18.302 1.00 64.31 227 VAL A O 1
ATOM 1874 N N . ASP A 1 228 ? 13.134 16.780 -18.499 1.00 54.25 228 ASP A N 1
ATOM 1875 C CA . ASP A 1 228 ? 13.649 17.736 -19.491 1.00 54.25 228 ASP A CA 1
ATOM 1876 C C . ASP A 1 228 ? 13.077 17.532 -20.914 1.00 54.25 228 ASP A C 1
ATOM 1878 O O . ASP A 1 228 ? 13.173 18.421 -21.761 1.00 54.25 228 ASP A O 1
ATOM 1882 N N . SER A 1 229 ? 12.421 16.397 -21.187 1.00 53.69 229 SER A N 1
ATOM 1883 C CA . SER A 1 229 ? 11.739 16.100 -22.461 1.00 53.69 229 SER A CA 1
ATOM 1884 C C . SER A 1 229 ? 10.253 16.534 -22.453 1.00 53.69 229 SER A C 1
ATOM 1886 O O . SER A 1 229 ? 9.357 15.718 -22.258 1.00 53.69 229 SER A O 1
ATOM 1888 N N . GLU A 1 230 ? 10.034 17.847 -22.628 1.00 43.94 230 GLU A N 1
ATOM 1889 C CA . GLU A 1 230 ? 8.812 18.639 -22.951 1.00 43.94 230 GLU A CA 1
ATOM 1890 C C . GLU A 1 230 ? 7.381 18.256 -22.449 1.00 43.94 230 GLU A C 1
ATOM 1892 O O . GLU A 1 230 ? 6.869 17.151 -22.599 1.00 43.94 230 GLU A O 1
ATOM 1897 N N . SER A 1 231 ? 6.681 19.304 -21.966 1.00 46.00 231 SER A N 1
ATOM 1898 C CA . SER A 1 231 ? 5.227 19.526 -21.741 1.00 46.00 231 SER A CA 1
ATOM 1899 C C . SER A 1 231 ? 4.358 18.362 -21.219 1.00 46.00 231 SER A C 1
ATOM 1901 O O . SER A 1 231 ? 3.478 17.815 -21.890 1.00 46.00 231 SER A O 1
ATOM 1903 N N . THR A 1 232 ? 4.534 18.025 -19.944 1.00 44.59 232 THR A N 1
ATOM 1904 C CA . THR A 1 232 ? 3.760 16.988 -19.255 1.00 44.59 232 THR A CA 1
ATOM 1905 C C . THR A 1 232 ? 2.318 17.416 -18.947 1.00 44.59 232 THR A C 1
ATOM 1907 O O . THR A 1 232 ? 2.054 18.272 -18.110 1.00 44.59 232 THR A O 1
ATOM 1910 N N . THR A 1 233 ? 1.353 16.758 -19.592 1.00 48.31 233 THR A N 1
ATOM 1911 C CA . THR A 1 233 ? -0.040 16.659 -19.120 1.00 48.31 233 THR A CA 1
ATOM 1912 C C . THR A 1 233 ? -0.121 15.797 -17.849 1.00 48.31 233 THR A C 1
ATOM 1914 O O . THR A 1 233 ? 0.593 14.793 -17.757 1.00 48.31 233 THR A O 1
ATOM 1917 N N . ASP A 1 234 ? -1.045 16.116 -16.933 1.00 49.03 234 ASP A N 1
ATOM 1918 C CA . ASP A 1 234 ? -1.157 15.567 -15.561 1.00 49.03 234 ASP A CA 1
ATOM 1919 C C . ASP A 1 234 ? -1.147 14.025 -15.418 1.00 49.03 234 ASP A C 1
ATOM 1921 O O . ASP A 1 234 ? -0.789 13.515 -14.360 1.00 49.03 234 ASP A O 1
ATOM 1925 N N . ASN A 1 235 ? -1.479 13.251 -16.460 1.00 52.09 235 ASN A N 1
ATOM 1926 C CA . ASN A 1 235 ? -1.574 11.782 -16.377 1.00 52.09 235 ASN A CA 1
ATOM 1927 C C . ASN A 1 235 ? -0.315 11.012 -16.827 1.00 52.09 235 ASN A C 1
ATOM 1929 O O . ASN A 1 235 ? -0.213 9.814 -16.564 1.00 52.09 235 ASN A O 1
ATOM 1933 N N . VAL A 1 236 ? 0.649 11.660 -17.493 1.00 58.69 236 VAL A N 1
ATOM 1934 C CA . VAL A 1 236 ? 1.870 10.989 -17.997 1.00 58.69 236 VAL A CA 1
ATOM 1935 C C . VAL A 1 236 ? 2.950 10.936 -16.918 1.00 58.69 236 VAL A C 1
ATOM 1937 O O . VAL A 1 236 ? 3.619 9.916 -16.755 1.00 58.69 236 VAL A O 1
ATOM 1940 N N . LEU A 1 237 ? 3.080 12.005 -16.131 1.00 64.19 237 LEU A N 1
ATOM 1941 C CA . LEU A 1 237 ? 4.080 12.106 -15.069 1.00 64.19 237 LEU A CA 1
ATOM 1942 C C . LEU A 1 237 ? 3.936 11.000 -13.999 1.00 64.19 237 LEU A C 1
ATOM 1944 O O . LEU A 1 237 ? 4.946 10.356 -13.706 1.00 64.19 237 LEU A O 1
ATOM 1948 N N . PRO A 1 238 ? 2.727 10.675 -13.487 1.00 67.19 238 PRO A N 1
ATOM 1949 C CA . PRO A 1 238 ? 2.565 9.599 -12.506 1.00 67.19 238 PRO A CA 1
ATOM 1950 C C . PRO A 1 238 ? 2.915 8.213 -13.064 1.00 67.19 238 PRO A C 1
ATOM 1952 O O . PRO A 1 238 ? 3.481 7.384 -12.355 1.00 67.19 238 PRO A O 1
ATOM 1955 N N . HIS A 1 239 ? 2.617 7.949 -14.342 1.00 67.94 239 HIS A N 1
ATOM 1956 C CA . HIS A 1 239 ? 2.947 6.670 -14.979 1.00 67.94 239 HIS A CA 1
ATOM 1957 C C . HIS A 1 239 ? 4.461 6.495 -15.170 1.00 67.94 239 HIS A C 1
ATOM 1959 O O . HIS A 1 239 ? 5.001 5.424 -14.882 1.00 67.94 239 HIS A O 1
ATOM 1965 N N . ARG A 1 240 ? 5.161 7.558 -15.590 1.00 72.06 240 ARG A N 1
ATOM 1966 C CA . ARG A 1 240 ? 6.628 7.556 -15.707 1.00 72.06 240 ARG A CA 1
ATOM 1967 C C . ARG A 1 240 ? 7.294 7.365 -14.348 1.00 72.06 240 ARG A C 1
ATOM 1969 O O . ARG A 1 240 ? 8.145 6.494 -14.211 1.00 72.06 240 ARG A O 1
ATOM 1976 N N . GLN A 1 241 ? 6.856 8.115 -13.336 1.00 74.25 241 GLN A N 1
ATOM 1977 C CA . GLN A 1 241 ? 7.360 7.980 -11.965 1.00 74.25 241 GLN A CA 1
ATOM 1978 C C . GLN A 1 241 ? 7.158 6.563 -11.428 1.00 74.25 241 GLN A C 1
ATOM 1980 O O . GLN A 1 241 ? 8.095 5.973 -10.901 1.00 74.25 241 GLN A O 1
ATOM 1985 N N . ARG A 1 242 ? 5.973 5.980 -11.634 1.00 74.81 242 ARG A N 1
ATOM 1986 C CA . ARG A 1 242 ? 5.698 4.594 -11.254 1.00 74.81 242 ARG A CA 1
ATOM 1987 C C . ARG A 1 242 ? 6.636 3.604 -11.944 1.00 74.81 242 ARG A C 1
ATOM 1989 O O . ARG A 1 242 ? 7.158 2.716 -11.284 1.00 74.81 242 ARG A O 1
ATOM 1996 N N . THR A 1 243 ? 6.848 3.754 -13.248 1.00 72.62 243 THR A N 1
ATOM 1997 C CA . THR A 1 243 ? 7.695 2.826 -14.011 1.00 72.62 243 THR A CA 1
ATOM 1998 C C . THR A 1 243 ? 9.157 2.906 -13.565 1.00 72.62 243 THR A C 1
ATOM 2000 O O . THR A 1 243 ? 9.814 1.879 -13.443 1.00 72.62 243 THR A O 1
ATOM 2003 N N . LEU A 1 244 ? 9.651 4.106 -13.246 1.00 80.88 244 LEU A N 1
ATOM 2004 C CA . LEU A 1 244 ? 10.994 4.291 -12.690 1.00 80.88 244 LEU A CA 1
ATOM 2005 C C . LEU A 1 244 ? 11.142 3.681 -11.294 1.00 80.88 244 LEU A C 1
ATOM 2007 O O . LEU A 1 244 ? 12.175 3.088 -11.009 1.00 80.88 244 LEU A O 1
ATOM 20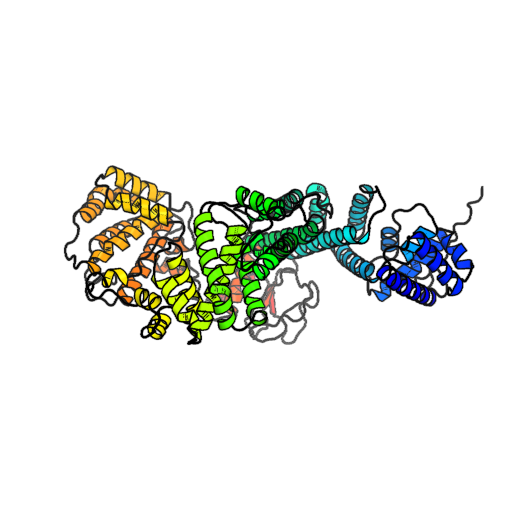11 N N . LEU A 1 245 ? 10.114 3.784 -10.447 1.00 81.50 245 LEU A N 1
ATOM 2012 C CA . LEU A 1 245 ? 10.104 3.118 -9.140 1.00 81.50 245 LEU A CA 1
ATOM 2013 C C . LEU A 1 245 ? 10.102 1.590 -9.288 1.00 81.50 245 LEU A C 1
ATOM 2015 O O . LEU A 1 245 ? 10.803 0.907 -8.551 1.00 81.50 245 LEU A O 1
ATOM 2019 N N . GLU A 1 246 ? 9.340 1.045 -10.242 1.00 78.56 246 GLU A N 1
ATOM 2020 C CA . GLU A 1 246 ? 9.367 -0.390 -10.555 1.00 78.56 246 GLU A CA 1
ATOM 2021 C C . GLU A 1 246 ? 10.764 -0.822 -11.039 1.00 78.56 246 GLU A C 1
ATOM 2023 O O . GLU A 1 246 ? 11.268 -1.842 -10.577 1.00 78.56 246 GLU A O 1
ATOM 2028 N N . LEU A 1 247 ? 11.420 -0.023 -11.889 1.00 81.25 247 LEU A N 1
ATOM 2029 C CA . LEU A 1 247 ? 12.777 -0.292 -12.377 1.00 81.25 247 LEU A CA 1
ATOM 2030 C C . LEU A 1 247 ? 13.822 -0.279 -11.252 1.00 81.25 247 LEU A C 1
ATOM 2032 O O . LEU A 1 247 ? 14.596 -1.224 -11.122 1.00 81.25 247 LEU A O 1
ATOM 2036 N N . GLU A 1 248 ? 13.824 0.768 -10.422 1.00 86.50 248 GLU A N 1
ATOM 2037 C CA . GLU A 1 248 ? 14.723 0.896 -9.267 1.00 86.50 248 GLU A CA 1
ATOM 2038 C C . GLU A 1 248 ? 14.593 -0.317 -8.337 1.00 86.50 248 GLU A C 1
ATOM 2040 O O . GLU A 1 248 ? 15.585 -0.866 -7.862 1.00 86.50 248 GLU A O 1
ATOM 2045 N N . MET A 1 249 ? 13.368 -0.808 -8.150 1.00 83.75 249 MET A N 1
ATOM 2046 C CA . MET A 1 249 ? 13.107 -2.007 -7.362 1.00 83.75 249 MET A CA 1
ATOM 2047 C C . MET A 1 249 ? 13.636 -3.293 -7.985 1.00 83.75 249 MET A C 1
ATOM 2049 O O . MET A 1 249 ? 14.072 -4.163 -7.236 1.00 83.75 249 MET A O 1
ATOM 2053 N N . GLU A 1 250 ? 13.563 -3.467 -9.304 1.00 76.94 250 GLU A N 1
ATOM 2054 C CA . GLU A 1 250 ? 14.129 -4.656 -9.954 1.00 76.94 250 GLU A CA 1
ATOM 2055 C C . GLU A 1 250 ? 15.663 -4.648 -9.903 1.00 76.94 250 GLU A C 1
ATOM 2057 O O . GLU A 1 250 ? 16.262 -5.682 -9.606 1.00 76.94 250 GLU A O 1
ATOM 2062 N N . PHE A 1 251 ? 16.303 -3.483 -10.053 1.00 82.06 251 PHE A N 1
ATOM 2063 C CA . PHE A 1 251 ? 17.752 -3.360 -9.851 1.00 82.06 251 PHE A CA 1
ATOM 2064 C C . PHE A 1 251 ? 18.159 -3.719 -8.423 1.00 82.06 251 PHE A C 1
ATOM 2066 O O . PHE A 1 251 ? 19.060 -4.532 -8.228 1.00 82.06 251 PHE A O 1
ATOM 2073 N N . LEU A 1 252 ? 17.454 -3.192 -7.418 1.00 84.75 252 LEU A N 1
ATOM 2074 C CA . LEU A 1 252 ? 17.729 -3.515 -6.017 1.00 84.75 252 LEU A CA 1
ATOM 2075 C C . LEU A 1 252 ? 17.489 -5.001 -5.700 1.00 84.75 252 LEU A C 1
ATOM 2077 O O . LEU A 1 252 ? 18.258 -5.587 -4.946 1.00 84.75 252 LEU A O 1
ATOM 2081 N N . LYS A 1 253 ? 16.457 -5.632 -6.279 1.00 79.25 253 LYS A N 1
ATOM 2082 C CA . LYS A 1 253 ? 16.195 -7.078 -6.110 1.00 79.25 253 LYS A CA 1
ATOM 2083 C C . LYS A 1 253 ? 17.287 -7.950 -6.709 1.00 79.25 253 LYS A C 1
ATOM 2085 O O . LYS A 1 253 ? 17.531 -9.025 -6.179 1.00 79.25 253 LYS A O 1
ATOM 2090 N N . THR A 1 254 ? 17.879 -7.506 -7.810 1.00 72.56 254 THR A N 1
ATOM 2091 C CA . THR A 1 254 ? 18.945 -8.237 -8.498 1.00 72.56 254 THR A CA 1
ATOM 2092 C C . THR A 1 254 ? 20.279 -8.045 -7.777 1.00 72.56 254 THR A C 1
ATOM 2094 O O . THR A 1 254 ? 21.057 -8.979 -7.658 1.00 72.56 254 THR A O 1
ATOM 2097 N N . TRP A 1 255 ? 20.524 -6.844 -7.249 1.00 81.62 255 TRP A N 1
ATOM 2098 C CA . TRP A 1 255 ? 21.781 -6.479 -6.597 1.00 81.62 255 TRP A CA 1
ATOM 2099 C C . TRP A 1 255 ? 21.907 -6.975 -5.147 1.00 81.62 255 TRP A C 1
ATOM 2101 O O . TRP A 1 255 ? 22.986 -7.399 -4.734 1.00 81.62 255 TRP A O 1
ATOM 2111 N N . LEU A 1 256 ? 20.823 -6.925 -4.365 1.00 81.94 256 LEU A N 1
ATOM 2112 C CA . LEU A 1 256 ? 20.863 -7.208 -2.926 1.00 81.94 256 LEU A CA 1
ATOM 2113 C C . LEU A 1 256 ? 21.252 -8.658 -2.561 1.00 81.94 256 LEU A C 1
ATOM 2115 O O . LEU A 1 256 ? 21.990 -8.810 -1.593 1.00 81.94 256 LEU A O 1
ATOM 2119 N N . PRO A 1 257 ? 20.831 -9.716 -3.286 1.00 78.25 257 PRO A N 1
ATOM 2120 C CA . PRO A 1 257 ? 21.247 -11.089 -2.983 1.00 78.25 257 PRO A CA 1
ATOM 2121 C C . PRO A 1 257 ? 22.765 -11.302 -3.019 1.00 78.25 257 PRO A C 1
ATOM 2123 O O . PRO A 1 257 ? 23.292 -12.037 -2.190 1.00 78.25 257 PRO A O 1
ATOM 2126 N N . ASP A 1 258 ? 23.467 -10.616 -3.925 1.00 75.12 258 ASP A N 1
ATOM 2127 C CA . ASP A 1 258 ? 24.932 -10.666 -4.032 1.00 75.12 258 ASP A CA 1
ATOM 2128 C C . ASP A 1 258 ? 25.634 -9.747 -3.006 1.00 75.12 258 ASP A C 1
ATOM 2130 O O . ASP A 1 258 ? 26.855 -9.792 -2.864 1.00 75.12 258 ASP A O 1
ATOM 2134 N N . ASN A 1 259 ? 24.876 -8.905 -2.291 1.00 81.81 259 ASN A N 1
ATOM 2135 C CA . ASN A 1 259 ? 25.363 -7.894 -1.345 1.00 81.81 259 ASN A CA 1
ATOM 2136 C C . ASN A 1 259 ? 24.524 -7.902 -0.055 1.00 81.81 259 ASN A C 1
ATOM 2138 O O . ASN A 1 259 ? 24.106 -6.844 0.424 1.00 81.81 259 ASN A O 1
ATOM 2142 N N . SER A 1 260 ? 24.233 -9.089 0.490 1.00 80.62 260 SER A N 1
ATOM 2143 C CA . SER A 1 260 ? 23.223 -9.259 1.544 1.00 80.62 260 SER A CA 1
ATOM 2144 C C . SER A 1 260 ? 23.476 -8.388 2.779 1.00 80.62 260 SER A C 1
ATOM 2146 O O . SER A 1 260 ? 22.542 -7.771 3.283 1.00 80.62 260 SER A O 1
ATOM 2148 N N . GLU A 1 261 ? 24.738 -8.226 3.189 1.00 82.56 261 GLU A N 1
ATOM 2149 C CA . GLU A 1 261 ? 25.164 -7.381 4.317 1.00 82.56 261 GLU A CA 1
ATOM 2150 C C . GLU A 1 261 ? 24.841 -5.882 4.134 1.00 82.56 261 GLU A C 1
ATOM 2152 O O . GLU A 1 261 ? 24.776 -5.136 5.110 1.00 82.56 261 GLU A O 1
ATOM 2157 N N . GLN A 1 262 ? 24.592 -5.420 2.902 1.00 86.00 262 GLN A N 1
ATOM 2158 C CA . GLN A 1 262 ? 24.306 -4.012 2.588 1.00 86.00 262 GLN A CA 1
ATOM 2159 C C . GLN A 1 262 ? 22.807 -3.669 2.594 1.00 86.00 262 GLN A C 1
ATOM 2161 O O . GLN A 1 262 ? 22.404 -2.576 2.180 1.00 86.00 262 GLN A O 1
ATOM 2166 N N . TYR A 1 263 ? 21.948 -4.552 3.115 1.00 86.38 263 TYR A N 1
ATOM 2167 C CA . TYR A 1 263 ? 20.525 -4.248 3.274 1.00 86.38 263 TYR A CA 1
ATOM 2168 C C . TYR A 1 263 ? 20.207 -2.948 4.051 1.00 86.38 263 TYR A C 1
ATOM 2170 O O . TYR A 1 263 ? 19.185 -2.330 3.717 1.00 86.38 263 TYR A O 1
ATOM 2178 N N . PRO A 1 264 ? 21.019 -2.468 5.027 1.00 87.69 264 PRO A N 1
ATOM 2179 C CA . PRO A 1 264 ? 20.755 -1.196 5.703 1.00 87.69 264 PRO A CA 1
ATOM 2180 C C . PRO A 1 264 ? 20.701 -0.003 4.741 1.00 87.69 264 PRO A C 1
ATOM 2182 O O . PRO A 1 264 ? 19.885 0.904 4.921 1.00 87.69 264 PRO A O 1
ATOM 2185 N N . GLU A 1 265 ? 21.504 -0.019 3.673 1.00 87.31 265 GLU A N 1
ATOM 2186 C CA . GLU A 1 265 ? 21.502 1.036 2.654 1.00 87.31 265 GLU A CA 1
ATOM 2187 C C . GLU A 1 265 ? 20.179 1.068 1.880 1.00 87.31 265 GLU A C 1
ATOM 2189 O O . GLU A 1 265 ? 19.641 2.135 1.571 1.00 87.31 265 GLU A O 1
ATOM 2194 N N . VAL A 1 266 ? 19.607 -0.108 1.609 1.00 88.00 266 VAL A N 1
ATOM 2195 C CA . VAL A 1 266 ? 18.313 -0.245 0.930 1.00 88.00 266 VAL A CA 1
ATOM 2196 C C . VAL A 1 266 ? 17.165 0.214 1.836 1.00 88.00 266 VAL A C 1
ATOM 2198 O O . VAL A 1 266 ? 16.241 0.895 1.381 1.00 88.00 266 VAL A O 1
ATOM 2201 N N . LEU A 1 267 ? 17.231 -0.085 3.138 1.00 86.94 267 LEU A N 1
ATOM 2202 C CA . LEU A 1 267 ? 16.258 0.408 4.119 1.00 86.94 267 LEU A CA 1
ATOM 2203 C C . LEU A 1 267 ? 16.322 1.934 4.276 1.00 86.94 267 LEU A C 1
ATOM 2205 O O . LEU A 1 267 ? 15.276 2.592 4.288 1.00 86.94 267 LEU A O 1
ATOM 2209 N N . ALA A 1 268 ? 17.528 2.508 4.316 1.00 85.62 268 ALA A N 1
ATOM 2210 C CA . ALA A 1 268 ? 17.730 3.957 4.317 1.00 85.62 268 ALA A CA 1
ATOM 2211 C C . ALA A 1 268 ? 17.170 4.616 3.047 1.00 85.62 268 ALA A C 1
ATOM 2213 O O . ALA A 1 268 ? 16.621 5.719 3.087 1.00 85.62 268 ALA A O 1
ATOM 2214 N N . LEU A 1 269 ? 17.241 3.931 1.904 1.00 86.12 269 LEU A N 1
ATOM 2215 C CA . LEU A 1 269 ? 16.641 4.416 0.668 1.00 86.12 269 LEU A CA 1
ATOM 2216 C C . LEU A 1 269 ? 15.100 4.437 0.731 1.00 86.12 269 LEU A C 1
ATOM 2218 O O . LEU A 1 269 ? 14.483 5.393 0.246 1.00 86.12 269 LEU A O 1
ATOM 2222 N N . PHE A 1 270 ? 14.471 3.439 1.364 1.00 83.62 270 PHE A N 1
ATOM 2223 C CA . PHE A 1 270 ? 13.013 3.371 1.564 1.00 83.62 270 PHE A CA 1
ATOM 2224 C C . PHE A 1 270 ? 12.468 4.416 2.547 1.00 83.62 270 PHE A C 1
ATOM 2226 O O . PHE A 1 270 ? 11.291 4.806 2.444 1.00 83.62 270 PHE A O 1
ATOM 2233 N N . SER A 1 271 ? 13.291 4.861 3.500 1.00 79.06 271 SER A N 1
ATOM 2234 C CA . SER A 1 271 ? 12.906 5.868 4.493 1.00 79.06 271 SER A CA 1
ATOM 2235 C C . SER A 1 271 ? 12.933 7.302 3.948 1.00 79.06 271 SER A C 1
ATOM 2237 O O . SER A 1 271 ? 12.298 8.181 4.535 1.00 79.06 271 SER A O 1
ATOM 2239 N N . LYS A 1 272 ? 13.579 7.557 2.796 1.00 79.88 272 LYS A N 1
ATOM 2240 C CA . LYS A 1 272 ? 13.639 8.900 2.191 1.00 79.88 272 LYS A CA 1
ATOM 2241 C C . LYS A 1 272 ? 12.222 9.464 1.923 1.00 79.88 272 LYS A C 1
ATOM 2243 O O . LYS A 1 272 ? 11.419 8.803 1.261 1.00 79.88 272 LYS A O 1
ATOM 2248 N N . PRO A 1 273 ? 11.899 10.712 2.338 1.00 67.88 273 PRO A N 1
ATOM 2249 C CA . PRO A 1 273 ? 10.537 11.268 2.269 1.00 67.88 273 PRO A CA 1
ATOM 2250 C C . PRO A 1 273 ? 9.927 11.373 0.867 1.00 67.88 273 PRO A C 1
ATOM 2252 O O . PRO A 1 273 ? 8.712 11.309 0.717 1.00 67.88 273 PRO A O 1
ATOM 2255 N N . LYS A 1 274 ? 10.763 11.562 -0.159 1.00 67.94 274 LYS A N 1
ATOM 2256 C CA . LYS A 1 274 ? 10.338 11.676 -1.565 1.00 67.94 274 LYS A CA 1
ATOM 2257 C C . LYS A 1 274 ? 10.361 10.339 -2.306 1.00 67.94 274 LYS A C 1
ATOM 2259 O O . LYS A 1 274 ? 10.149 10.324 -3.514 1.00 67.94 274 LYS A O 1
ATOM 2264 N N . ASN A 1 275 ? 10.663 9.249 -1.600 1.00 69.31 275 ASN A N 1
ATOM 2265 C CA . ASN A 1 275 ? 10.857 7.950 -2.207 1.00 69.31 275 ASN A CA 1
ATOM 2266 C C . ASN A 1 275 ? 9.698 6.989 -1.906 1.00 69.31 275 ASN A C 1
ATOM 2268 O O . ASN A 1 275 ? 9.461 6.575 -0.763 1.00 69.31 275 ASN A O 1
ATOM 2272 N N . ASP A 1 276 ? 8.983 6.616 -2.965 1.00 75.44 276 ASP A N 1
ATOM 2273 C CA . ASP A 1 276 ? 7.807 5.749 -2.909 1.00 75.44 276 ASP A CA 1
ATOM 2274 C C . ASP A 1 276 ? 8.119 4.261 -3.152 1.00 75.44 276 ASP A C 1
ATOM 2276 O O . ASP A 1 276 ? 7.201 3.447 -3.253 1.00 75.44 276 ASP A O 1
ATOM 2280 N N . LEU A 1 277 ? 9.402 3.865 -3.156 1.00 80.06 277 LEU A N 1
ATOM 2281 C CA . LEU A 1 277 ? 9.833 2.462 -3.327 1.00 80.06 277 LEU A CA 1
ATOM 2282 C C . LEU A 1 277 ? 9.165 1.479 -2.359 1.00 80.06 277 LEU A C 1
ATOM 2284 O O . LEU A 1 277 ? 8.964 0.311 -2.685 1.00 80.06 277 LEU A O 1
ATOM 2288 N N . TRP A 1 278 ? 8.759 1.954 -1.180 1.00 76.19 278 TRP A N 1
ATOM 2289 C CA . TRP A 1 278 ? 8.023 1.157 -0.200 1.00 76.19 278 TRP A CA 1
ATOM 2290 C C . TRP A 1 278 ? 6.756 0.491 -0.764 1.00 76.19 278 TRP A C 1
ATOM 2292 O O . TRP A 1 278 ? 6.351 -0.547 -0.250 1.00 76.19 278 TRP A O 1
ATOM 2302 N N . GLN A 1 279 ? 6.144 1.043 -1.819 1.00 75.81 279 GLN A N 1
ATOM 2303 C CA . GLN A 1 279 ? 4.965 0.460 -2.474 1.00 75.81 279 GLN A CA 1
ATOM 2304 C C . GLN A 1 279 ? 5.261 -0.907 -3.116 1.00 75.81 279 GLN A C 1
ATOM 2306 O O . GLN A 1 279 ? 4.358 -1.722 -3.297 1.00 75.81 279 GLN A O 1
ATOM 2311 N N . TYR A 1 280 ? 6.530 -1.175 -3.424 1.00 71.19 280 TYR A N 1
ATOM 2312 C CA . TYR A 1 280 ? 7.002 -2.361 -4.139 1.00 71.19 280 TYR A CA 1
ATOM 2313 C C . TYR A 1 280 ? 8.029 -3.169 -3.325 1.00 71.19 280 TYR A C 1
ATOM 2315 O O . TYR A 1 280 ? 8.585 -4.155 -3.815 1.00 71.19 280 TYR A O 1
ATOM 2323 N N . SER A 1 281 ? 8.253 -2.797 -2.060 1.00 76.25 281 SER A N 1
ATOM 2324 C CA . SER A 1 281 ? 9.315 -3.330 -1.195 1.00 76.25 281 SER A CA 1
ATOM 2325 C C . SER A 1 281 ? 9.100 -4.767 -0.718 1.00 76.25 281 SER A C 1
ATOM 2327 O O . SER A 1 281 ? 9.991 -5.347 -0.105 1.00 76.25 281 SER A O 1
ATOM 2329 N N . ALA A 1 282 ? 7.948 -5.381 -1.006 1.00 75.88 282 ALA A N 1
ATOM 2330 C CA . ALA A 1 282 ? 7.562 -6.670 -0.438 1.00 75.88 282 ALA A CA 1
ATOM 2331 C C . ALA A 1 282 ? 8.581 -7.799 -0.679 1.00 75.88 282 ALA A C 1
ATOM 2333 O O . ALA A 1 282 ? 8.764 -8.629 0.206 1.00 75.88 282 ALA A O 1
ATOM 2334 N N . LYS A 1 283 ? 9.243 -7.865 -1.841 1.00 75.69 283 LYS A N 1
ATOM 2335 C CA . LYS A 1 283 ? 10.273 -8.895 -2.085 1.00 75.69 283 LYS A CA 1
ATOM 2336 C C . LYS A 1 283 ? 11.564 -8.602 -1.317 1.00 75.69 283 LYS A C 1
ATOM 2338 O O . LYS A 1 283 ? 12.090 -9.499 -0.677 1.00 75.69 283 LYS A O 1
ATOM 2343 N N . ILE A 1 284 ? 12.008 -7.346 -1.312 1.00 82.25 284 ILE A N 1
ATOM 2344 C CA . ILE A 1 284 ? 13.221 -6.915 -0.603 1.00 82.25 284 ILE A CA 1
ATOM 2345 C C . ILE A 1 284 ? 13.067 -7.106 0.905 1.00 82.25 284 ILE A C 1
ATOM 2347 O O . ILE A 1 284 ? 13.914 -7.721 1.533 1.00 82.25 284 ILE A O 1
ATOM 2351 N N . LEU A 1 285 ? 11.941 -6.690 1.486 1.00 83.69 285 LEU A N 1
ATOM 2352 C CA . LEU A 1 285 ? 11.666 -6.944 2.902 1.00 83.69 285 LEU A CA 1
ATOM 2353 C C . LEU A 1 285 ? 11.541 -8.443 3.215 1.00 83.69 285 LEU A C 1
ATOM 2355 O O . LEU A 1 285 ? 11.760 -8.826 4.352 1.00 83.69 285 LEU A O 1
ATOM 2359 N N . SER A 1 286 ? 11.191 -9.291 2.234 1.00 82.31 286 SER A N 1
ATOM 2360 C CA . SER A 1 286 ? 11.242 -10.752 2.408 1.00 82.31 286 SER A CA 1
ATOM 2361 C C . SER A 1 286 ? 12.655 -11.261 2.552 1.00 82.31 286 SER A C 1
ATOM 2363 O O . SER A 1 286 ? 12.893 -12.144 3.360 1.00 82.31 286 SER A O 1
ATOM 2365 N N . PHE A 1 287 ? 13.541 -10.744 1.710 1.00 82.50 287 PHE A N 1
ATOM 2366 C CA . PHE A 1 287 ? 14.938 -11.111 1.718 1.00 82.50 287 PHE A CA 1
ATOM 2367 C C . PHE A 1 287 ? 15.572 -10.686 3.044 1.00 82.50 287 PHE A C 1
ATOM 2369 O O . PHE A 1 287 ? 16.142 -11.511 3.736 1.00 82.50 287 PHE A O 1
ATOM 2376 N N . ILE A 1 288 ? 15.343 -9.442 3.475 1.00 83.19 288 ILE A N 1
ATOM 2377 C CA . ILE A 1 288 ? 15.858 -8.932 4.757 1.00 83.19 288 ILE A CA 1
ATOM 2378 C C . ILE A 1 288 ? 15.335 -9.754 5.943 1.00 83.19 288 ILE A C 1
ATOM 2380 O O . ILE A 1 288 ? 16.094 -10.104 6.835 1.00 83.19 288 ILE A O 1
ATOM 2384 N N . ASP A 1 289 ? 14.046 -10.095 5.945 1.00 83.56 289 ASP A N 1
ATOM 2385 C CA . ASP A 1 289 ? 13.443 -10.967 6.962 1.00 83.56 289 ASP A CA 1
ATOM 2386 C 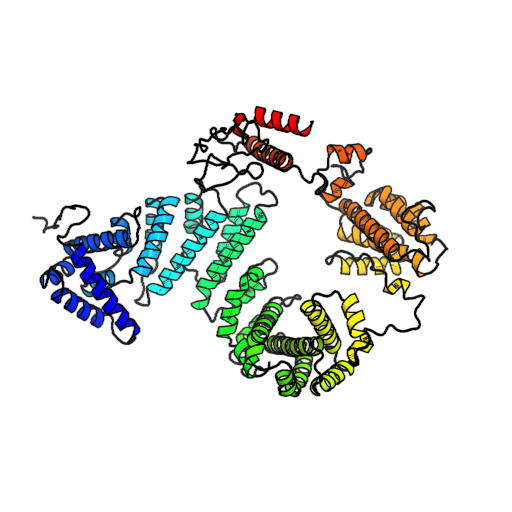C . ASP A 1 289 ? 14.069 -12.376 6.984 1.00 83.56 289 ASP A C 1
ATOM 2388 O O . ASP A 1 289 ? 14.227 -12.956 8.056 1.00 83.56 289 ASP A O 1
ATOM 2392 N N . GLN A 1 290 ? 14.463 -12.913 5.823 1.00 82.44 290 GLN A N 1
ATOM 2393 C CA . GLN A 1 290 ? 15.173 -14.192 5.713 1.00 82.44 290 GLN A CA 1
ATOM 2394 C C . GLN A 1 290 ? 16.618 -14.101 6.212 1.00 82.44 290 GLN A C 1
ATOM 2396 O O . GLN A 1 290 ? 17.034 -14.979 6.960 1.00 82.44 290 GLN A O 1
ATOM 2401 N N . GLU A 1 291 ? 17.347 -13.045 5.850 1.00 83.00 291 GLU A N 1
ATOM 2402 C CA . GLU A 1 291 ? 18.738 -12.835 6.278 1.00 83.00 291 GLU A CA 1
ATOM 2403 C C . GLU A 1 291 ? 18.845 -12.611 7.793 1.00 83.00 291 GLU A C 1
ATOM 2405 O O . GLU A 1 291 ? 19.713 -13.180 8.452 1.00 83.00 291 GLU A O 1
ATOM 2410 N N . VAL A 1 292 ? 17.932 -11.817 8.365 1.00 82.31 292 VAL A N 1
ATOM 2411 C CA . VAL A 1 292 ? 17.903 -11.513 9.809 1.00 82.31 292 VAL A CA 1
ATOM 2412 C C . VAL A 1 292 ? 17.160 -12.598 10.608 1.00 82.31 292 VAL A C 1
ATOM 2414 O O . VAL A 1 292 ? 17.179 -12.593 11.835 1.00 82.31 292 VAL A O 1
ATOM 2417 N N . GLU A 1 293 ? 16.499 -13.548 9.936 1.00 83.88 293 GLU A N 1
ATOM 2418 C CA . GLU A 1 293 ? 15.696 -14.620 10.553 1.00 83.88 293 GLU A CA 1
ATOM 2419 C C . GLU A 1 293 ? 14.611 -14.094 11.519 1.00 83.88 293 GLU A C 1
ATOM 2421 O O . GLU A 1 293 ? 14.224 -14.760 12.491 1.00 83.88 293 GLU A O 1
ATOM 2426 N N . LEU A 1 294 ? 14.094 -12.890 11.252 1.00 85.94 294 LEU A N 1
ATOM 2427 C CA . LEU A 1 294 ? 13.221 -12.166 12.174 1.00 85.94 294 LEU A CA 1
ATOM 2428 C C . LEU A 1 294 ? 11.889 -12.905 12.362 1.00 85.94 294 LEU A C 1
ATOM 2430 O O . LEU A 1 294 ? 11.506 -13.222 13.490 1.00 85.94 294 LEU A O 1
ATOM 2434 N N . PHE A 1 295 ? 11.211 -13.274 11.272 1.00 88.69 295 PHE A N 1
ATOM 2435 C CA . PHE A 1 295 ? 9.973 -14.053 11.332 1.00 88.69 295 PHE A CA 1
ATOM 2436 C C . PHE A 1 295 ? 10.147 -15.418 12.012 1.00 88.69 295 PHE A C 1
ATOM 2438 O O . PHE A 1 295 ? 9.326 -15.793 12.852 1.00 88.69 295 PHE A O 1
ATOM 2445 N N . SER A 1 296 ? 11.195 -16.175 11.671 1.00 86.69 296 SER A N 1
ATOM 2446 C CA . SER A 1 296 ? 11.447 -17.494 12.271 1.00 86.69 296 SER A CA 1
ATOM 2447 C C . SER A 1 296 ? 11.684 -17.403 13.776 1.00 86.69 296 SER A C 1
ATOM 2449 O O . SER A 1 296 ? 11.198 -18.256 14.529 1.00 86.69 296 SER A O 1
ATOM 2451 N N . THR A 1 297 ? 12.368 -16.351 14.225 1.00 86.38 297 THR A N 1
ATOM 2452 C CA . THR A 1 297 ? 12.586 -16.095 15.651 1.00 86.38 297 THR A CA 1
ATOM 2453 C C . THR A 1 297 ? 11.272 -15.721 16.329 1.00 86.38 297 THR A C 1
ATOM 2455 O O . THR A 1 297 ? 10.883 -16.372 17.296 1.00 86.38 297 THR A O 1
ATOM 2458 N N . VAL A 1 298 ? 10.507 -14.782 15.761 1.00 89.75 298 VAL A N 1
ATOM 2459 C CA . VAL A 1 298 ? 9.188 -14.386 16.287 1.00 89.75 298 VAL A CA 1
ATOM 2460 C C . VAL A 1 298 ? 8.240 -15.581 16.416 1.00 89.75 298 VAL A C 1
ATOM 2462 O O . VAL A 1 298 ? 7.541 -15.695 17.424 1.00 89.75 298 VAL A O 1
ATOM 2465 N N . LEU A 1 299 ? 8.222 -16.477 15.427 1.00 88.75 299 LEU A N 1
ATOM 2466 C CA . LEU A 1 299 ? 7.369 -17.665 15.434 1.00 88.75 299 LEU A CA 1
ATOM 2467 C C . LEU A 1 299 ? 7.797 -18.679 16.505 1.00 88.75 299 LEU A C 1
ATOM 2469 O O . LEU A 1 299 ? 6.950 -19.199 17.222 1.00 88.75 299 LEU A O 1
ATOM 2473 N N . SER A 1 300 ? 9.095 -18.972 16.614 1.00 87.38 300 SER A N 1
ATOM 2474 C CA . SER A 1 300 ? 9.610 -20.010 17.524 1.00 87.38 300 SER A CA 1
ATOM 2475 C C . SER A 1 300 ? 9.724 -19.560 18.983 1.00 87.38 300 SER A C 1
ATOM 2477 O O . SER A 1 300 ? 9.657 -20.390 19.889 1.00 87.38 300 SER A O 1
ATOM 2479 N N . LYS A 1 301 ? 9.885 -18.254 19.212 1.00 87.81 301 LYS A N 1
ATOM 2480 C CA . LYS A 1 301 ? 10.092 -17.638 20.531 1.00 87.81 301 LYS A CA 1
ATOM 2481 C C . LYS A 1 301 ? 8.922 -16.772 20.978 1.00 87.81 301 LYS A C 1
ATOM 2483 O O . LYS A 1 301 ? 9.048 -16.000 21.922 1.00 87.81 301 LYS A O 1
ATOM 2488 N N . ASN A 1 302 ? 7.774 -16.891 20.317 1.00 89.31 302 ASN A N 1
ATOM 2489 C CA . ASN A 1 302 ? 6.562 -16.161 20.668 1.00 89.31 302 ASN A CA 1
ATOM 2490 C C . ASN A 1 302 ? 6.775 -14.639 20.814 1.00 89.31 302 ASN A C 1
ATOM 2492 O O . ASN A 1 302 ? 6.337 -14.020 21.784 1.00 89.31 302 ASN A O 1
ATOM 2496 N N . GLY A 1 303 ? 7.480 -14.039 19.853 1.00 86.38 303 GLY A N 1
ATOM 2497 C CA . GLY A 1 303 ? 7.761 -12.601 19.819 1.00 86.38 303 GLY A CA 1
ATOM 2498 C C . GLY A 1 303 ? 8.980 -12.137 20.621 1.00 86.38 303 GLY A C 1
ATOM 2499 O O . GLY A 1 303 ? 9.323 -10.963 20.518 1.00 86.38 303 GLY A O 1
ATOM 2500 N N . GLN A 1 304 ? 9.648 -13.022 21.368 1.00 87.25 304 GLN A N 1
ATOM 2501 C CA . GLN A 1 304 ? 10.898 -12.708 22.067 1.00 87.25 304 GLN A CA 1
ATOM 2502 C C . GLN A 1 304 ? 12.103 -12.793 21.121 1.00 87.25 304 GLN A C 1
ATOM 2504 O O . GLN A 1 304 ? 12.217 -13.736 20.337 1.00 87.25 304 GLN A O 1
ATOM 2509 N N . LEU A 1 305 ? 13.016 -11.826 21.220 1.00 82.31 305 LEU A N 1
ATOM 2510 C CA . LEU A 1 305 ? 14.304 -11.834 20.525 1.00 82.31 305 LEU A CA 1
ATOM 2511 C C . LEU A 1 305 ? 15.421 -11.992 21.561 1.00 82.31 305 LEU A C 1
ATOM 2513 O O . LEU A 1 305 ? 15.546 -11.169 22.462 1.00 82.31 305 LEU A O 1
ATOM 2517 N N . GLU A 1 306 ? 16.207 -13.065 21.449 1.00 65.88 306 GLU A N 1
ATOM 2518 C CA . GLU A 1 306 ? 17.267 -13.415 22.413 1.00 65.88 306 GLU A CA 1
ATOM 2519 C C . GLU A 1 306 ? 18.689 -13.245 21.845 1.00 65.88 306 GLU A C 1
ATOM 2521 O O . GLU A 1 306 ? 19.644 -13.282 22.617 1.00 65.88 306 GLU A O 1
ATOM 2526 N N . ASP A 1 307 ? 18.843 -13.066 20.525 1.00 64.31 307 ASP A N 1
ATOM 2527 C CA . ASP A 1 307 ? 20.147 -13.021 19.845 1.00 64.31 307 ASP A CA 1
ATOM 2528 C C . ASP A 1 307 ? 20.475 -11.600 19.336 1.00 64.31 307 ASP A C 1
ATOM 2530 O O . ASP A 1 307 ? 19.964 -11.190 18.289 1.00 64.31 307 ASP A O 1
ATOM 2534 N N . PRO A 1 308 ? 21.278 -10.818 20.081 1.00 60.16 308 PRO A N 1
ATOM 2535 C CA . PRO A 1 308 ? 21.602 -9.442 19.716 1.00 60.16 308 PRO A CA 1
ATOM 2536 C C . PRO A 1 308 ? 22.537 -9.340 18.501 1.00 60.16 308 PRO A C 1
ATOM 2538 O O . PRO A 1 308 ? 22.432 -8.368 17.758 1.00 60.16 308 PRO A O 1
ATOM 2541 N N . ASP A 1 309 ? 23.386 -10.337 18.229 1.00 62.06 309 ASP A N 1
ATOM 2542 C CA . ASP A 1 309 ? 24.493 -10.193 17.269 1.00 62.06 309 ASP A CA 1
ATOM 2543 C C . ASP A 1 309 ? 24.011 -10.133 15.802 1.00 62.06 309 ASP A C 1
ATOM 2545 O O . ASP A 1 309 ? 24.595 -9.433 14.976 1.00 62.06 309 ASP A O 1
ATOM 2549 N N . LYS A 1 310 ? 22.913 -10.826 15.458 1.00 64.19 310 LYS A N 1
ATOM 2550 C CA . LYS A 1 310 ? 22.304 -10.765 14.107 1.00 64.19 310 LYS A CA 1
ATOM 2551 C C . LYS A 1 310 ? 21.400 -9.548 13.893 1.00 64.19 310 LYS A C 1
ATOM 2553 O O . LYS A 1 310 ? 21.033 -9.235 12.761 1.00 64.19 310 LYS A O 1
ATOM 2558 N N . ILE A 1 311 ? 20.996 -8.896 14.978 1.00 77.12 311 ILE A N 1
ATOM 2559 C CA . ILE A 1 311 ? 19.921 -7.903 14.990 1.00 77.12 311 ILE A CA 1
ATOM 2560 C C . ILE A 1 311 ? 20.469 -6.490 15.246 1.00 77.12 311 ILE A C 1
ATOM 2562 O O . ILE A 1 311 ? 19.849 -5.509 14.835 1.00 77.12 311 ILE A O 1
ATOM 2566 N N . GLU A 1 312 ? 21.673 -6.381 15.812 1.00 79.81 312 GLU A N 1
ATOM 2567 C CA . GLU A 1 312 ? 22.372 -5.123 16.094 1.00 79.81 312 GLU A CA 1
ATOM 2568 C C . GLU A 1 312 ? 22.461 -4.210 14.861 1.00 79.81 312 GLU A C 1
ATOM 2570 O O . GLU A 1 312 ? 22.118 -3.031 14.942 1.00 79.81 312 GLU A O 1
ATOM 2575 N N . LEU A 1 313 ? 22.801 -4.763 13.690 1.00 81.50 313 LEU A N 1
ATOM 2576 C CA . LEU A 1 313 ? 22.861 -4.006 12.430 1.00 81.50 313 LEU A CA 1
ATOM 2577 C C . LEU A 1 313 ? 21.491 -3.463 11.994 1.00 81.50 313 LEU A C 1
ATOM 2579 O O . LEU A 1 313 ? 21.396 -2.368 11.433 1.00 81.50 313 LEU A O 1
ATOM 2583 N N . LEU A 1 314 ? 20.412 -4.214 12.237 1.00 85.12 314 LEU A N 1
ATOM 2584 C CA . LEU A 1 314 ? 19.054 -3.750 11.955 1.00 85.12 314 LEU A CA 1
ATOM 2585 C C . LEU A 1 314 ? 18.645 -2.645 12.936 1.00 85.12 314 LEU A C 1
ATOM 2587 O O . LEU A 1 314 ? 18.072 -1.648 12.502 1.00 85.12 314 LEU A O 1
ATOM 2591 N N . ASP A 1 315 ? 18.964 -2.785 14.219 1.00 86.19 315 ASP A N 1
ATOM 2592 C CA . ASP A 1 315 ? 18.633 -1.792 15.245 1.00 86.19 315 ASP A CA 1
ATOM 2593 C C . ASP A 1 315 ? 19.401 -0.488 15.053 1.00 86.19 315 ASP A C 1
ATOM 2595 O O . ASP A 1 315 ? 18.806 0.593 15.101 1.00 86.19 315 ASP A O 1
ATOM 2599 N N . GLU A 1 316 ? 20.698 -0.560 14.754 1.00 84.31 316 GLU A N 1
ATOM 2600 C CA . GLU A 1 316 ? 21.494 0.610 14.384 1.00 84.31 316 GLU A CA 1
ATOM 2601 C C . GLU A 1 316 ? 20.886 1.308 13.159 1.00 84.31 316 GLU A C 1
ATOM 2603 O O . GLU A 1 316 ? 20.710 2.530 13.144 1.00 84.31 316 GLU A O 1
ATOM 2608 N N . CYS A 1 317 ? 20.482 0.534 12.148 1.00 85.00 317 CYS A N 1
ATOM 2609 C CA . CYS A 1 317 ? 19.817 1.066 10.968 1.00 85.00 317 CYS A CA 1
ATOM 2610 C C . CYS A 1 317 ? 18.497 1.772 11.327 1.00 85.00 317 CYS A C 1
ATOM 2612 O O . CYS A 1 317 ? 18.313 2.932 10.956 1.00 85.00 317 CYS A O 1
ATOM 2614 N N . LEU A 1 318 ? 17.603 1.125 12.083 1.00 85.75 318 LEU A N 1
ATOM 2615 C CA . LEU A 1 318 ? 16.294 1.667 12.475 1.00 85.75 318 LEU A CA 1
ATOM 2616 C C . LEU A 1 318 ? 16.417 2.971 13.271 1.00 85.75 318 LEU A C 1
ATOM 2618 O O . LEU A 1 318 ? 15.690 3.927 12.979 1.00 85.75 318 LEU A O 1
ATOM 2622 N N . ASN A 1 319 ? 17.369 3.036 14.205 1.00 82.56 319 ASN A N 1
ATOM 2623 C CA . ASN A 1 319 ? 17.670 4.245 14.976 1.00 82.56 319 ASN A CA 1
ATOM 2624 C C . ASN A 1 319 ? 18.120 5.415 14.083 1.00 82.56 319 ASN A C 1
ATOM 2626 O O . ASN A 1 319 ? 17.802 6.568 14.370 1.00 82.56 319 ASN A O 1
ATOM 2630 N N . ASN A 1 320 ? 18.820 5.126 12.984 1.00 80.19 320 ASN A N 1
ATOM 2631 C CA . ASN A 1 320 ? 19.343 6.140 12.070 1.00 80.19 320 ASN A CA 1
ATOM 2632 C C . ASN A 1 320 ? 18.334 6.589 10.996 1.00 80.19 320 ASN A C 1
ATOM 2634 O O . ASN A 1 320 ? 18.427 7.717 10.506 1.00 80.19 320 ASN A O 1
ATOM 2638 N N . ILE A 1 321 ? 17.390 5.728 10.591 1.00 78.25 321 ILE A N 1
ATOM 2639 C CA . ILE A 1 321 ? 16.534 5.971 9.412 1.00 78.25 321 ILE A CA 1
ATOM 2640 C C . ILE A 1 321 ? 15.088 6.366 9.729 1.00 78.25 321 ILE A C 1
ATOM 2642 O O . ILE A 1 321 ? 14.409 6.900 8.845 1.00 78.25 321 ILE A O 1
ATOM 2646 N N . ASN A 1 322 ? 14.566 6.060 10.920 1.00 68.38 322 ASN A N 1
ATOM 2647 C CA . ASN A 1 322 ? 13.161 6.322 11.230 1.00 68.38 322 ASN A CA 1
ATOM 2648 C C . ASN A 1 322 ? 12.928 7.807 11.547 1.00 68.38 322 ASN A C 1
ATOM 2650 O O . ASN A 1 322 ? 13.432 8.341 12.526 1.00 68.38 322 ASN A O 1
ATOM 2654 N N . GLY A 1 323 ? 12.113 8.472 10.721 1.00 64.69 323 GLY A N 1
ATOM 2655 C CA . GLY A 1 323 ? 11.479 9.748 11.077 1.00 64.69 323 GLY A CA 1
ATOM 2656 C C . GLY A 1 323 ? 10.140 9.541 11.796 1.00 64.69 323 GLY A C 1
ATOM 2657 O O . GLY A 1 323 ? 9.717 8.404 12.000 1.00 64.69 323 GLY A O 1
ATOM 2658 N N . ASP A 1 324 ? 9.403 10.625 12.060 1.00 61.62 324 ASP A N 1
ATOM 2659 C CA . ASP A 1 324 ? 8.138 10.655 12.833 1.00 61.62 324 ASP A CA 1
ATOM 2660 C C . ASP A 1 324 ? 7.040 9.658 12.387 1.00 61.62 324 ASP A C 1
ATOM 2662 O O . ASP A 1 324 ? 6.057 9.428 13.089 1.00 61.62 324 ASP A O 1
ATOM 2666 N N . THR A 1 325 ? 7.157 9.080 11.187 1.00 65.31 325 THR A N 1
ATOM 2667 C CA . THR A 1 325 ? 6.153 8.174 10.604 1.00 65.31 325 THR A CA 1
ATOM 2668 C C . THR A 1 325 ? 6.417 6.686 10.846 1.00 65.31 325 THR A C 1
ATOM 2670 O O . THR A 1 325 ? 5.522 5.883 10.562 1.00 65.31 325 THR A O 1
ATOM 2673 N N . TYR A 1 326 ? 7.600 6.308 11.353 1.00 78.62 326 TYR A N 1
ATOM 2674 C CA . TYR A 1 326 ? 7.992 4.916 11.653 1.00 78.62 326 TYR A CA 1
ATOM 2675 C C . TYR A 1 326 ? 7.724 3.941 10.496 1.00 78.62 326 TYR A C 1
ATOM 2677 O O . TYR A 1 326 ? 7.204 2.835 10.660 1.00 78.62 326 TYR A O 1
ATOM 2685 N N . LYS A 1 327 ? 7.994 4.400 9.270 1.00 81.62 327 LYS A N 1
ATOM 2686 C CA . LYS A 1 327 ? 7.558 3.748 8.029 1.00 81.62 327 LYS A CA 1
ATOM 2687 C C . LYS A 1 327 ? 8.097 2.322 7.890 1.00 81.62 327 LYS A C 1
ATOM 2689 O O . LYS A 1 327 ? 7.327 1.427 7.549 1.00 81.62 327 LYS A O 1
ATOM 2694 N N . ILE A 1 328 ? 9.387 2.109 8.158 1.00 84.31 328 ILE A N 1
ATOM 2695 C CA . ILE A 1 328 ? 10.040 0.800 8.002 1.00 84.31 328 ILE A CA 1
ATOM 2696 C C . ILE A 1 328 ? 9.557 -0.181 9.069 1.00 84.31 328 ILE A C 1
ATOM 2698 O O . ILE A 1 328 ? 9.126 -1.281 8.724 1.00 84.31 328 ILE A O 1
ATOM 2702 N N . GLU A 1 329 ? 9.514 0.247 10.332 1.00 86.12 329 GLU A N 1
ATOM 2703 C CA . GLU A 1 329 ? 8.971 -0.551 11.440 1.00 86.12 329 GLU A CA 1
ATOM 2704 C C . GLU A 1 329 ? 7.544 -1.019 11.135 1.00 86.12 329 GLU A C 1
ATOM 2706 O O . GLU A 1 329 ? 7.236 -2.204 11.232 1.00 86.12 329 GLU A O 1
ATOM 2711 N N . ARG A 1 330 ? 6.673 -0.113 10.667 1.00 85.94 330 ARG A N 1
ATOM 2712 C CA . ARG A 1 330 ? 5.288 -0.449 10.295 1.00 85.94 330 ARG A CA 1
ATOM 2713 C C . ARG A 1 330 ? 5.209 -1.491 9.182 1.00 85.94 330 ARG A C 1
ATOM 2715 O O . ARG A 1 330 ? 4.333 -2.358 9.228 1.00 85.94 330 ARG A O 1
ATOM 2722 N N . LEU A 1 331 ? 6.077 -1.400 8.174 1.00 86.81 331 LEU A N 1
ATOM 2723 C CA . LEU A 1 331 ? 6.119 -2.364 7.072 1.00 86.81 331 LEU A CA 1
ATOM 2724 C C . LEU A 1 331 ? 6.565 -3.746 7.562 1.00 86.81 331 LEU A C 1
ATOM 2726 O O . LEU A 1 331 ? 5.907 -4.734 7.229 1.00 86.81 331 LEU A O 1
ATOM 2730 N N . LEU A 1 332 ? 7.616 -3.808 8.384 1.00 88.00 332 LEU A N 1
ATOM 2731 C CA . LEU A 1 332 ? 8.120 -5.052 8.972 1.00 88.00 332 LEU A CA 1
ATOM 2732 C C . LEU A 1 332 ? 7.088 -5.690 9.912 1.00 88.00 332 LEU A C 1
ATOM 2734 O O . LEU A 1 332 ? 6.739 -6.855 9.727 1.00 88.00 332 LEU A O 1
ATOM 2738 N N . VAL A 1 333 ? 6.494 -4.910 10.824 1.00 90.50 333 VAL A N 1
ATOM 2739 C CA . VAL A 1 333 ? 5.416 -5.365 11.722 1.00 90.50 333 VAL A CA 1
ATOM 2740 C C . VAL A 1 333 ? 4.266 -5.976 10.930 1.00 90.50 333 VAL A C 1
ATOM 2742 O O . VAL A 1 333 ? 3.809 -7.075 11.238 1.00 90.50 333 VAL A O 1
ATOM 2745 N N . ASN A 1 334 ? 3.766 -5.270 9.909 1.00 88.19 334 ASN A N 1
ATOM 2746 C CA . ASN A 1 334 ? 2.639 -5.758 9.117 1.00 88.19 334 ASN A CA 1
ATOM 2747 C C . ASN A 1 334 ? 2.999 -7.026 8.342 1.00 88.19 334 ASN A C 1
ATOM 2749 O O . ASN A 1 334 ? 2.160 -7.916 8.222 1.00 88.19 334 ASN A O 1
ATOM 2753 N N . ARG A 1 335 ? 4.230 -7.124 7.837 1.00 86.62 335 ARG A N 1
ATOM 2754 C CA . ARG A 1 335 ? 4.709 -8.303 7.120 1.00 86.62 335 ARG A CA 1
ATOM 2755 C C . ARG A 1 335 ? 4.754 -9.535 8.019 1.00 86.62 335 ARG A C 1
ATOM 2757 O O . ARG A 1 335 ? 4.128 -10.536 7.675 1.00 86.62 335 ARG A O 1
ATOM 2764 N N . ILE A 1 336 ? 5.454 -9.446 9.148 1.00 89.62 336 ILE A N 1
ATOM 2765 C CA . ILE A 1 336 ? 5.599 -10.548 10.111 1.00 89.62 336 ILE A CA 1
ATOM 2766 C C . ILE A 1 336 ? 4.215 -10.976 10.597 1.00 89.62 336 ILE A C 1
ATOM 2768 O O . ILE A 1 336 ? 3.873 -12.152 10.548 1.00 89.62 336 ILE A O 1
ATOM 2772 N N . HIS A 1 337 ? 3.372 -10.007 10.958 1.00 91.50 337 HIS A N 1
ATOM 2773 C CA . HIS A 1 337 ? 1.987 -10.249 11.347 1.00 91.50 337 HIS A CA 1
ATOM 2774 C C . HIS A 1 337 ? 1.192 -11.029 10.284 1.00 91.50 337 HIS A C 1
ATOM 2776 O O . HIS A 1 337 ? 0.532 -12.015 10.607 1.00 91.50 337 HIS A O 1
ATOM 2782 N N . MET A 1 338 ? 1.272 -10.630 9.007 1.00 87.81 338 MET A N 1
ATOM 2783 C CA . MET A 1 338 ? 0.600 -11.351 7.918 1.00 87.81 338 MET A CA 1
ATOM 2784 C C . MET A 1 338 ? 1.122 -12.783 7.770 1.00 87.81 338 MET A C 1
ATOM 2786 O O . MET A 1 338 ? 0.327 -13.696 7.568 1.00 87.81 338 MET A O 1
ATOM 2790 N N . GLN A 1 339 ? 2.435 -12.998 7.877 1.00 87.69 339 GLN A N 1
ATOM 2791 C CA . GLN A 1 339 ? 3.011 -14.340 7.796 1.00 87.69 339 GLN A CA 1
ATOM 2792 C C . GLN A 1 339 ? 2.584 -15.227 8.977 1.00 87.69 339 GLN A C 1
ATOM 2794 O O . GLN A 1 339 ? 2.263 -16.396 8.760 1.00 87.69 339 GLN A O 1
ATOM 2799 N N . LEU A 1 340 ? 2.508 -14.675 10.196 1.00 90.31 340 LEU A N 1
ATOM 2800 C CA . LEU A 1 340 ? 1.984 -15.379 11.373 1.00 90.31 340 LEU A CA 1
ATOM 2801 C C . LEU A 1 340 ? 0.527 -15.804 11.148 1.00 90.31 340 LEU A C 1
ATOM 2803 O O . LEU A 1 340 ? 0.192 -16.973 11.328 1.00 90.31 340 LEU A O 1
ATOM 2807 N N . MET A 1 341 ? -0.321 -14.889 10.667 1.00 89.12 341 MET A N 1
ATOM 2808 C CA . MET A 1 341 ? -1.727 -15.187 10.366 1.00 89.12 341 MET A CA 1
ATOM 2809 C C . MET A 1 341 ? -1.890 -16.231 9.252 1.00 89.12 341 MET A C 1
ATOM 2811 O O . MET A 1 341 ? -2.751 -17.103 9.358 1.00 89.12 341 MET A O 1
ATOM 2815 N N . LEU A 1 342 ? -1.054 -16.195 8.207 1.00 85.75 342 LEU A N 1
ATOM 2816 C CA . LEU A 1 342 ? -1.075 -17.191 7.124 1.00 85.75 342 LEU A CA 1
ATOM 2817 C C . LEU A 1 342 ? -0.728 -18.604 7.610 1.00 85.75 342 LEU A C 1
ATOM 2819 O O . LEU A 1 342 ? -1.242 -19.572 7.054 1.00 85.75 342 LEU A O 1
ATOM 2823 N N . ARG A 1 343 ? 0.115 -18.724 8.642 1.00 84.38 343 ARG A N 1
ATOM 2824 C CA . ARG A 1 343 ? 0.502 -20.009 9.247 1.00 84.38 343 ARG A CA 1
ATOM 2825 C C . ARG A 1 343 ? -0.301 -20.371 10.495 1.00 84.38 343 ARG A C 1
ATOM 2827 O O . ARG A 1 343 ? -0.051 -21.417 11.084 1.00 84.38 343 ARG A O 1
ATOM 2834 N N . ALA A 1 344 ? -1.287 -19.564 10.888 1.00 83.38 344 ALA A N 1
ATOM 2835 C CA . ALA A 1 344 ? -2.065 -19.788 12.107 1.00 83.38 344 ALA A CA 1
ATOM 2836 C C . ALA A 1 344 ? -2.710 -21.185 12.143 1.00 83.38 344 ALA A C 1
ATOM 2838 O O . ALA A 1 344 ? -2.687 -21.854 13.171 1.00 83.38 344 ALA A O 1
ATOM 2839 N N . SER A 1 345 ? -3.213 -21.672 11.001 1.00 76.12 345 SER A N 1
ATOM 2840 C CA . SER A 1 345 ? -3.818 -23.007 10.892 1.00 76.12 345 SER A CA 1
ATOM 2841 C C . SER A 1 345 ? -2.837 -24.160 11.111 1.00 76.12 345 SER A C 1
ATOM 2843 O O . SER A 1 345 ? -3.265 -25.264 11.434 1.00 76.12 345 SER A O 1
ATOM 2845 N N . GLU A 1 346 ? -1.539 -23.928 10.911 1.00 82.50 346 GLU A N 1
ATOM 2846 C CA . GLU A 1 346 ? -0.483 -24.921 11.139 1.00 82.50 346 GLU A CA 1
ATOM 2847 C C . GLU A 1 346 ? -0.106 -25.014 12.625 1.00 82.50 346 GLU A C 1
ATOM 2849 O O . GLU A 1 346 ? 0.404 -26.041 13.063 1.00 82.50 346 GLU A O 1
ATOM 2854 N N . GLN A 1 347 ? -0.374 -23.954 13.399 1.00 77.06 347 GLN A N 1
ATOM 285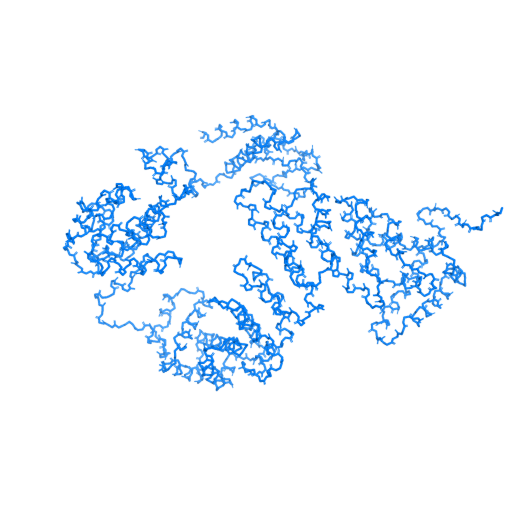5 C CA . GLN A 1 347 ? -0.017 -23.834 14.817 1.00 77.06 347 GLN A CA 1
ATOM 2856 C C . GLN A 1 347 ? -1.086 -24.402 15.767 1.00 77.06 347 GLN A C 1
ATOM 2858 O O . GLN A 1 347 ? -0.800 -24.639 16.936 1.00 77.06 347 GLN A O 1
ATOM 2863 N N . GLY A 1 348 ? -2.310 -24.636 15.282 1.00 82.19 348 GLY A N 1
ATOM 2864 C CA . GLY A 1 348 ? -3.413 -25.196 16.065 1.00 82.19 348 GLY A CA 1
ATOM 2865 C C . GLY A 1 348 ? -4.713 -24.412 15.904 1.00 82.19 348 GLY A C 1
ATOM 2866 O O . GLY A 1 348 ? -4.841 -23.529 15.056 1.00 82.19 348 GLY A O 1
ATOM 2867 N N . THR A 1 349 ? -5.714 -24.746 16.717 1.00 86.50 349 THR A N 1
ATOM 2868 C CA . THR A 1 349 ? -6.943 -23.934 16.784 1.00 86.50 349 THR A CA 1
ATOM 2869 C C . THR A 1 349 ? -6.663 -22.609 17.508 1.00 86.50 349 THR A C 1
ATOM 2871 O O . THR A 1 349 ? -5.852 -22.616 18.439 1.00 86.50 349 THR A O 1
ATOM 2874 N N . PRO A 1 350 ? -7.325 -21.488 17.151 1.00 87.50 350 PRO A N 1
ATOM 2875 C CA . PRO A 1 350 ? -7.149 -20.206 17.842 1.00 87.50 350 PRO A CA 1
ATOM 2876 C C . PRO A 1 350 ? -7.235 -20.325 19.368 1.00 87.50 350 PRO A C 1
ATOM 2878 O O . PRO A 1 350 ? -6.442 -19.730 20.087 1.00 87.50 350 PRO A O 1
ATOM 2881 N N . GLU A 1 351 ? -8.151 -21.150 19.866 1.00 86.62 351 GLU A N 1
ATOM 2882 C CA . GLU A 1 351 ? -8.389 -21.390 21.287 1.00 86.62 351 GLU A CA 1
ATOM 2883 C C . GLU A 1 351 ? -7.195 -22.029 22.005 1.00 86.62 351 GLU A C 1
ATOM 2885 O O . GLU A 1 351 ? -6.841 -21.618 23.114 1.00 86.62 351 GLU A O 1
ATOM 2890 N N . GLN A 1 352 ? -6.559 -23.012 21.364 1.00 88.94 352 GLN A N 1
ATOM 2891 C CA . GLN A 1 352 ? -5.353 -23.666 21.880 1.00 88.94 352 GLN A CA 1
ATOM 2892 C C . GLN A 1 352 ? -4.197 -22.671 21.946 1.00 88.94 352 GLN A C 1
ATOM 2894 O O . GLN A 1 352 ? -3.583 -22.516 22.994 1.00 88.94 352 GLN A O 1
ATOM 2899 N N . ILE A 1 353 ? -3.975 -21.914 20.867 1.00 90.56 353 ILE A N 1
ATOM 2900 C CA . ILE A 1 353 ? -2.885 -20.934 20.788 1.00 90.56 353 ILE A CA 1
ATOM 2901 C C . ILE A 1 353 ? -3.050 -19.841 21.852 1.00 90.56 353 ILE A C 1
ATOM 2903 O O . ILE A 1 353 ? -2.068 -19.461 22.492 1.00 90.56 353 ILE A O 1
ATOM 2907 N N . LEU A 1 354 ? -4.278 -19.355 22.065 1.00 94.38 354 LEU A N 1
ATOM 2908 C CA . LEU A 1 354 ? -4.584 -18.393 23.126 1.00 94.38 354 LEU A CA 1
ATOM 2909 C C . LEU A 1 354 ? -4.283 -18.983 24.509 1.00 94.38 354 LEU A C 1
ATOM 2911 O O . LEU A 1 354 ? -3.673 -18.325 25.345 1.00 94.38 354 LEU A O 1
ATOM 2915 N N . THR A 1 355 ? -4.690 -20.228 24.752 1.00 93.50 355 THR A N 1
ATOM 2916 C CA . THR A 1 355 ? -4.483 -20.887 26.050 1.00 93.50 355 THR A CA 1
ATOM 2917 C C . THR A 1 355 ? -3.001 -21.106 26.339 1.00 93.50 355 THR A C 1
ATOM 2919 O O . THR A 1 355 ? -2.527 -20.732 27.412 1.00 93.50 355 THR A O 1
ATOM 2922 N N . ASP A 1 356 ? -2.264 -21.650 25.374 1.00 92.38 356 ASP A N 1
ATOM 2923 C CA . ASP A 1 356 ? -0.866 -22.047 25.548 1.00 92.38 356 ASP A CA 1
ATOM 2924 C C . ASP A 1 356 ? 0.070 -20.837 25.693 1.00 92.38 356 ASP A C 1
ATOM 2926 O O . ASP A 1 356 ? 1.099 -20.927 26.362 1.00 92.38 356 ASP A O 1
ATOM 2930 N N . ASN A 1 357 ? -0.294 -19.686 25.112 1.00 94.12 357 ASN A N 1
ATOM 2931 C CA . ASN A 1 357 ? 0.588 -18.518 25.032 1.00 94.12 357 ASN A CA 1
ATOM 2932 C C . ASN A 1 357 ? 0.129 -17.305 25.858 1.00 94.12 357 ASN A C 1
ATOM 2934 O O . ASN A 1 357 ? 0.743 -16.242 25.757 1.00 94.12 357 ASN A O 1
ATOM 2938 N N . TYR A 1 358 ? -0.907 -17.426 26.695 1.00 94.88 358 TYR A N 1
ATOM 2939 C CA . TYR A 1 358 ? -1.428 -16.288 27.468 1.00 94.88 358 TYR A CA 1
ATOM 2940 C C . TYR A 1 358 ? -0.387 -15.644 28.392 1.00 94.88 358 TYR A C 1
ATOM 2942 O O . TYR A 1 358 ? -0.265 -14.421 28.425 1.00 94.88 358 TYR A O 1
ATOM 2950 N N . THR A 1 359 ? 0.404 -16.447 29.109 1.00 93.50 359 THR A N 1
ATOM 2951 C CA . THR A 1 359 ? 1.459 -15.918 29.990 1.00 93.50 359 THR A CA 1
ATOM 2952 C C . THR A 1 359 ? 2.500 -15.129 29.200 1.00 93.50 359 THR A C 1
ATOM 2954 O O . THR A 1 359 ? 2.922 -14.062 29.636 1.00 93.50 359 THR A O 1
ATOM 2957 N N . GLN A 1 360 ? 2.864 -15.615 28.011 1.00 93.62 360 GLN A N 1
ATOM 2958 C CA . GLN A 1 360 ? 3.796 -14.913 27.135 1.00 93.62 360 GLN A CA 1
ATOM 2959 C C . GLN A 1 360 ? 3.189 -13.622 26.581 1.00 93.62 360 GLN A C 1
ATOM 2961 O O . GLN A 1 360 ? 3.882 -12.617 26.463 1.00 93.62 360 GLN A O 1
ATOM 2966 N N . PHE A 1 361 ? 1.889 -13.619 26.285 1.00 94.31 361 PHE A N 1
ATOM 2967 C CA . PHE A 1 361 ? 1.174 -12.413 25.887 1.00 94.31 361 PHE A CA 1
ATOM 2968 C C . PHE A 1 361 ? 1.207 -11.328 26.964 1.00 94.31 361 PHE A C 1
ATOM 2970 O O . PHE A 1 361 ? 1.520 -10.181 26.644 1.00 94.31 361 PHE A O 1
ATOM 2977 N N . GLU A 1 362 ? 0.938 -11.671 28.226 1.00 91.56 362 GLU A N 1
ATOM 2978 C CA . GLU A 1 362 ? 1.024 -10.696 29.319 1.00 91.56 362 GLU A CA 1
ATOM 2979 C C . GLU A 1 362 ? 2.436 -10.118 29.456 1.00 91.56 362 GLU A C 1
ATOM 2981 O O . GLU A 1 362 ? 2.584 -8.907 29.634 1.00 91.56 362 GLU A O 1
ATOM 2986 N N . GLU A 1 363 ? 3.462 -10.961 29.336 1.00 91.75 363 GLU A N 1
ATOM 2987 C CA . GLU A 1 363 ? 4.856 -10.532 29.440 1.00 91.75 363 GLU A CA 1
ATOM 2988 C C . GLU A 1 363 ? 5.271 -9.635 28.270 1.00 91.75 363 GLU A C 1
ATOM 2990 O O . GLU A 1 363 ? 5.792 -8.543 28.485 1.00 91.75 363 GLU A O 1
ATOM 2995 N N . ASN A 1 364 ? 4.935 -10.024 27.037 1.00 91.75 364 ASN A N 1
ATOM 2996 C CA . ASN A 1 364 ? 5.218 -9.236 25.836 1.00 91.75 364 ASN A CA 1
ATOM 2997 C C . ASN A 1 364 ? 4.568 -7.847 25.900 1.00 91.75 364 ASN A C 1
ATOM 2999 O O . ASN A 1 364 ? 5.170 -6.855 25.489 1.00 91.75 364 ASN A O 1
ATOM 3003 N N . VAL A 1 365 ? 3.334 -7.758 26.414 1.00 89.88 365 VAL A N 1
ATOM 3004 C CA . VAL A 1 365 ? 2.632 -6.477 26.569 1.00 89.88 365 VAL A CA 1
ATOM 3005 C C . VAL A 1 365 ? 3.313 -5.583 27.607 1.00 89.88 365 VAL A C 1
ATOM 3007 O O . VAL A 1 365 ? 3.355 -4.370 27.399 1.00 89.88 365 VAL A O 1
ATOM 3010 N N . ARG A 1 366 ? 3.847 -6.146 28.699 1.00 87.94 366 ARG A N 1
ATOM 3011 C CA . ARG A 1 366 ? 4.620 -5.384 29.696 1.00 87.94 366 ARG A CA 1
ATOM 3012 C C . ARG A 1 366 ? 5.953 -4.917 29.125 1.00 87.94 366 ARG A C 1
ATOM 3014 O O . ARG A 1 366 ? 6.237 -3.728 29.170 1.00 87.94 366 ARG A O 1
ATOM 3021 N N . GLN A 1 367 ? 6.705 -5.814 28.497 1.00 87.88 367 GLN A N 1
ATOM 3022 C CA . GLN A 1 367 ? 7.997 -5.481 27.902 1.00 87.88 367 GLN A CA 1
ATOM 3023 C C . GLN A 1 367 ? 7.877 -4.399 26.820 1.00 87.88 367 GLN A C 1
ATOM 3025 O O . GLN A 1 367 ? 8.679 -3.472 26.781 1.00 87.88 367 GLN A O 1
ATOM 3030 N N . LEU A 1 368 ? 6.833 -4.451 25.983 1.00 86.88 368 LEU A N 1
ATOM 3031 C CA . LEU A 1 368 ? 6.592 -3.417 24.973 1.00 86.88 368 LEU A CA 1
ATOM 3032 C C . LEU A 1 368 ? 6.362 -2.029 25.595 1.00 86.88 368 LEU A C 1
ATOM 3034 O O . LEU A 1 368 ? 6.576 -1.021 24.929 1.00 86.88 368 LEU A O 1
ATOM 3038 N N . GLN A 1 369 ? 5.899 -1.952 26.845 1.00 79.06 369 GLN A N 1
ATOM 3039 C CA . GLN A 1 369 ? 5.772 -0.675 27.549 1.00 79.06 369 GLN A CA 1
ATOM 3040 C C . GLN A 1 369 ? 7.108 -0.149 28.041 1.00 79.06 369 GLN A C 1
ATOM 3042 O O . GLN A 1 369 ? 7.360 1.047 27.906 1.00 79.06 369 GLN A O 1
ATOM 3047 N N . ASP A 1 370 ? 7.946 -1.034 28.570 1.00 76.88 370 ASP A N 1
ATOM 3048 C CA . ASP A 1 370 ? 9.280 -0.677 29.045 1.00 76.88 370 ASP A CA 1
ATOM 3049 C C . ASP A 1 370 ? 10.181 -0.217 27.881 1.00 76.88 370 ASP A C 1
ATOM 3051 O O . ASP A 1 370 ? 10.995 0.689 28.048 1.00 76.88 370 ASP A O 1
ATOM 3055 N N . GLU A 1 371 ? 9.963 -0.755 26.675 1.00 69.62 371 GLU A N 1
ATOM 3056 C CA . GLU A 1 371 ? 10.695 -0.419 25.442 1.00 69.62 371 GLU A CA 1
ATOM 3057 C C . GLU A 1 371 ? 10.123 0.781 24.654 1.00 69.62 371 GLU A C 1
ATOM 3059 O O . GLU A 1 371 ? 10.632 1.103 23.580 1.00 69.62 371 GLU A O 1
ATOM 3064 N N . GLN A 1 372 ? 9.094 1.493 25.152 1.00 59.09 372 GLN A N 1
ATOM 3065 C CA . GLN A 1 372 ? 8.402 2.566 24.398 1.00 59.09 372 GLN A CA 1
ATOM 3066 C C . GLN A 1 372 ? 9.305 3.709 23.899 1.00 59.09 372 GLN A C 1
ATOM 3068 O O . GLN A 1 372 ? 8.872 4.494 23.052 1.00 59.09 372 GLN A O 1
ATOM 3073 N N . SER A 1 373 ? 10.532 3.829 24.412 1.00 51.62 373 SER A N 1
ATOM 3074 C CA . SER A 1 373 ? 11.497 4.858 24.020 1.00 51.62 373 SER A CA 1
ATOM 3075 C C . SER A 1 373 ? 12.552 4.417 22.998 1.00 51.62 373 SER A C 1
ATOM 3077 O O . SER A 1 373 ? 13.298 5.282 22.543 1.00 51.62 373 SER A O 1
ATOM 3079 N N . ASN A 1 374 ? 12.638 3.130 22.636 1.00 61.22 374 ASN A N 1
ATOM 3080 C CA . ASN A 1 374 ? 13.729 2.606 21.806 1.00 61.22 374 ASN A CA 1
ATOM 3081 C C . ASN A 1 374 ? 13.228 2.101 20.442 1.00 61.22 374 ASN A C 1
ATOM 3083 O O . ASN A 1 374 ? 12.346 1.241 20.363 1.00 61.22 374 ASN A O 1
ATOM 3087 N N . HIS A 1 375 ? 13.827 2.603 19.354 1.00 65.50 375 HIS A N 1
ATOM 3088 C CA . HIS A 1 375 ? 13.633 2.046 18.013 1.00 65.50 375 HIS A CA 1
ATOM 3089 C C . HIS A 1 375 ? 14.392 0.731 17.919 1.00 65.50 375 HIS A C 1
ATOM 3091 O O . HIS A 1 375 ? 15.615 0.716 17.788 1.00 65.50 375 HIS A O 1
ATOM 3097 N N . SER A 1 376 ? 13.659 -0.371 18.034 1.00 76.19 376 SER A N 1
ATOM 3098 C CA . SER A 1 376 ? 14.250 -1.700 18.058 1.00 76.19 376 SER A CA 1
ATOM 3099 C C . SER A 1 376 ? 13.400 -2.725 17.311 1.00 76.19 376 SER A C 1
ATOM 3101 O O . SER A 1 376 ? 12.164 -2.712 17.290 1.00 76.19 376 SER A O 1
ATOM 3103 N N . SER A 1 377 ? 14.103 -3.666 16.711 1.00 84.19 377 SER A N 1
ATOM 3104 C CA . SER A 1 377 ? 13.659 -4.991 16.295 1.00 84.19 377 SER A CA 1
ATOM 3105 C C . SER A 1 377 ? 12.811 -5.703 17.354 1.00 84.19 377 SER A C 1
ATOM 3107 O O . SER A 1 377 ? 11.855 -6.401 17.002 1.00 84.19 377 SER A O 1
ATOM 3109 N N . ILE A 1 378 ? 13.111 -5.490 18.642 1.00 86.38 378 ILE A N 1
ATOM 3110 C CA . ILE A 1 378 ? 12.336 -5.988 19.785 1.00 86.38 378 ILE A CA 1
ATOM 3111 C C . ILE A 1 378 ? 10.923 -5.417 19.722 1.00 86.38 378 ILE A C 1
ATOM 3113 O O . ILE A 1 378 ? 9.957 -6.180 19.694 1.00 86.38 378 ILE A O 1
ATOM 3117 N N . SER A 1 379 ? 10.780 -4.099 19.580 1.00 86.75 379 SER A N 1
ATOM 3118 C CA . SER A 1 379 ? 9.472 -3.458 19.416 1.00 86.75 379 SER A CA 1
ATOM 3119 C C . SER A 1 379 ? 8.724 -3.979 18.182 1.00 86.75 379 SER A C 1
ATOM 3121 O O . SER A 1 379 ? 7.533 -4.284 18.274 1.00 86.75 379 SER A O 1
ATOM 3123 N N . ILE A 1 380 ? 9.403 -4.165 17.041 1.00 89.62 380 ILE A N 1
ATOM 3124 C CA . ILE A 1 380 ? 8.798 -4.763 15.833 1.00 89.62 380 ILE A CA 1
ATOM 3125 C C . ILE A 1 380 ? 8.238 -6.163 16.136 1.00 89.62 380 ILE A C 1
ATOM 3127 O O . ILE A 1 380 ? 7.094 -6.469 15.781 1.00 89.62 380 ILE A O 1
ATOM 3131 N N . SER A 1 381 ? 9.028 -6.997 16.808 1.00 90.94 381 SER A N 1
ATOM 3132 C CA . SER A 1 381 ? 8.705 -8.392 17.122 1.00 90.94 381 SER A CA 1
ATOM 3133 C C . SER A 1 381 ? 7.546 -8.508 18.103 1.00 90.94 381 SER A C 1
ATOM 3135 O O . SER A 1 381 ? 6.563 -9.203 17.822 1.00 90.94 381 SER A O 1
ATOM 3137 N N . LEU A 1 382 ? 7.608 -7.752 19.203 1.00 91.19 382 LEU A N 1
ATOM 3138 C CA . LEU A 1 382 ? 6.557 -7.694 20.213 1.00 91.19 382 LEU A CA 1
ATOM 3139 C C . LEU A 1 382 ? 5.245 -7.198 19.602 1.00 91.19 382 LEU A C 1
ATOM 3141 O O . LEU A 1 382 ? 4.211 -7.844 19.771 1.00 91.19 382 LEU A O 1
ATOM 3145 N N . ILE A 1 383 ? 5.265 -6.102 18.832 1.00 92.00 383 ILE A N 1
ATOM 3146 C CA . ILE A 1 383 ? 4.051 -5.558 18.204 1.00 92.00 383 ILE A CA 1
ATOM 3147 C C . ILE A 1 383 ? 3.461 -6.558 17.202 1.00 92.00 383 ILE A C 1
ATOM 3149 O O . ILE A 1 383 ? 2.246 -6.773 17.206 1.00 92.00 383 ILE A O 1
ATOM 3153 N N . ALA A 1 384 ? 4.281 -7.165 16.338 1.00 93.25 384 ALA A N 1
ATOM 3154 C CA . ALA A 1 384 ? 3.799 -8.123 15.343 1.00 93.25 384 ALA A CA 1
ATOM 3155 C C . ALA A 1 384 ? 3.131 -9.339 16.001 1.00 93.25 384 ALA A C 1
ATOM 3157 O O . ALA A 1 384 ? 2.033 -9.732 15.594 1.00 93.25 384 ALA A O 1
ATOM 3158 N N . TRP A 1 385 ? 3.756 -9.888 17.046 1.00 95.31 385 TRP A N 1
ATOM 3159 C CA . TRP A 1 385 ? 3.241 -11.050 17.762 1.00 95.31 385 TRP A CA 1
ATOM 3160 C C . TRP A 1 385 ? 2.012 -10.719 18.625 1.00 95.31 385 TRP A C 1
ATOM 3162 O O . TRP A 1 385 ? 1.030 -11.459 18.604 1.00 95.31 385 TRP A O 1
ATOM 3172 N N . ILE A 1 386 ? 1.997 -9.575 19.322 1.00 94.62 386 ILE A N 1
ATOM 3173 C CA . ILE A 1 386 ? 0.828 -9.116 20.097 1.00 94.62 386 ILE A CA 1
ATOM 3174 C C . ILE A 1 386 ? -0.375 -8.900 19.175 1.00 94.62 386 ILE A C 1
ATOM 3176 O O . ILE A 1 386 ? -1.489 -9.306 19.516 1.00 94.62 386 ILE A O 1
ATOM 3180 N N . LYS A 1 387 ? -0.168 -8.295 17.994 1.00 94.38 387 LYS A N 1
ATOM 3181 C CA . LYS A 1 387 ? -1.230 -8.145 16.987 1.00 94.38 387 LYS A CA 1
ATOM 3182 C C . LYS A 1 387 ? -1.787 -9.501 16.563 1.00 94.38 387 LYS A C 1
ATOM 3184 O O . LYS A 1 387 ? -3.003 -9.653 16.554 1.00 94.38 387 LYS A O 1
ATOM 3189 N N . TYR A 1 388 ? -0.913 -10.471 16.293 1.00 95.25 388 TYR A N 1
ATOM 3190 C CA . TYR A 1 388 ? -1.299 -11.836 15.933 1.00 95.25 388 TYR A CA 1
ATOM 3191 C C . TYR A 1 388 ? -2.149 -12.491 17.032 1.00 95.25 388 TYR A C 1
ATOM 3193 O O . TYR A 1 388 ? -3.266 -12.938 16.770 1.00 95.25 388 TYR A O 1
ATOM 3201 N N . TYR A 1 389 ? -1.676 -12.467 18.281 1.00 95.50 389 TYR A N 1
ATOM 3202 C CA . TYR A 1 389 ? -2.389 -13.044 19.423 1.00 95.50 389 TYR A CA 1
ATOM 3203 C C . TYR A 1 389 ? -3.774 -12.402 19.627 1.00 95.50 389 TYR A C 1
ATOM 3205 O O . TYR A 1 389 ? -4.780 -13.087 19.826 1.00 95.50 389 TYR A O 1
ATOM 3213 N N . ILE A 1 390 ? -3.857 -11.073 19.529 1.00 94.69 390 ILE A N 1
ATOM 3214 C CA . ILE A 1 390 ? -5.113 -10.336 19.703 1.00 94.69 390 ILE A CA 1
ATOM 3215 C C . ILE A 1 390 ? -6.070 -10.526 18.516 1.00 94.69 390 ILE A C 1
ATOM 3217 O O . ILE A 1 390 ? -7.289 -10.536 18.707 1.00 94.69 390 ILE A O 1
ATOM 3221 N N . GLU A 1 391 ? -5.560 -10.711 17.300 1.00 94.81 391 GLU A N 1
ATOM 3222 C CA . GLU A 1 391 ? -6.388 -11.054 16.142 1.00 94.81 391 GLU A CA 1
ATOM 3223 C C . GLU A 1 391 ? -6.998 -12.456 16.286 1.00 94.81 391 GLU A C 1
ATOM 3225 O O . GLU A 1 391 ? -8.190 -12.629 16.025 1.00 94.81 391 GLU A O 1
ATOM 3230 N N . LEU A 1 392 ? -6.252 -13.432 16.819 1.00 94.19 392 LEU A N 1
ATOM 3231 C CA . LEU A 1 392 ? -6.811 -14.740 17.184 1.00 94.19 392 LEU A CA 1
ATOM 3232 C C . LEU A 1 392 ? -7.909 -14.622 18.248 1.00 94.19 392 LEU A C 1
ATOM 3234 O O . LEU A 1 392 ? -8.953 -15.266 18.126 1.00 94.19 392 LEU A O 1
ATOM 3238 N N . TYR A 1 393 ? -7.728 -13.753 19.248 1.00 94.69 393 TYR A N 1
ATOM 3239 C CA . TYR A 1 393 ? -8.783 -13.445 20.217 1.00 94.69 393 TYR A CA 1
ATOM 3240 C C . TYR A 1 393 ? -10.020 -12.836 19.540 1.00 94.69 393 TYR A C 1
ATOM 3242 O O . TYR A 1 393 ? -11.144 -13.241 19.838 1.00 94.69 393 TYR A O 1
ATOM 3250 N N . ALA A 1 394 ? -9.846 -11.920 18.581 1.00 92.25 394 ALA A N 1
ATOM 3251 C CA . ALA A 1 394 ? -10.949 -11.354 17.803 1.00 92.25 394 ALA A CA 1
ATOM 3252 C C . ALA A 1 394 ? -11.700 -12.426 16.988 1.00 92.25 394 ALA A C 1
ATOM 3254 O O . ALA A 1 394 ? -12.936 -12.412 16.939 1.00 92.25 394 ALA A O 1
ATOM 3255 N N . VAL A 1 395 ? -10.978 -13.382 16.391 1.00 91.31 395 VAL A N 1
ATOM 3256 C CA . VAL A 1 395 ? -11.554 -14.540 15.684 1.00 91.31 395 VAL A CA 1
ATOM 3257 C C . VAL A 1 395 ? -12.351 -15.430 16.643 1.00 91.31 395 VAL A C 1
ATOM 3259 O O . VAL A 1 395 ? -13.513 -15.736 16.361 1.00 91.31 395 VAL A O 1
ATOM 3262 N N . ALA A 1 396 ? -11.777 -15.792 17.793 1.00 90.38 396 ALA A N 1
ATOM 3263 C CA . ALA A 1 396 ? -12.451 -16.594 18.816 1.00 90.38 396 ALA A CA 1
ATOM 3264 C C . ALA A 1 396 ? -13.709 -15.886 19.352 1.00 90.38 396 ALA A C 1
ATOM 3266 O O . ALA A 1 396 ? -14.768 -16.502 19.511 1.00 90.38 396 ALA A O 1
ATOM 3267 N N . LEU A 1 397 ? -13.634 -14.565 19.546 1.00 88.94 397 LEU A N 1
ATOM 3268 C CA . LEU A 1 397 ? -14.752 -13.759 20.025 1.00 88.94 397 LEU A CA 1
ATOM 3269 C C . LEU A 1 397 ? -15.881 -13.660 18.994 1.00 88.94 397 LEU A C 1
ATOM 3271 O O . LEU A 1 397 ? -17.058 -13.797 19.337 1.00 88.94 397 LEU A O 1
ATOM 3275 N N . LYS A 1 398 ? -15.537 -13.476 17.714 1.00 87.69 398 LYS A N 1
ATOM 3276 C CA . LYS A 1 398 ? -16.496 -13.502 16.600 1.00 87.69 398 LYS A CA 1
ATOM 3277 C C . LYS A 1 398 ? -17.253 -14.833 16.543 1.00 87.69 398 LYS A C 1
ATOM 3279 O O . LYS A 1 398 ? -18.456 -14.822 16.267 1.00 87.69 398 LYS A O 1
ATOM 3284 N N . ASN A 1 399 ? -16.555 -15.936 16.806 1.00 86.56 399 ASN A N 1
ATOM 3285 C CA . ASN A 1 399 ? -17.091 -17.296 16.774 1.00 86.56 399 ASN A CA 1
ATOM 3286 C C . ASN A 1 399 ? -17.790 -17.717 18.081 1.00 86.56 399 ASN A C 1
ATOM 3288 O O . ASN A 1 399 ? -18.230 -18.857 18.178 1.00 86.56 399 ASN A O 1
ATOM 3292 N N . GLN A 1 400 ? -17.941 -16.806 19.054 1.00 83.12 400 GLN A N 1
ATOM 3293 C CA . GLN A 1 400 ? -18.592 -17.062 20.347 1.00 83.12 400 GLN A CA 1
ATOM 3294 C C . GLN A 1 400 ? -17.950 -18.215 21.137 1.00 83.12 400 GLN A C 1
ATOM 3296 O O . GLN A 1 400 ? -18.646 -19.001 21.780 1.00 83.12 400 GLN A O 1
ATOM 3301 N N . CYS A 1 401 ? -16.620 -18.312 21.093 1.00 82.81 401 CYS A N 1
ATOM 3302 C CA . CYS A 1 401 ? -15.885 -19.302 21.869 1.00 82.81 401 CYS A CA 1
ATOM 3303 C C . CYS A 1 401 ? -16.170 -19.166 23.378 1.00 82.81 401 CYS A C 1
ATOM 3305 O O . CYS A 1 401 ? -16.158 -18.061 23.927 1.00 82.81 401 CYS A O 1
ATOM 3307 N N . SER A 1 402 ? -16.420 -20.297 24.045 1.00 80.50 402 SER A N 1
ATOM 3308 C CA . SER A 1 402 ? -16.750 -20.381 25.475 1.00 80.50 402 SER A CA 1
ATOM 3309 C C . SER A 1 402 ? -15.592 -20.867 26.355 1.00 80.50 402 SER A C 1
ATOM 3311 O O . SER A 1 402 ? -15.819 -21.238 27.505 1.00 80.50 402 SER A O 1
ATOM 3313 N N . GLU A 1 403 ? -14.373 -20.926 25.818 1.00 85.25 403 GLU A N 1
ATOM 3314 C CA . GLU A 1 403 ? -13.192 -21.386 26.553 1.00 85.25 403 GLU A CA 1
ATOM 3315 C C . GLU A 1 403 ? -12.838 -20.457 27.718 1.00 85.25 403 GLU A C 1
ATOM 3317 O O . GLU A 1 403 ? -13.009 -19.236 27.644 1.00 85.25 403 GLU A O 1
ATOM 3322 N N . ALA A 1 404 ? -12.291 -21.030 28.795 1.00 88.12 404 ALA A N 1
ATOM 3323 C CA . ALA A 1 404 ? -11.961 -20.286 30.015 1.00 88.12 404 ALA A CA 1
ATOM 3324 C C . ALA A 1 404 ? -10.984 -19.125 29.752 1.00 88.12 404 ALA A C 1
ATOM 3326 O O . ALA A 1 404 ? -11.094 -18.066 30.374 1.00 88.12 404 ALA A O 1
ATOM 3327 N N . ILE A 1 405 ? -10.082 -19.297 28.778 1.00 92.06 405 ILE A N 1
ATOM 3328 C CA . ILE A 1 405 ? -9.099 -18.287 28.376 1.00 92.06 405 ILE A CA 1
ATOM 3329 C C . ILE A 1 405 ? -9.740 -16.974 27.910 1.00 92.06 405 ILE A C 1
ATOM 3331 O O . ILE A 1 405 ? -9.190 -15.899 28.151 1.00 92.06 405 ILE A O 1
ATOM 3335 N N . MET A 1 406 ? -10.942 -17.035 27.324 1.00 91.75 406 MET A N 1
ATOM 3336 C CA . MET A 1 406 ? -11.675 -15.847 26.881 1.00 91.75 406 MET A CA 1
ATOM 3337 C C . MET A 1 406 ? -12.018 -14.931 28.059 1.00 91.75 406 MET A C 1
ATOM 3339 O O . MET A 1 406 ? -11.931 -13.710 27.929 1.00 91.75 406 MET A O 1
ATOM 3343 N N . GLY A 1 407 ? -12.358 -15.518 29.212 1.00 89.12 407 GLY A N 1
ATOM 3344 C CA . GLY A 1 407 ? -12.622 -14.784 30.449 1.00 89.12 407 GLY A CA 1
ATOM 3345 C C . GLY A 1 407 ? -11.358 -14.160 31.041 1.00 89.12 407 GLY A C 1
ATOM 3346 O O . GLY A 1 407 ? -11.402 -13.031 31.524 1.00 89.12 407 GLY A O 1
ATOM 3347 N N . THR A 1 408 ? -10.218 -14.849 30.957 1.00 90.88 408 THR A N 1
ATOM 3348 C CA . THR A 1 408 ? -8.927 -14.318 31.419 1.00 90.88 408 THR A CA 1
ATOM 3349 C C . THR A 1 408 ? -8.496 -13.103 30.593 1.00 90.88 408 THR A C 1
ATOM 3351 O O . THR A 1 408 ? -8.151 -12.065 31.156 1.00 90.88 408 THR A O 1
ATOM 3354 N N . ILE A 1 409 ? -8.601 -13.185 29.262 1.00 91.50 409 ILE A N 1
ATOM 3355 C CA . ILE A 1 409 ? -8.285 -12.065 28.361 1.00 91.50 409 ILE A CA 1
ATOM 3356 C C . ILE A 1 409 ? -9.275 -10.904 28.559 1.00 91.50 409 ILE A C 1
ATOM 3358 O O . ILE A 1 409 ? -8.864 -9.743 28.567 1.00 91.50 409 ILE A O 1
ATOM 3362 N N . ASP A 1 410 ? -10.566 -11.189 28.774 1.00 89.75 410 ASP A N 1
ATOM 3363 C CA . ASP A 1 410 ? -11.566 -10.158 29.092 1.00 89.75 410 ASP A CA 1
ATOM 3364 C C . ASP A 1 410 ? -11.198 -9.394 30.374 1.00 89.75 410 ASP A C 1
ATOM 3366 O O . ASP A 1 410 ? -11.212 -8.160 30.394 1.00 89.75 410 ASP A O 1
ATOM 3370 N N . GLN A 1 411 ? -10.774 -10.105 31.423 1.00 89.44 411 GLN A N 1
ATOM 3371 C CA . GLN A 1 411 ? -10.289 -9.486 32.658 1.00 89.44 411 GLN A CA 1
ATOM 3372 C C . GLN A 1 411 ? -9.033 -8.642 32.431 1.00 89.44 411 GLN A C 1
ATOM 3374 O O . GLN A 1 411 ? -8.969 -7.527 32.947 1.00 89.44 411 GLN A O 1
ATOM 3379 N N . PHE A 1 412 ? -8.065 -9.137 31.654 1.00 90.19 412 PHE A N 1
ATOM 3380 C CA . PHE A 1 412 ? -6.856 -8.385 31.309 1.00 90.19 412 PHE A CA 1
ATOM 3381 C C . PHE A 1 412 ? -7.201 -7.051 30.634 1.00 90.19 412 PHE A C 1
ATOM 3383 O O . PHE A 1 412 ? -6.766 -5.990 31.081 1.00 90.19 412 PHE A O 1
ATOM 3390 N N . LEU A 1 413 ? -8.058 -7.088 29.609 1.00 88.19 413 LEU A N 1
ATOM 3391 C CA . LEU A 1 413 ? -8.495 -5.889 28.894 1.00 88.19 413 LEU A CA 1
ATOM 3392 C C . LEU A 1 413 ? -9.364 -4.973 29.773 1.00 88.19 413 LEU A C 1
ATOM 3394 O O . LEU A 1 413 ? -9.341 -3.759 29.592 1.00 88.19 413 LEU A O 1
ATOM 3398 N N . THR A 1 414 ? -10.108 -5.505 30.743 1.00 85.56 414 THR A N 1
ATOM 3399 C CA . THR A 1 414 ? -10.971 -4.703 31.632 1.00 85.56 414 THR A CA 1
ATOM 3400 C C . THR A 1 414 ? -10.186 -3.847 32.625 1.00 85.56 414 THR A C 1
ATOM 3402 O O . THR A 1 414 ? -10.663 -2.777 32.991 1.00 85.56 414 THR A O 1
ATOM 3405 N N . ARG A 1 415 ? -9.000 -4.283 33.068 1.00 80.38 415 ARG A N 1
ATOM 3406 C CA . ARG A 1 415 ? -8.252 -3.595 34.136 1.00 80.38 415 ARG A CA 1
ATOM 3407 C C . ARG A 1 415 ? -7.851 -2.160 33.787 1.00 80.38 415 ARG A C 1
ATOM 3409 O O . ARG A 1 415 ? -7.691 -1.363 34.699 1.00 80.38 415 ARG A O 1
ATOM 3416 N N . ASP A 1 416 ? -7.703 -1.828 32.500 1.00 67.75 416 ASP A N 1
ATOM 3417 C CA . ASP A 1 416 ? -7.310 -0.489 32.016 1.00 67.75 416 ASP A CA 1
ATOM 3418 C C . ASP A 1 416 ? -6.045 0.093 32.690 1.00 67.75 416 ASP A C 1
ATOM 3420 O O . ASP A 1 416 ? -5.771 1.285 32.611 1.00 67.75 416 ASP A O 1
ATOM 3424 N N . GLU A 1 417 ? -5.224 -0.763 33.305 1.00 68.00 417 GLU A N 1
ATOM 3425 C CA . GLU A 1 417 ? -3.995 -0.393 34.023 1.00 68.00 417 GLU A CA 1
ATOM 3426 C C . GLU A 1 417 ? -2.878 0.073 33.075 1.00 68.00 417 GLU A C 1
ATOM 3428 O O . GLU A 1 417 ? -1.903 0.687 33.500 1.00 68.00 417 GLU A O 1
ATOM 3433 N N . LEU A 1 418 ? -3.022 -0.219 31.782 1.00 69.25 418 LEU A N 1
ATOM 3434 C CA . LEU A 1 418 ? -1.977 -0.121 30.777 1.00 69.25 418 LEU A CA 1
ATOM 3435 C C . LEU A 1 418 ? -2.387 0.848 29.652 1.00 69.25 418 LEU A C 1
ATOM 3437 O O . LEU A 1 418 ? -3.446 0.646 29.051 1.00 69.25 418 LEU A O 1
ATOM 3441 N N . PRO A 1 419 ? -1.552 1.844 29.274 1.00 70.62 419 PRO A N 1
ATOM 3442 C CA . PRO A 1 419 ? -1.857 2.779 28.180 1.00 70.62 419 PRO A CA 1
ATOM 3443 C C . PRO A 1 419 ? -2.170 2.088 26.843 1.00 70.62 419 PRO A C 1
ATOM 3445 O O . PRO A 1 419 ? -2.972 2.579 26.049 1.00 70.62 419 PRO A O 1
ATOM 3448 N N . LEU A 1 420 ? -1.568 0.916 26.608 1.00 79.94 420 LEU A N 1
ATOM 3449 C CA . LEU A 1 420 ? -1.765 0.117 25.398 1.00 79.94 420 LEU A CA 1
ATOM 3450 C C . LEU A 1 420 ? -3.143 -0.573 25.343 1.00 79.94 420 LEU A C 1
ATOM 3452 O O . LEU A 1 420 ? -3.610 -0.899 24.250 1.00 79.94 420 LEU A O 1
ATOM 3456 N N . SER A 1 421 ? -3.828 -0.763 26.478 1.00 81.56 421 SER A N 1
ATOM 3457 C CA . SER A 1 421 ? -5.095 -1.509 26.545 1.00 81.56 421 SER A CA 1
ATOM 3458 C C . SER A 1 421 ? -6.175 -0.921 25.642 1.00 81.56 421 SER A C 1
ATOM 3460 O O . SER A 1 421 ? -6.856 -1.667 24.942 1.00 81.56 421 SER A O 1
ATOM 3462 N N . LEU A 1 422 ? -6.302 0.407 25.578 1.00 82.12 422 LEU A N 1
ATOM 3463 C CA . LEU A 1 422 ? -7.260 1.067 24.683 1.00 82.12 422 LEU A CA 1
ATOM 3464 C C . LEU A 1 422 ? -6.954 0.791 23.205 1.00 82.12 422 LEU A C 1
ATOM 3466 O O . LEU A 1 422 ? -7.864 0.499 22.429 1.00 82.12 422 LEU A O 1
ATOM 3470 N N . THR A 1 423 ? -5.678 0.825 22.820 1.00 86.06 423 THR A N 1
ATOM 3471 C CA . THR A 1 423 ? -5.239 0.510 21.454 1.00 86.06 423 THR A CA 1
ATOM 3472 C C . THR A 1 423 ? -5.563 -0.936 21.088 1.00 86.06 423 THR A C 1
ATOM 3474 O O . THR A 1 423 ? -6.082 -1.183 19.998 1.00 86.06 423 THR A O 1
ATOM 3477 N N . LEU A 1 424 ? -5.335 -1.887 22.003 1.00 88.88 424 LEU A N 1
ATOM 3478 C CA . LEU A 1 424 ? -5.693 -3.294 21.793 1.00 88.88 424 LEU A CA 1
ATOM 3479 C C . LEU A 1 424 ? -7.206 -3.468 21.629 1.00 88.88 424 LEU A C 1
ATOM 3481 O O . LEU A 1 424 ? -7.642 -4.117 20.682 1.00 88.88 424 LEU A O 1
ATOM 3485 N N . LYS A 1 425 ? -8.015 -2.827 22.482 1.00 88.94 425 LYS A N 1
ATOM 3486 C CA . LYS A 1 425 ? -9.486 -2.846 22.380 1.00 88.94 425 LYS A CA 1
ATOM 3487 C C . LYS A 1 425 ? -9.971 -2.319 21.028 1.00 88.94 425 LYS A C 1
ATOM 3489 O O . LYS A 1 425 ? -10.795 -2.959 20.375 1.00 88.94 425 LYS A O 1
ATOM 3494 N N . LEU A 1 426 ? -9.439 -1.179 20.577 1.00 88.44 426 LEU A N 1
ATOM 3495 C CA . LEU A 1 426 ? -9.773 -0.600 19.271 1.00 88.44 426 LEU A CA 1
ATOM 3496 C C . LEU A 1 426 ? -9.350 -1.511 18.115 1.00 88.44 426 LEU A C 1
ATOM 3498 O O . LEU A 1 426 ? -10.101 -1.664 17.150 1.00 88.44 426 LEU A O 1
ATOM 3502 N N . PHE A 1 427 ? -8.179 -2.141 18.221 1.00 90.25 427 PHE A N 1
ATOM 3503 C CA . PHE A 1 427 ? -7.718 -3.112 17.237 1.00 90.25 427 PHE A CA 1
ATOM 3504 C C . PHE A 1 427 ? -8.652 -4.330 17.170 1.00 90.25 427 PHE A C 1
ATOM 3506 O O . PHE A 1 427 ? -9.077 -4.684 16.073 1.00 90.25 427 PHE A O 1
ATOM 3513 N N . VAL A 1 428 ? -9.077 -4.898 18.307 1.00 91.56 428 VAL A N 1
ATOM 3514 C CA . VAL A 1 428 ? -10.063 -6.000 18.350 1.00 91.56 428 VAL A CA 1
ATOM 3515 C C . VAL A 1 428 ? -11.375 -5.603 17.673 1.00 91.56 428 VAL A C 1
ATOM 3517 O O . VAL A 1 428 ? -11.878 -6.340 16.827 1.00 91.56 428 VAL A O 1
ATOM 3520 N N . ILE A 1 429 ? -11.921 -4.426 18.000 1.00 90.00 429 ILE A N 1
ATOM 3521 C CA . ILE A 1 429 ? -13.163 -3.920 17.392 1.00 90.00 429 ILE A CA 1
ATOM 3522 C C . ILE A 1 429 ? -13.012 -3.815 15.872 1.00 90.00 429 ILE A C 1
ATOM 3524 O O . ILE A 1 429 ? -13.885 -4.275 15.129 1.00 90.00 429 ILE A O 1
ATOM 3528 N N . LYS A 1 430 ? -11.897 -3.232 15.411 1.00 91.00 430 LYS A N 1
ATOM 3529 C CA . LYS A 1 430 ? -11.583 -3.109 13.987 1.00 91.00 430 LYS A CA 1
ATOM 3530 C C . LYS A 1 430 ? -11.551 -4.484 13.316 1.00 91.00 430 LYS A C 1
ATOM 3532 O O . LYS A 1 430 ? -12.251 -4.668 12.322 1.00 91.00 430 LYS A O 1
ATOM 3537 N N . GLN A 1 431 ? -10.818 -5.443 13.886 1.00 92.00 431 GLN A N 1
ATOM 3538 C CA . GLN A 1 431 ? -10.701 -6.787 13.319 1.00 92.00 431 GLN A CA 1
ATOM 3539 C C . GLN A 1 431 ? -12.051 -7.501 13.250 1.00 92.00 431 GLN A C 1
ATOM 3541 O O . GLN A 1 431 ? -12.396 -8.070 12.220 1.00 92.00 431 GLN A O 1
ATOM 3546 N N . ILE A 1 432 ? -12.884 -7.422 14.291 1.00 89.19 432 ILE A N 1
ATOM 3547 C CA . ILE A 1 432 ? -14.213 -8.053 14.264 1.00 89.19 432 ILE A CA 1
ATOM 3548 C C . ILE A 1 432 ? -15.100 -7.431 13.181 1.00 89.19 432 ILE A C 1
ATOM 3550 O O . ILE A 1 432 ? -15.826 -8.165 12.499 1.00 89.19 432 ILE A O 1
ATOM 3554 N N . CYS A 1 433 ? -15.050 -6.106 13.012 1.00 87.44 433 CYS A N 1
ATOM 3555 C CA . CYS A 1 433 ? -15.796 -5.410 11.964 1.00 87.44 433 CYS A CA 1
ATOM 3556 C C . CYS A 1 433 ? -15.344 -5.855 10.566 1.00 87.44 433 CYS A C 1
ATOM 3558 O O . CYS A 1 433 ? -16.192 -6.206 9.743 1.00 87.44 433 CYS A O 1
ATOM 3560 N N . GLU A 1 434 ? -14.031 -5.910 10.321 1.00 87.19 434 GLU A N 1
ATOM 3561 C CA . GLU A 1 434 ? -13.442 -6.359 9.051 1.00 87.19 434 GLU A CA 1
ATOM 3562 C C . GLU A 1 434 ? -13.784 -7.830 8.768 1.00 87.19 434 GLU A C 1
ATOM 3564 O O . GLU A 1 434 ? -14.401 -8.140 7.745 1.00 87.19 434 GLU A O 1
ATOM 3569 N N . LEU A 1 435 ? -13.516 -8.727 9.722 1.00 85.75 435 LEU A N 1
ATOM 3570 C CA . LEU A 1 435 ? -13.801 -10.162 9.619 1.00 85.75 435 LEU A CA 1
ATOM 3571 C C . LEU A 1 435 ? -15.291 -10.466 9.437 1.00 85.75 435 LEU A C 1
ATOM 3573 O O . LEU A 1 435 ? -15.642 -11.507 8.878 1.00 85.75 435 LEU A O 1
ATOM 3577 N N . SER A 1 436 ? -16.177 -9.613 9.952 1.00 83.38 436 SER A N 1
ATOM 3578 C CA . SER A 1 436 ? -17.630 -9.776 9.821 1.00 83.38 436 SER A CA 1
ATOM 3579 C C . SER A 1 436 ? -18.217 -8.986 8.650 1.00 83.38 436 SER A C 1
ATOM 3581 O O . SER A 1 436 ? -19.407 -9.124 8.384 1.00 83.38 436 SER A O 1
ATOM 3583 N N . SER A 1 437 ? -17.413 -8.170 7.956 1.00 87.12 437 SER A N 1
ATOM 3584 C CA . SER A 1 437 ? -17.872 -7.242 6.912 1.00 87.12 437 SER A CA 1
ATOM 3585 C C . SER A 1 437 ? -19.030 -6.340 7.374 1.00 87.12 437 SER A C 1
ATOM 3587 O O . SER A 1 437 ? -19.958 -6.056 6.615 1.00 87.12 437 SER A O 1
ATOM 3589 N N . VAL A 1 438 ? -18.986 -5.891 8.633 1.00 86.62 438 VAL A N 1
ATOM 3590 C CA . VAL A 1 438 ? -20.003 -5.013 9.233 1.00 86.62 438 VAL A CA 1
ATOM 3591 C C . VAL A 1 438 ? -19.417 -3.653 9.589 1.00 86.62 438 VAL A C 1
ATOM 3593 O O . VAL A 1 438 ? -18.228 -3.512 9.864 1.00 86.62 438 VAL A O 1
ATOM 3596 N N . LYS A 1 439 ? -20.277 -2.634 9.609 1.00 84.06 439 LYS A N 1
ATOM 3597 C CA . LYS A 1 439 ? -19.931 -1.316 10.150 1.00 84.06 439 LYS A CA 1
ATOM 3598 C C . LYS A 1 439 ? -20.010 -1.327 11.677 1.00 84.06 439 LYS A C 1
ATOM 3600 O O . LYS A 1 439 ? -20.703 -2.163 12.254 1.00 84.06 439 LYS A O 1
ATOM 3605 N N . PHE A 1 440 ? -19.365 -0.344 12.303 1.00 79.88 440 PHE A N 1
ATOM 3606 C CA . PHE A 1 440 ? -19.330 -0.197 13.759 1.00 79.88 440 PHE A CA 1
ATOM 3607 C C . PHE A 1 440 ? -20.728 -0.178 14.407 1.00 79.88 440 PHE A C 1
ATOM 3609 O O . PHE A 1 440 ? -20.929 -0.840 15.414 1.00 79.88 440 PHE A O 1
ATOM 3616 N N . ASP A 1 441 ? -21.726 0.470 13.796 1.00 75.69 441 ASP A N 1
ATOM 3617 C CA . ASP A 1 441 ? -23.092 0.504 14.351 1.00 75.69 441 ASP A CA 1
ATOM 3618 C C . ASP A 1 441 ? -23.720 -0.897 14.465 1.00 75.69 441 ASP A C 1
ATOM 3620 O O . ASP A 1 441 ? -24.265 -1.264 15.504 1.00 75.69 441 ASP A O 1
ATOM 3624 N N . ALA A 1 442 ? -23.571 -1.720 13.424 1.00 77.69 442 ALA A N 1
ATOM 3625 C CA . ALA A 1 442 ? -24.060 -3.099 13.421 1.00 77.69 442 ALA A CA 1
ATOM 3626 C C . ALA A 1 442 ? -23.252 -4.002 14.373 1.00 77.69 442 ALA A C 1
ATOM 3628 O O . ALA A 1 442 ? -23.787 -4.956 14.939 1.00 77.69 442 ALA A O 1
ATOM 3629 N N . PHE A 1 443 ? -21.967 -3.697 14.581 1.00 83.88 443 PHE A N 1
ATOM 3630 C CA . PHE A 1 443 ? -21.165 -4.325 15.628 1.00 83.88 443 PHE A CA 1
ATOM 3631 C C . PHE A 1 443 ? -21.718 -4.000 17.025 1.00 83.88 443 PHE A C 1
ATOM 3633 O O . PHE A 1 443 ? -21.930 -4.918 17.816 1.00 83.88 443 PHE A O 1
ATOM 3640 N N . CYS A 1 444 ? -22.023 -2.730 17.307 1.00 80.88 444 CYS A N 1
ATOM 3641 C CA . CYS A 1 444 ? -22.601 -2.302 18.581 1.00 80.88 444 CYS A CA 1
ATOM 3642 C C . CYS A 1 444 ? -23.927 -3.012 18.878 1.00 80.88 444 CYS A C 1
ATOM 3644 O O . CYS A 1 444 ? -24.131 -3.464 20.001 1.00 80.88 444 CYS A O 1
ATOM 3646 N N . GLU A 1 445 ? -24.798 -3.171 17.878 1.00 78.81 445 GLU A N 1
ATOM 3647 C CA . GLU A 1 445 ? -26.051 -3.928 18.018 1.00 78.81 445 GLU A CA 1
ATOM 3648 C C . GLU A 1 445 ? -25.805 -5.413 18.308 1.00 78.81 445 GLU A C 1
ATOM 3650 O O . GLU A 1 445 ? -26.444 -5.993 19.184 1.00 78.81 445 GLU A O 1
ATOM 3655 N N . LYS A 1 446 ? -24.852 -6.040 17.606 1.00 80.06 446 LYS A N 1
ATOM 3656 C CA . LYS A 1 446 ? -24.532 -7.463 17.789 1.00 80.06 446 LYS A CA 1
ATOM 3657 C C . LYS A 1 446 ? -23.955 -7.758 19.176 1.00 80.06 446 LYS A C 1
ATOM 3659 O O . LYS A 1 446 ? -24.229 -8.817 19.739 1.00 80.06 446 LYS A O 1
ATOM 3664 N N . PHE A 1 447 ? -23.148 -6.847 19.712 1.00 80.50 447 PHE A N 1
ATOM 3665 C CA . PHE A 1 447 ? -22.436 -7.034 20.976 1.00 80.50 447 PHE A CA 1
ATOM 3666 C C . PHE A 1 447 ? -23.065 -6.296 22.167 1.00 80.50 447 PHE A C 1
ATOM 3668 O O . PHE A 1 447 ? -22.534 -6.387 23.274 1.00 80.50 447 PHE A O 1
ATOM 3675 N N . SER A 1 448 ? -24.220 -5.641 21.994 1.00 71.69 448 SER A N 1
ATOM 3676 C CA . SER A 1 448 ? -24.903 -4.887 23.058 1.00 71.69 448 SER A CA 1
ATOM 3677 C C . SER A 1 448 ? -25.242 -5.737 24.287 1.00 71.69 448 SER A C 1
ATOM 3679 O O . SER A 1 448 ? -25.240 -5.237 25.406 1.00 71.69 448 SER A O 1
ATOM 3681 N N . ASN A 1 449 ? -25.513 -7.029 24.079 1.00 67.94 449 ASN A N 1
ATOM 3682 C CA . ASN A 1 449 ? -25.857 -7.996 25.126 1.00 67.94 449 ASN A CA 1
ATOM 3683 C C . ASN A 1 449 ? -24.709 -8.973 25.431 1.00 67.94 449 ASN A C 1
ATOM 3685 O O . ASN A 1 449 ? -24.938 -10.045 25.992 1.00 67.94 449 ASN A O 1
ATOM 3689 N N . SER A 1 450 ? -23.482 -8.644 25.021 1.00 73.12 450 SER A N 1
ATOM 3690 C CA . SER A 1 450 ? -22.323 -9.504 25.239 1.00 73.12 450 SER A CA 1
ATOM 3691 C C . SER A 1 450 ? -22.013 -9.674 26.734 1.00 73.12 450 SER A C 1
ATOM 3693 O O . SER A 1 450 ? -22.167 -8.748 27.541 1.00 73.12 450 SER A O 1
ATOM 3695 N N . ALA A 1 451 ? -21.544 -10.870 27.103 1.00 75.75 451 ALA A N 1
ATOM 3696 C CA . ALA A 1 451 ? -21.010 -11.160 28.434 1.00 75.75 451 ALA A CA 1
ATOM 3697 C C . ALA A 1 451 ? -19.593 -10.587 28.650 1.00 75.75 451 ALA A C 1
ATOM 3699 O O . ALA A 1 451 ? -19.100 -10.620 29.771 1.00 75.75 451 ALA A O 1
ATOM 3700 N N . VAL A 1 452 ? -18.967 -10.051 27.595 1.00 84.19 452 VAL A N 1
ATOM 3701 C CA . VAL A 1 452 ? -17.622 -9.452 27.612 1.00 84.19 452 VAL A CA 1
ATOM 3702 C C . VAL A 1 452 ? -17.664 -8.091 28.303 1.00 84.19 452 VAL A C 1
ATOM 3704 O O . VAL A 1 452 ? -18.334 -7.165 27.829 1.00 84.19 452 VAL A O 1
ATOM 3707 N N . VAL A 1 453 ? -16.942 -7.964 29.411 1.00 84.62 453 VAL A N 1
ATOM 3708 C CA . VAL A 1 453 ? -17.011 -6.802 30.303 1.00 84.62 453 VAL A CA 1
ATOM 3709 C C . VAL A 1 453 ? -16.321 -5.581 29.699 1.00 84.62 453 VAL A C 1
ATOM 3711 O O . VAL A 1 453 ? -16.930 -4.509 29.669 1.00 84.62 453 VAL A O 1
ATOM 3714 N N . TRP A 1 454 ? -15.104 -5.717 29.157 1.00 86.31 454 TRP A N 1
ATOM 3715 C CA . TRP A 1 454 ? -14.382 -4.556 28.604 1.00 86.31 454 TRP A CA 1
ATOM 3716 C C . TRP A 1 454 ? -15.091 -3.950 27.390 1.00 86.31 454 TRP A C 1
ATOM 3718 O O . TRP A 1 454 ? -14.944 -2.765 27.100 1.00 86.31 454 TRP A O 1
ATOM 3728 N N . LEU A 1 455 ? -15.845 -4.763 26.649 1.00 83.88 455 LEU A N 1
ATOM 3729 C CA . LEU A 1 455 ? -16.571 -4.295 25.478 1.00 83.88 455 LEU A CA 1
ATOM 3730 C C . LEU A 1 455 ? -17.814 -3.510 25.897 1.00 83.88 455 LEU A C 1
ATOM 3732 O O . LEU A 1 455 ? -18.144 -2.488 25.301 1.00 83.88 455 LEU A O 1
ATOM 3736 N N . ARG A 1 456 ? -18.470 -3.951 26.973 1.00 78.25 456 ARG A N 1
ATOM 3737 C CA . ARG A 1 456 ? -19.620 -3.268 27.555 1.00 78.25 456 ARG A CA 1
ATOM 3738 C C . ARG A 1 456 ? -19.267 -1.858 28.022 1.00 78.25 456 ARG A C 1
ATOM 3740 O O . ARG A 1 456 ? -20.037 -0.950 27.746 1.00 78.25 456 ARG A O 1
ATOM 3747 N N . THR A 1 457 ? -18.096 -1.642 28.622 1.00 71.75 457 THR A N 1
ATOM 3748 C CA . THR A 1 457 ? -17.676 -0.290 29.041 1.00 71.75 457 THR A CA 1
ATOM 3749 C C . THR A 1 457 ? -17.473 0.676 27.868 1.00 71.75 457 THR A C 1
ATOM 3751 O O . THR A 1 457 ? -17.607 1.882 28.050 1.00 71.75 457 THR A O 1
ATOM 3754 N N . ILE A 1 458 ? -17.207 0.169 26.657 1.00 71.94 458 ILE A N 1
ATOM 3755 C CA . ILE A 1 458 ? -17.141 0.973 25.423 1.00 71.94 458 ILE A CA 1
ATOM 3756 C C . ILE A 1 458 ? -18.538 1.196 24.819 1.00 71.94 458 ILE A C 1
ATOM 3758 O O . ILE A 1 458 ? -18.806 2.253 24.246 1.00 71.94 458 ILE A O 1
ATOM 3762 N N . LEU A 1 459 ? -19.426 0.201 24.916 1.00 72.75 459 LEU A N 1
ATOM 3763 C CA . LEU A 1 459 ? -20.757 0.221 24.300 1.00 72.75 459 LEU A CA 1
ATOM 3764 C C . LEU A 1 459 ? -21.829 0.911 25.164 1.00 72.75 459 LEU A C 1
ATOM 3766 O O . LEU A 1 459 ? -22.791 1.469 24.625 1.00 72.75 459 LEU A O 1
ATOM 3770 N N . GLU A 1 460 ? -21.691 0.885 26.489 1.00 65.38 460 GLU A N 1
ATOM 3771 C CA . GLU A 1 460 ? -22.621 1.513 27.425 1.00 65.38 460 GLU A CA 1
ATOM 3772 C C . GLU A 1 460 ? -22.430 3.032 27.438 1.00 65.38 460 GLU A C 1
ATOM 3774 O O . GLU A 1 460 ? -21.438 3.577 27.917 1.00 65.38 460 GLU A O 1
ATOM 3779 N N . LYS A 1 461 ? -23.426 3.743 26.904 1.00 52.19 461 LYS A N 1
ATOM 3780 C CA . LYS A 1 461 ? -23.474 5.208 26.932 1.00 52.19 461 LYS A CA 1
ATOM 3781 C C . LYS A 1 461 ? -23.780 5.693 28.361 1.00 52.19 461 LYS A C 1
ATOM 3783 O O . LYS A 1 461 ? -24.775 5.236 28.929 1.00 52.19 461 LYS A O 1
ATOM 3788 N N . PRO A 1 462 ? -23.034 6.666 28.926 1.00 48.47 462 PRO A N 1
ATOM 3789 C CA . PRO A 1 462 ? -23.398 7.300 30.194 1.00 48.47 462 PRO A CA 1
ATOM 3790 C C . PRO A 1 462 ? -24.805 7.918 30.107 1.00 48.47 462 PRO A C 1
ATOM 3792 O O . PRO A 1 462 ? -25.096 8.684 29.185 1.00 48.47 462 PRO A O 1
ATOM 3795 N N . GLN A 1 463 ? -25.688 7.578 31.052 1.00 43.78 463 GLN A N 1
ATOM 3796 C CA . GLN A 1 463 ? -27.125 7.892 30.993 1.00 43.78 463 GLN A CA 1
ATOM 3797 C C . GLN A 1 463 ? -27.489 9.383 31.204 1.00 43.78 463 GLN A C 1
ATOM 3799 O O . GLN A 1 463 ? -28.612 9.769 30.891 1.00 43.78 463 GLN A O 1
ATOM 3804 N N . ASP A 1 464 ? -26.563 10.253 31.623 1.00 42.59 464 ASP A N 1
ATOM 3805 C CA . ASP A 1 464 ? -26.893 11.607 32.122 1.00 42.59 464 ASP A CA 1
ATOM 3806 C C . ASP A 1 464 ? -26.737 12.776 31.126 1.00 42.59 464 ASP A C 1
ATOM 3808 O O . ASP A 1 464 ? -26.609 13.935 31.517 1.00 42.59 464 ASP A O 1
ATOM 3812 N N . GLN A 1 465 ? -26.740 12.529 29.815 1.00 44.53 465 GLN A N 1
ATOM 3813 C CA . GLN A 1 465 ? -26.264 13.532 28.853 1.00 44.53 465 GLN A CA 1
ATOM 3814 C C . GLN A 1 465 ? -27.187 13.798 27.657 1.00 44.53 465 GLN A C 1
ATOM 3816 O O . GLN A 1 465 ? -26.723 13.918 26.531 1.00 44.53 465 GLN A O 1
ATOM 3821 N N . GLN A 1 466 ? -28.491 13.992 27.864 1.00 44.38 466 GLN A N 1
ATOM 3822 C CA . GLN A 1 466 ? -29.381 14.437 26.771 1.00 44.38 466 GLN A CA 1
ATOM 3823 C C . GLN A 1 466 ? -28.976 15.797 26.156 1.00 44.38 466 GLN A C 1
ATOM 3825 O O . GLN A 1 466 ? -29.212 16.028 24.974 1.00 44.38 466 GLN A O 1
ATOM 3830 N N . SER A 1 467 ? -28.294 16.674 26.902 1.00 42.00 467 SER A N 1
ATOM 3831 C CA . SER A 1 467 ? -27.741 17.940 26.386 1.00 42.00 467 SER A CA 1
ATOM 3832 C C . SER A 1 467 ? -26.392 17.783 25.662 1.00 42.00 467 SER A C 1
ATOM 3834 O O . SER A 1 467 ? -26.150 18.475 24.676 1.00 42.00 467 SER A O 1
ATOM 3836 N N . ASN A 1 468 ? -25.541 16.836 26.074 1.00 42.34 468 ASN A N 1
ATOM 3837 C CA . ASN A 1 468 ? -24.273 16.529 25.391 1.00 42.34 468 ASN A CA 1
ATOM 3838 C C . ASN A 1 468 ? -24.441 15.523 24.230 1.00 42.34 468 ASN A C 1
ATOM 3840 O O . ASN A 1 468 ? -23.578 15.440 23.358 1.00 42.34 468 ASN A O 1
ATOM 3844 N N . GLN A 1 469 ? -25.564 14.800 24.152 1.00 43.34 469 GLN A N 1
ATOM 3845 C CA . GLN A 1 469 ? -25.898 13.879 23.055 1.00 43.34 469 GLN A CA 1
ATOM 3846 C C . GLN A 1 469 ? -25.998 14.582 21.694 1.00 43.34 469 GLN A C 1
ATOM 3848 O O . GLN A 1 469 ? -25.646 13.990 20.674 1.00 43.34 469 GLN A O 1
ATOM 3853 N N . ALA A 1 470 ? -26.407 15.855 21.663 1.00 45.78 470 ALA A N 1
ATOM 3854 C CA . ALA A 1 470 ? -26.378 16.647 20.437 1.00 45.78 470 ALA A CA 1
ATOM 3855 C C . ALA A 1 470 ? -24.938 16.945 19.980 1.00 45.78 470 ALA A C 1
ATOM 3857 O O . ALA A 1 470 ? -24.682 16.938 18.784 1.00 45.78 470 ALA A O 1
ATOM 3858 N N . GLN A 1 471 ? -23.985 17.157 20.898 1.00 44.47 471 GLN A N 1
ATOM 3859 C CA . GLN A 1 471 ? -22.574 17.369 20.545 1.00 44.47 471 GLN A CA 1
ATOM 3860 C C . GLN A 1 471 ? -21.849 16.069 20.168 1.00 44.47 471 GLN A C 1
ATOM 3862 O O . GLN A 1 471 ? -21.034 16.095 19.254 1.00 44.47 471 GLN A O 1
ATOM 3867 N N . HIS A 1 472 ? -22.161 14.938 20.812 1.00 49.06 472 HIS A N 1
ATOM 3868 C CA . HIS A 1 472 ? -21.483 13.659 20.553 1.00 49.06 472 HIS A CA 1
ATOM 3869 C C . HIS A 1 472 ? -21.945 12.926 19.283 1.00 49.06 472 HIS A C 1
ATOM 3871 O O . HIS A 1 472 ? -21.177 12.139 18.738 1.00 49.06 472 HIS A O 1
ATOM 3877 N N . ASN A 1 473 ? -23.157 13.190 18.781 1.00 57.06 473 ASN A N 1
ATOM 3878 C CA . ASN A 1 473 ? -23.643 12.603 17.523 1.00 57.06 473 ASN A CA 1
ATOM 3879 C C . ASN A 1 473 ? -23.381 13.488 16.292 1.00 57.06 473 ASN A C 1
ATOM 3881 O O . ASN A 1 473 ? -23.677 13.063 15.174 1.00 57.06 473 ASN A O 1
ATOM 3885 N N . LEU A 1 474 ? -22.876 14.714 16.482 1.00 65.38 474 LEU A N 1
ATOM 3886 C CA . LEU A 1 474 ? -22.564 15.622 15.384 1.00 65.38 474 LEU A CA 1
ATOM 3887 C C . LEU A 1 474 ? -21.137 15.394 14.880 1.00 65.38 474 LEU A C 1
ATOM 3889 O O . LEU A 1 474 ? -20.163 15.692 15.566 1.00 65.38 474 LEU A O 1
ATOM 3893 N N . ILE A 1 475 ? -21.014 14.928 13.642 1.00 70.62 475 ILE A N 1
ATOM 3894 C CA . ILE A 1 475 ? -19.744 14.868 12.923 1.00 70.62 475 ILE A CA 1
ATOM 3895 C C . ILE A 1 475 ? -19.437 16.277 12.419 1.00 70.62 475 ILE A C 1
ATOM 3897 O O . ILE A 1 475 ? -20.069 16.782 11.485 1.00 70.62 475 ILE A O 1
ATOM 3901 N N . LEU A 1 476 ? -18.473 16.927 13.067 1.00 74.00 476 LEU A N 1
ATOM 3902 C CA . LEU A 1 476 ? -18.011 18.247 12.667 1.00 74.00 476 LEU A CA 1
ATOM 3903 C C . LEU A 1 476 ? -17.122 18.148 11.426 1.00 74.00 476 LEU A C 1
ATOM 3905 O O . LEU A 1 476 ? -16.302 17.233 11.341 1.00 74.00 476 LEU A O 1
ATOM 3909 N N . PRO A 1 477 ? -17.227 19.097 10.481 1.00 70.44 477 PRO A N 1
ATOM 3910 C CA . PRO A 1 477 ? -16.258 19.188 9.403 1.00 70.44 477 PRO A CA 1
ATOM 3911 C C . PRO A 1 477 ? -14.888 19.503 10.004 1.00 70.44 477 PRO A C 1
ATOM 3913 O O . PRO A 1 477 ? -14.664 20.600 10.515 1.00 70.44 477 PRO A O 1
ATOM 3916 N N . THR A 1 478 ? -13.979 18.536 9.983 1.00 66.25 478 THR A N 1
ATOM 3917 C CA . THR A 1 478 ? -12.577 18.760 10.321 1.00 66.25 478 THR A CA 1
ATOM 3918 C C . THR A 1 478 ? -11.839 19.301 9.098 1.00 66.25 478 THR A C 1
ATOM 3920 O O . THR A 1 478 ? -12.185 18.975 7.953 1.00 66.25 478 THR A O 1
ATOM 3923 N N . PRO A 1 479 ? -10.824 20.157 9.298 1.00 65.62 479 PRO A N 1
ATOM 3924 C CA . PRO A 1 479 ? -9.904 20.468 8.225 1.00 65.62 479 PRO A CA 1
ATOM 3925 C C . PRO A 1 479 ? -9.301 19.174 7.656 1.00 65.62 479 PRO A C 1
ATOM 3927 O O . PRO A 1 479 ? -9.092 18.217 8.398 1.00 65.62 479 PRO A O 1
ATOM 3930 N N . LEU A 1 480 ? -9.029 19.129 6.347 1.00 56.38 480 LEU A N 1
ATOM 3931 C CA . LEU A 1 480 ? -8.330 18.003 5.712 1.00 56.38 480 LEU A CA 1
ATOM 3932 C C . LEU A 1 480 ? -7.034 17.720 6.489 1.00 56.38 480 LEU A C 1
ATOM 3934 O O . LEU A 1 480 ? -6.429 18.675 6.960 1.00 56.38 480 LEU A O 1
ATOM 3938 N N . PHE A 1 481 ? -6.606 16.455 6.598 1.00 50.00 481 PHE A N 1
ATOM 3939 C CA . PHE A 1 481 ? -5.531 15.956 7.486 1.00 50.00 481 PHE A CA 1
ATOM 3940 C C . PHE A 1 481 ? -4.255 16.825 7.616 1.00 50.00 481 PHE A C 1
ATOM 3942 O O . PHE A 1 481 ? -3.573 16.756 8.628 1.00 50.00 481 PHE A O 1
ATOM 3949 N N . VAL A 1 482 ? -3.940 17.672 6.632 1.00 57.22 482 VAL A N 1
ATOM 3950 C CA . VAL A 1 482 ? -2.785 18.594 6.616 1.00 57.22 482 VAL A CA 1
ATOM 3951 C C . VAL A 1 482 ? -3.039 19.918 7.383 1.00 57.22 482 VAL A C 1
ATOM 3953 O O . VAL A 1 482 ? -2.123 20.705 7.587 1.00 57.22 482 VAL A O 1
ATOM 3956 N N . GLY A 1 483 ? -4.276 20.204 7.804 1.00 71.44 483 GLY A N 1
ATOM 3957 C CA . GLY A 1 483 ? -4.693 21.487 8.392 1.00 71.44 483 GLY A CA 1
ATOM 3958 C C . GLY A 1 483 ? -5.016 21.464 9.889 1.00 71.44 483 GLY A C 1
ATOM 3959 O O . GLY A 1 483 ? -5.501 22.473 10.398 1.00 71.44 483 GLY A O 1
ATOM 3960 N N . GLU A 1 484 ? -4.798 20.347 10.590 1.00 78.06 484 GLU A N 1
ATOM 3961 C CA . GLU A 1 484 ? -5.194 20.194 11.999 1.00 78.06 484 GLU A CA 1
ATOM 3962 C C . GLU A 1 484 ? -4.446 21.161 12.928 1.00 78.06 484 GLU A C 1
ATOM 3964 O O . GLU A 1 484 ? -5.080 21.878 13.704 1.00 78.06 484 GLU A O 1
ATOM 3969 N N . ASP A 1 485 ? -3.120 21.244 12.811 1.00 82.38 485 ASP A N 1
ATOM 3970 C CA . ASP A 1 485 ? -2.303 22.138 13.643 1.00 82.38 485 ASP A CA 1
ATOM 3971 C C . ASP A 1 485 ? -2.624 23.609 13.375 1.00 82.38 485 ASP A C 1
ATOM 3973 O O . ASP A 1 485 ? -2.752 24.418 14.297 1.00 82.38 485 ASP A O 1
ATOM 3977 N N . GLU A 1 486 ? -2.849 23.950 12.106 1.00 87.50 486 GLU A N 1
ATOM 3978 C CA . GLU A 1 486 ? -3.254 25.297 11.714 1.00 87.50 486 GLU A CA 1
ATOM 3979 C C . GLU A 1 486 ? -4.650 25.643 12.251 1.00 87.50 486 GLU A C 1
ATOM 3981 O O . GLU A 1 486 ? -4.896 26.770 12.681 1.00 87.50 486 GLU A O 1
ATOM 3986 N N . PHE A 1 487 ? -5.567 24.676 12.289 1.00 87.81 487 PHE A N 1
ATOM 3987 C CA . PHE A 1 487 ? -6.881 24.865 12.893 1.00 87.81 487 PHE A CA 1
ATOM 3988 C C . PHE A 1 487 ? -6.813 25.022 14.409 1.00 87.81 487 PHE A C 1
ATOM 3990 O O . PHE A 1 487 ? -7.496 25.901 14.930 1.00 87.81 487 PHE A O 1
ATOM 3997 N N . LYS A 1 488 ? -5.970 24.252 15.112 1.00 85.25 488 LYS A N 1
ATOM 3998 C CA . LYS A 1 488 ? -5.720 24.439 16.554 1.00 85.25 488 LYS A CA 1
ATOM 3999 C C . LYS A 1 488 ? -5.211 25.853 16.826 1.00 85.25 488 LYS A C 1
ATOM 4001 O O . LYS A 1 488 ? -5.843 26.592 17.577 1.00 85.25 488 LYS A O 1
ATOM 4006 N N . ARG A 1 489 ? -4.176 26.285 16.097 1.00 88.50 489 ARG A N 1
ATOM 4007 C CA . ARG A 1 489 ? -3.608 27.640 16.195 1.00 88.50 489 ARG A CA 1
ATOM 4008 C C . ARG A 1 489 ? -4.660 28.731 15.977 1.00 88.50 489 ARG A C 1
ATOM 4010 O O . ARG A 1 489 ? -4.732 29.692 16.741 1.00 88.50 489 ARG A O 1
ATOM 4017 N N . ILE A 1 490 ? -5.474 28.607 14.928 1.00 88.62 490 ILE A N 1
ATOM 4018 C CA . ILE A 1 490 ? -6.543 29.570 14.626 1.00 88.62 490 ILE A CA 1
ATOM 4019 C C . ILE A 1 490 ? -7.637 29.535 15.693 1.00 88.62 490 ILE A C 1
ATOM 4021 O O . ILE A 1 490 ? -8.113 30.591 16.108 1.00 88.62 490 ILE A O 1
ATOM 4025 N N . SER A 1 491 ? -8.020 28.345 16.151 1.00 87.19 491 SER A N 1
ATOM 4026 C CA . SER A 1 491 ? -9.023 28.169 17.195 1.00 87.19 491 SER A CA 1
ATOM 4027 C C . SER A 1 491 ? -8.594 28.834 18.496 1.00 87.19 491 SER A C 1
ATOM 4029 O O . SER A 1 491 ? -9.410 29.520 19.112 1.00 87.19 491 SER A O 1
ATOM 4031 N N . ASP A 1 492 ? -7.323 28.711 18.877 1.00 84.81 492 ASP A N 1
ATOM 4032 C CA . ASP A 1 492 ? -6.778 29.371 20.062 1.00 84.81 492 ASP A CA 1
ATOM 4033 C C . ASP A 1 492 ? -6.833 30.897 19.919 1.00 84.81 492 ASP A C 1
ATOM 4035 O O . ASP A 1 492 ? -7.312 31.599 20.812 1.00 84.81 492 ASP A O 1
ATOM 4039 N N . ILE A 1 493 ? -6.444 31.430 18.755 1.00 83.88 493 ILE A N 1
ATOM 4040 C CA . ILE A 1 493 ? -6.535 32.871 18.485 1.00 83.88 493 ILE A CA 1
ATOM 4041 C C . ILE A 1 493 ? -7.991 33.346 18.571 1.00 83.88 493 ILE A C 1
ATOM 4043 O O . ILE A 1 493 ? -8.266 34.338 19.238 1.00 83.88 493 ILE A O 1
ATOM 4047 N N . LEU A 1 494 ? -8.936 32.657 17.930 1.00 85.06 494 LEU A N 1
ATOM 4048 C CA . LEU A 1 494 ? -10.341 33.083 17.890 1.00 85.06 494 LEU A CA 1
ATOM 4049 C C . LEU A 1 494 ? -11.076 32.884 19.224 1.00 85.06 494 LEU A C 1
ATOM 4051 O O . LEU A 1 494 ? -12.030 33.612 19.506 1.00 85.06 494 LEU A O 1
ATOM 4055 N N . SER A 1 495 ? -10.634 31.931 20.048 1.00 80.50 495 SER A N 1
ATOM 4056 C CA . SER A 1 495 ? -11.243 31.636 21.351 1.00 80.50 495 SER A CA 1
ATOM 4057 C C . SER A 1 495 ? -10.700 32.520 22.476 1.00 80.50 495 SER A C 1
ATOM 4059 O O . SER A 1 495 ? -11.451 32.842 23.398 1.00 80.50 495 SER A O 1
ATOM 4061 N N . TYR A 1 496 ? -9.428 32.935 22.401 1.00 72.75 496 TYR A N 1
ATOM 4062 C CA . TYR A 1 496 ? -8.742 33.640 23.493 1.00 72.75 496 TYR A CA 1
ATOM 4063 C C . TYR A 1 496 ? -8.279 35.066 23.149 1.00 72.75 496 TYR A C 1
ATOM 4065 O O . TYR A 1 496 ? -8.089 35.870 24.064 1.00 72.75 496 TYR A O 1
ATOM 4073 N N . SER A 1 497 ? -8.127 35.429 21.869 1.00 65.25 497 SER A N 1
ATOM 4074 C CA . SER A 1 497 ? -7.733 36.790 21.479 1.00 65.25 497 SER A CA 1
ATOM 4075 C C . SER A 1 497 ? -8.937 37.726 21.388 1.00 65.25 497 SER A C 1
ATOM 4077 O O . SER A 1 497 ? -9.886 37.503 20.636 1.00 65.25 497 SER A O 1
ATOM 4079 N N . ASN A 1 498 ? -8.873 38.828 22.136 1.00 61.22 498 ASN A N 1
ATOM 4080 C CA . ASN A 1 498 ? -9.822 39.941 22.051 1.00 61.22 498 ASN A CA 1
ATOM 4081 C C . ASN A 1 498 ? -9.249 41.154 21.303 1.00 61.22 498 ASN A C 1
ATOM 4083 O O . ASN A 1 498 ? -9.886 42.207 21.287 1.00 61.22 498 ASN A O 1
ATOM 4087 N N . ASP A 1 499 ? -8.065 41.022 20.703 1.00 77.31 499 ASP A N 1
ATOM 4088 C CA . ASP A 1 499 ? -7.389 42.126 20.032 1.00 77.31 499 ASP A CA 1
ATOM 4089 C C . ASP A 1 499 ? -7.702 42.160 18.528 1.00 77.31 499 ASP A C 1
ATOM 4091 O O . ASP A 1 499 ? -7.449 41.211 17.780 1.00 77.31 499 ASP A O 1
ATOM 4095 N N . ILE A 1 500 ? -8.240 43.295 18.085 1.00 80.44 500 ILE A N 1
ATOM 4096 C CA . ILE A 1 500 ? -8.608 43.567 16.694 1.00 80.44 500 ILE A CA 1
ATOM 4097 C C . ILE A 1 500 ? -7.377 43.502 15.782 1.00 80.44 500 ILE A C 1
ATOM 4099 O O . ILE A 1 500 ? -7.500 43.029 14.651 1.00 80.44 500 ILE A O 1
ATOM 4103 N N . GLU A 1 501 ? -6.196 43.921 16.247 1.00 81.06 501 GLU A N 1
ATOM 4104 C CA . GLU A 1 501 ? -4.978 43.892 15.425 1.00 81.06 501 GLU A CA 1
ATOM 4105 C C . GLU A 1 501 ? -4.498 42.461 15.158 1.00 81.06 501 GLU A C 1
ATOM 4107 O O . GLU A 1 501 ? -4.165 42.119 14.022 1.00 81.06 501 GLU A O 1
ATOM 4112 N N . HIS A 1 502 ? -4.581 41.576 16.153 1.00 81.44 502 HIS A N 1
ATOM 4113 C CA . HIS A 1 502 ? -4.291 40.151 15.967 1.00 81.44 502 HIS A CA 1
ATOM 4114 C C . HIS A 1 502 ? -5.287 39.482 15.004 1.00 81.44 502 HIS A C 1
ATOM 4116 O O . HIS A 1 502 ? -4.893 38.676 14.157 1.00 81.44 502 HIS A O 1
ATOM 4122 N N . LEU A 1 503 ? -6.571 39.856 15.062 1.00 84.44 503 LEU A N 1
ATOM 4123 C CA . LEU A 1 503 ? -7.579 39.379 14.106 1.00 84.44 503 LEU A CA 1
ATOM 4124 C C . LEU A 1 503 ? -7.326 39.909 12.684 1.00 84.44 503 LEU A C 1
ATOM 4126 O O . LEU A 1 503 ? -7.493 39.166 11.715 1.00 84.44 503 LEU A O 1
ATOM 4130 N N . ARG A 1 504 ? -6.879 41.164 12.534 1.00 84.38 504 ARG A N 1
ATOM 4131 C CA . ARG A 1 504 ? -6.482 41.738 11.233 1.00 84.38 504 ARG A CA 1
ATOM 4132 C C . ARG A 1 504 ? -5.294 41.002 10.627 1.00 84.38 504 ARG A C 1
ATOM 4134 O O . ARG A 1 504 ? -5.317 40.696 9.432 1.00 84.38 504 ARG A O 1
ATOM 4141 N N . GLN A 1 505 ? -4.284 40.691 11.436 1.00 85.38 505 GLN A N 1
ATOM 4142 C CA . GLN A 1 505 ? -3.130 39.905 11.000 1.00 85.38 505 GLN A CA 1
ATOM 4143 C C . GLN A 1 505 ? -3.550 38.499 10.565 1.00 85.38 505 GLN A C 1
ATOM 4145 O O . GLN A 1 505 ? -3.161 38.053 9.486 1.00 85.38 505 GLN A O 1
ATOM 4150 N N . LEU A 1 506 ? -4.421 37.835 11.333 1.00 88.00 506 LEU A N 1
ATOM 4151 C CA . LEU A 1 506 ? -4.946 36.519 10.970 1.00 88.00 506 LEU A CA 1
ATOM 4152 C C . LEU A 1 506 ? -5.695 36.540 9.626 1.00 88.00 506 LEU A C 1
ATOM 4154 O O . LEU A 1 506 ? -5.439 35.695 8.768 1.00 88.00 506 LEU A O 1
ATOM 4158 N N . ILE A 1 507 ? -6.573 37.526 9.412 1.00 87.25 507 ILE A N 1
ATOM 4159 C CA . ILE A 1 507 ? -7.295 37.699 8.139 1.00 87.25 507 ILE A CA 1
ATOM 4160 C C . ILE A 1 507 ? -6.317 37.973 6.991 1.00 87.25 507 ILE A C 1
ATOM 4162 O O . ILE A 1 507 ? -6.489 37.449 5.895 1.00 87.25 507 ILE A O 1
ATOM 4166 N N . THR A 1 508 ? -5.265 38.755 7.235 1.00 85.75 508 THR A N 1
ATOM 4167 C CA . THR A 1 508 ? -4.239 39.026 6.221 1.00 85.75 508 THR A CA 1
ATOM 4168 C C . THR A 1 508 ? -3.503 37.747 5.827 1.00 85.75 508 THR A C 1
ATOM 4170 O O . THR A 1 508 ? -3.338 37.494 4.637 1.00 85.75 508 THR A O 1
ATOM 4173 N N . ASN A 1 509 ? -3.157 36.884 6.783 1.00 85.12 509 ASN A N 1
ATOM 4174 C CA . ASN A 1 509 ? -2.505 35.601 6.494 1.00 85.12 509 ASN A CA 1
ATOM 4175 C C . ASN A 1 509 ? -3.392 34.663 5.657 1.00 85.12 509 ASN A C 1
ATOM 4177 O O . ASN A 1 509 ? -2.889 33.884 4.850 1.00 85.12 509 ASN A O 1
ATOM 4181 N N . CYS A 1 510 ? -4.717 34.777 5.780 1.00 87.81 510 CYS A N 1
ATOM 4182 C CA . CYS A 1 510 ? -5.652 34.009 4.960 1.00 87.81 510 CYS A CA 1
ATOM 4183 C C . CYS A 1 510 ? -5.636 34.419 3.476 1.00 87.81 510 CYS A C 1
ATOM 4185 O O . CYS A 1 510 ? -6.137 33.666 2.645 1.00 87.81 510 CYS A O 1
ATOM 4187 N N . THR A 1 511 ? -5.064 35.572 3.105 1.00 82.62 511 THR A N 1
ATOM 4188 C CA . THR A 1 511 ? -5.021 36.013 1.695 1.00 82.62 511 THR A CA 1
ATOM 4189 C C . THR A 1 511 ? -4.069 35.192 0.833 1.00 82.62 511 THR A C 1
ATOM 4191 O O . THR A 1 511 ? -4.317 35.036 -0.358 1.00 82.62 511 THR A O 1
ATOM 4194 N N . THR A 1 512 ? -2.995 34.668 1.422 1.00 81.25 512 THR A N 1
ATOM 4195 C CA . THR A 1 512 ? -1.903 33.990 0.705 1.00 81.25 512 THR A CA 1
ATOM 4196 C C . THR A 1 512 ? -1.792 32.504 1.039 1.00 81.25 512 THR A C 1
ATOM 4198 O O . THR A 1 512 ? -0.995 31.800 0.424 1.00 81.25 512 THR A O 1
ATOM 4201 N N . ASN A 1 513 ? -2.580 32.014 2.002 1.00 87.06 513 ASN A N 1
ATOM 4202 C CA . ASN A 1 513 ? -2.561 30.624 2.442 1.00 87.06 513 ASN A CA 1
ATOM 4203 C C . ASN A 1 513 ? -3.977 30.024 2.429 1.00 87.06 513 ASN A C 1
ATOM 4205 O O . ASN A 1 513 ? -4.831 30.387 3.243 1.00 87.06 513 ASN A O 1
ATOM 4209 N N . GLN A 1 514 ? -4.214 29.079 1.512 1.00 88.06 514 GLN A N 1
ATOM 4210 C CA . GLN A 1 514 ? -5.487 28.361 1.390 1.00 88.06 514 GLN A CA 1
ATOM 4211 C C . GLN A 1 514 ? -5.835 27.572 2.659 1.00 88.06 514 GLN A C 1
ATOM 4213 O O . GLN A 1 514 ? -6.996 27.566 3.063 1.00 88.06 514 GLN A O 1
ATOM 4218 N N . THR A 1 515 ? -4.859 26.930 3.303 1.00 88.81 515 THR A N 1
ATOM 4219 C CA . THR A 1 515 ? -5.082 26.134 4.518 1.00 88.81 515 THR A CA 1
ATOM 4220 C C . THR A 1 515 ? -5.546 27.025 5.664 1.00 88.81 515 THR A C 1
ATOM 4222 O O . THR A 1 515 ? -6.572 26.740 6.274 1.00 88.81 515 THR A O 1
ATOM 4225 N N . SER A 1 516 ? -4.876 28.160 5.895 1.00 89.94 516 SER A N 1
ATOM 4226 C CA . SER A 1 516 ? -5.299 29.140 6.907 1.00 89.94 516 SER A CA 1
ATOM 4227 C C . SER A 1 516 ? -6.690 29.706 6.607 1.00 89.94 516 SER A C 1
ATOM 4229 O O . SER A 1 516 ? -7.533 29.787 7.497 1.00 89.94 516 SER A O 1
ATOM 4231 N N . SER A 1 517 ? -6.949 30.043 5.338 1.00 89.25 517 SER A N 1
ATOM 4232 C CA . SER A 1 517 ? -8.239 30.539 4.836 1.00 89.25 517 SER A CA 1
ATOM 4233 C C . SER A 1 517 ? -9.380 29.544 5.085 1.00 89.25 517 SER A C 1
ATOM 4235 O O . SER A 1 517 ? -10.433 29.903 5.615 1.00 89.25 517 SER A O 1
ATOM 4237 N N . TYR A 1 518 ? -9.143 28.268 4.779 1.00 90.25 518 TYR A N 1
ATOM 4238 C CA . TYR A 1 518 ? -10.079 27.175 5.014 1.00 90.25 518 TYR A CA 1
ATOM 4239 C C . TYR A 1 518 ? -10.317 26.939 6.511 1.00 90.25 518 TYR A C 1
ATOM 4241 O O . TYR A 1 518 ? -11.465 26.967 6.951 1.00 90.25 518 TYR A O 1
ATOM 4249 N N . CYS A 1 519 ? -9.257 26.787 7.311 1.00 90.69 519 CYS A N 1
ATOM 4250 C CA . CYS A 1 519 ? -9.357 26.557 8.755 1.00 90.69 519 CYS A CA 1
ATOM 4251 C C . CYS A 1 519 ? -10.078 27.706 9.482 1.00 90.69 519 CYS A C 1
ATOM 4253 O O . CYS A 1 519 ? -10.920 27.454 10.346 1.00 90.69 519 CYS A O 1
ATOM 4255 N N . PHE A 1 520 ? -9.820 28.957 9.087 1.00 91.56 520 PHE A N 1
ATOM 4256 C CA . PHE A 1 520 ? -10.524 30.135 9.599 1.00 91.56 520 PHE A CA 1
ATOM 4257 C C . PHE A 1 520 ? -12.034 30.061 9.358 1.00 91.56 520 PHE A C 1
ATOM 4259 O O . PHE A 1 520 ? -12.826 30.243 10.281 1.00 91.56 520 PHE A O 1
ATOM 4266 N N . LEU A 1 521 ? -12.452 29.759 8.130 1.00 91.12 521 LEU A N 1
ATOM 4267 C CA . LEU A 1 521 ? -13.866 29.666 7.775 1.00 91.12 521 LEU A CA 1
ATOM 4268 C C . LEU A 1 521 ? -14.554 28.437 8.408 1.00 91.12 521 LEU A C 1
ATOM 4270 O O . LEU A 1 521 ? -15.702 28.541 8.849 1.00 91.12 521 LEU A O 1
ATOM 4274 N N . VAL A 1 522 ? -13.860 27.295 8.510 1.00 91.19 522 VAL A N 1
ATOM 4275 C CA . VAL A 1 522 ? -14.356 26.076 9.183 1.00 91.19 522 VAL A CA 1
ATOM 4276 C C . VAL A 1 522 ? -14.617 26.333 10.666 1.00 91.19 522 VAL A C 1
ATOM 4278 O O . VAL A 1 522 ? -15.624 25.862 11.198 1.00 91.19 522 VAL A O 1
ATOM 4281 N N . TRP A 1 523 ? -13.790 27.147 11.329 1.00 91.88 523 TRP A N 1
ATOM 4282 C CA . TRP A 1 523 ? -14.022 27.517 12.726 1.00 91.88 523 TRP A CA 1
ATOM 4283 C C . TRP A 1 523 ? -15.379 28.210 12.913 1.00 91.88 523 TRP A C 1
ATOM 4285 O O . TRP A 1 523 ? -16.111 27.906 13.854 1.00 91.88 523 TRP A O 1
ATOM 4295 N N . PHE A 1 524 ? -15.791 29.068 11.973 1.00 90.94 524 PHE A N 1
ATOM 4296 C CA . PHE A 1 524 ? -17.118 29.692 12.026 1.00 90.94 524 PHE A CA 1
ATOM 4297 C C . PHE A 1 524 ? -18.265 28.710 11.754 1.00 90.94 524 PHE A C 1
ATOM 4299 O O . PHE A 1 524 ? -19.366 28.932 12.260 1.00 90.94 524 PHE A O 1
ATOM 4306 N N . ILE A 1 525 ? -18.029 27.607 11.033 1.00 90.88 525 ILE A N 1
ATOM 4307 C CA . ILE A 1 525 ? -18.992 26.496 10.930 1.00 90.88 525 ILE A CA 1
ATOM 4308 C C . ILE A 1 525 ? -19.108 25.752 12.271 1.00 90.88 525 ILE A C 1
ATOM 4310 O O . ILE A 1 525 ? -20.213 25.398 12.681 1.00 90.88 525 ILE A O 1
ATOM 4314 N N . HIS A 1 526 ? -18.001 25.554 12.994 1.00 88.00 526 HIS A N 1
ATOM 4315 C CA . HIS A 1 526 ? -18.039 24.971 14.344 1.00 88.00 526 HIS A CA 1
ATOM 4316 C C . HIS A 1 526 ? -18.780 25.892 15.314 1.00 88.00 526 HIS A C 1
ATOM 4318 O O . HIS A 1 526 ? -19.678 25.458 16.034 1.00 88.00 526 HIS A O 1
ATOM 4324 N N . TYR A 1 527 ? -18.470 27.187 15.277 1.00 87.44 527 TYR A N 1
ATOM 4325 C CA . TYR A 1 527 ? -19.125 28.200 16.099 1.00 87.44 527 TYR A CA 1
ATOM 4326 C C . TYR A 1 527 ? -20.632 28.306 15.812 1.00 87.44 527 TYR A C 1
ATOM 4328 O O . TYR A 1 527 ? -21.441 28.444 16.733 1.00 87.44 527 TYR A O 1
ATOM 4336 N N . TYR A 1 528 ? -21.024 28.180 14.542 1.00 88.69 528 TYR A N 1
ATOM 4337 C CA . TYR A 1 528 ? -22.412 28.184 14.082 1.00 88.69 528 TYR A CA 1
ATOM 4338 C C . TYR A 1 528 ? -23.288 27.118 14.769 1.00 88.69 528 TYR A C 1
ATOM 4340 O O . TYR A 1 528 ? -24.462 27.363 15.054 1.00 88.69 528 TYR A O 1
ATOM 4348 N N . LEU A 1 529 ? -22.728 25.967 15.143 1.00 86.31 529 LEU A N 1
ATOM 4349 C CA . LEU A 1 529 ? -23.490 24.874 15.756 1.00 86.31 529 LEU A CA 1
ATOM 4350 C C . LEU A 1 529 ? -24.032 25.161 17.153 1.00 86.31 529 LEU A C 1
ATOM 4352 O O . LEU A 1 529 ? -24.909 24.437 17.625 1.00 86.31 529 LEU A O 1
ATOM 4356 N N . ARG A 1 530 ? -23.597 26.241 17.807 1.00 82.94 530 ARG A N 1
ATOM 4357 C CA . ARG A 1 530 ? -24.193 26.694 19.074 1.00 82.94 530 ARG A CA 1
ATOM 4358 C C . ARG A 1 530 ? -25.707 26.934 18.976 1.00 82.94 530 ARG A C 1
ATOM 4360 O O . ARG A 1 530 ? -26.407 26.784 19.976 1.00 82.94 530 ARG A O 1
ATOM 4367 N N . PHE A 1 531 ? -26.203 27.288 17.784 1.00 83.44 531 PHE A N 1
ATOM 4368 C CA . PHE A 1 531 ? -27.628 27.505 17.516 1.00 83.44 531 PHE A CA 1
ATOM 4369 C C . PHE A 1 531 ? -28.440 26.203 17.527 1.00 83.44 531 PHE A C 1
ATOM 4371 O O . PHE A 1 531 ? -29.655 26.244 17.695 1.00 83.44 531 PHE A O 1
ATOM 4378 N N . TYR A 1 532 ? -27.764 25.061 17.385 1.00 82.00 532 TYR A N 1
ATOM 4379 C CA . TYR A 1 532 ? -28.340 23.729 17.521 1.00 82.00 532 TYR A CA 1
ATOM 4380 C C . TYR A 1 532 ? -28.102 23.146 18.924 1.00 82.00 532 TYR A C 1
ATOM 4382 O O . TYR A 1 532 ? -29.035 22.662 19.552 1.00 82.00 532 TYR A O 1
ATOM 4390 N N . THR A 1 533 ? -26.877 23.242 19.458 1.00 71.06 533 THR A N 1
ATOM 4391 C CA . THR A 1 533 ? -26.463 22.516 20.678 1.00 71.06 533 THR A CA 1
ATOM 4392 C C . THR A 1 533 ? -26.785 23.213 22.000 1.00 71.06 533 THR A C 1
ATOM 4394 O O . THR A 1 533 ? -26.978 22.539 23.006 1.00 71.06 533 THR A O 1
ATOM 4397 N N . LYS A 1 534 ? -26.833 24.552 22.041 1.00 62.09 534 LYS A N 1
ATOM 4398 C CA . LYS A 1 534 ? -26.952 25.313 23.304 1.00 62.09 534 LYS A CA 1
ATOM 4399 C C . LYS A 1 534 ? -28.294 26.017 23.500 1.00 62.09 534 LYS A C 1
ATOM 4401 O O . LYS A 1 534 ? -28.412 26.809 24.430 1.00 62.09 534 LYS A O 1
ATOM 4406 N N . ASN A 1 535 ? -29.283 25.803 22.622 1.00 59.66 535 ASN A N 1
ATOM 4407 C CA . ASN A 1 535 ? -30.496 26.639 22.567 1.00 59.66 535 ASN A CA 1
ATOM 4408 C C . ASN A 1 535 ? -30.172 28.149 22.583 1.00 59.66 535 ASN A C 1
ATOM 4410 O O . ASN A 1 535 ? -30.968 28.963 23.051 1.00 59.66 535 ASN A O 1
ATOM 4414 N N . ALA A 1 536 ? -28.984 28.535 22.096 1.00 59.59 536 ALA A N 1
ATOM 4415 C CA . ALA A 1 536 ? -28.519 29.910 22.123 1.00 59.59 536 ALA A CA 1
ATOM 4416 C C . ALA A 1 536 ? -29.340 30.718 21.114 1.00 59.59 536 ALA A C 1
ATOM 4418 O O . ALA A 1 536 ? -29.024 30.769 19.931 1.00 59.59 536 ALA A O 1
ATOM 4419 N N . THR A 1 537 ? -30.441 31.306 21.570 1.00 58.03 537 THR A N 1
ATOM 4420 C CA . THR A 1 537 ? -31.324 32.150 20.756 1.00 58.03 537 THR A CA 1
ATOM 4421 C C . THR A 1 537 ? -30.753 33.549 20.547 1.00 58.03 537 THR A C 1
ATOM 4423 O O . THR A 1 537 ? -31.172 34.244 19.622 1.00 58.03 537 THR A O 1
ATOM 4426 N N . SER A 1 538 ? -29.783 33.965 21.367 1.00 65.69 538 SER A N 1
ATOM 4427 C CA . SER A 1 538 ? -29.131 35.264 21.253 1.00 65.69 538 SER A CA 1
ATOM 4428 C C . SER A 1 538 ? -27.995 35.244 20.229 1.00 65.69 538 SER A C 1
ATOM 4430 O O . SER A 1 538 ? -27.093 34.405 20.249 1.00 65.69 538 SER A O 1
ATOM 4432 N N . ILE A 1 539 ? -28.044 36.209 19.313 1.00 77.56 539 ILE A N 1
ATOM 4433 C CA . ILE A 1 539 ? -26.960 36.495 18.376 1.00 77.56 539 ILE A CA 1
ATOM 4434 C C . ILE A 1 539 ? -25.796 37.080 19.177 1.00 77.56 539 ILE A C 1
ATOM 4436 O O . ILE A 1 539 ? -25.990 37.964 20.007 1.00 77.56 539 ILE A O 1
ATOM 4440 N N . ASP A 1 540 ? -24.579 36.617 18.902 1.00 75.44 540 ASP A N 1
ATOM 4441 C CA . ASP A 1 540 ? -23.384 37.268 19.444 1.00 75.44 540 ASP A CA 1
ATOM 4442 C C . ASP A 1 540 ? -23.098 38.532 18.638 1.00 75.44 540 ASP A C 1
ATOM 4444 O O . ASP A 1 540 ? -22.539 38.496 17.535 1.00 75.44 540 ASP A O 1
ATOM 4448 N N . GLU A 1 541 ? -23.547 39.657 19.187 1.00 78.81 541 GLU A N 1
ATOM 4449 C CA . GLU A 1 541 ? -23.411 40.971 18.570 1.00 78.81 541 GLU A CA 1
ATOM 4450 C C . GLU A 1 541 ? -21.946 41.379 18.376 1.00 78.81 541 GLU A C 1
ATOM 4452 O O . GLU A 1 541 ? -21.663 42.183 17.486 1.00 78.81 541 GLU A O 1
ATOM 4457 N N . LYS A 1 542 ? -21.002 40.790 19.126 1.00 82.88 542 LYS A N 1
ATOM 4458 C CA . LYS A 1 542 ? -19.571 41.096 19.018 1.00 82.88 542 LYS A CA 1
ATOM 4459 C C . LYS A 1 542 ? -19.028 40.725 17.641 1.00 82.88 542 LYS A C 1
ATOM 4461 O O . LYS A 1 542 ? -18.513 41.593 16.939 1.00 82.88 542 LYS A O 1
ATOM 4466 N N . TRP A 1 543 ? -19.177 39.467 17.220 1.00 84.88 543 TRP A N 1
ATOM 4467 C CA . TRP A 1 543 ? -18.682 39.008 15.912 1.00 84.88 543 TRP A CA 1
ATOM 4468 C C . TRP A 1 543 ? -19.395 39.698 14.754 1.00 84.88 543 TRP A C 1
ATOM 4470 O O . TRP A 1 543 ? -18.767 40.094 13.771 1.00 84.88 543 TRP A O 1
ATOM 4480 N N . VAL A 1 544 ? -20.705 39.913 14.897 1.00 84.12 544 VAL A N 1
ATOM 4481 C CA . VAL A 1 544 ? -21.496 40.645 13.904 1.00 84.12 544 VAL A CA 1
ATOM 4482 C C . VAL A 1 544 ? -20.978 42.072 13.737 1.00 84.12 544 VAL A C 1
ATOM 4484 O O . VAL A 1 544 ? -20.772 42.512 12.604 1.00 84.12 544 VAL A O 1
ATOM 4487 N N . ARG A 1 545 ? -20.746 42.792 14.839 1.00 84.69 545 ARG A N 1
ATOM 4488 C CA . ARG A 1 545 ? -20.213 44.157 14.814 1.00 84.69 545 ARG A CA 1
ATOM 4489 C C . ARG A 1 545 ? -18.810 44.193 14.211 1.00 84.69 545 ARG A C 1
ATOM 4491 O O . ARG A 1 545 ? -18.569 45.009 13.320 1.00 84.69 545 ARG A O 1
ATOM 4498 N N . LEU A 1 546 ? -17.927 43.285 14.633 1.00 84.06 546 LEU A N 1
ATOM 4499 C CA . LEU A 1 546 ? -16.558 43.183 14.120 1.00 84.06 546 LEU A CA 1
ATOM 4500 C C . LEU A 1 546 ? -16.546 43.009 12.597 1.00 84.06 546 LEU A C 1
ATOM 4502 O O . LEU A 1 546 ? -15.878 43.767 11.897 1.00 84.06 546 LEU A O 1
ATOM 4506 N N . PHE A 1 547 ? -17.334 42.079 12.059 1.00 83.00 547 PHE A N 1
ATOM 4507 C CA . PHE A 1 547 ? -17.349 41.796 10.621 1.00 83.00 547 PHE A CA 1
ATOM 4508 C C . PHE A 1 547 ? -18.133 42.808 9.787 1.00 83.00 547 PHE A C 1
ATOM 4510 O O . PHE A 1 547 ? -17.804 43.008 8.620 1.00 83.00 547 PHE A O 1
ATOM 4517 N N . THR A 1 548 ? -19.119 43.492 10.371 1.00 81.75 548 THR A N 1
ATOM 4518 C CA . THR A 1 548 ? -19.919 44.492 9.644 1.00 81.75 548 THR A CA 1
ATOM 4519 C C . THR A 1 548 ? -19.243 45.866 9.612 1.00 81.75 548 THR A C 1
ATOM 4521 O O . THR A 1 548 ? -19.335 46.562 8.598 1.00 81.75 548 THR A O 1
ATOM 4524 N N . HIS A 1 549 ? -18.538 46.251 10.683 1.00 81.75 549 HIS A N 1
ATOM 4525 C CA . HIS A 1 549 ? -18.023 47.615 10.857 1.00 81.75 549 HIS A CA 1
ATOM 4526 C C . HIS A 1 549 ? -16.494 47.711 10.928 1.00 81.75 549 HIS A C 1
ATOM 4528 O O . HIS A 1 549 ? -15.923 48.592 10.293 1.00 81.75 549 HIS A O 1
ATOM 4534 N N . GLU A 1 550 ? -15.816 46.825 11.662 1.00 81.75 550 GLU A N 1
ATOM 4535 C CA . GLU A 1 550 ? -14.407 47.037 12.049 1.00 81.75 550 GLU A CA 1
ATOM 4536 C C . GLU A 1 550 ? -13.403 46.287 11.147 1.00 81.75 550 GLU A C 1
ATOM 4538 O O . GLU A 1 550 ? -12.296 46.774 10.898 1.00 81.75 550 GLU A O 1
ATOM 4543 N N . LEU A 1 551 ? -13.802 45.129 10.607 1.00 83.00 551 LEU A N 1
ATOM 4544 C CA . LEU A 1 551 ? -12.990 44.247 9.754 1.00 83.00 551 LEU A CA 1
ATOM 4545 C C . LEU A 1 551 ? -13.546 44.092 8.331 1.00 83.00 551 LEU A C 1
ATOM 4547 O O . LEU A 1 551 ? -12.910 43.450 7.498 1.00 83.00 551 LEU A O 1
ATOM 4551 N N . ASN A 1 552 ? -14.695 44.698 8.019 1.00 82.44 552 ASN A N 1
ATOM 4552 C CA . ASN A 1 552 ? -15.421 44.482 6.762 1.00 82.44 552 ASN A CA 1
ATOM 4553 C C . ASN A 1 552 ? -14.553 44.709 5.510 1.00 82.44 552 ASN A C 1
ATOM 4555 O O . ASN A 1 552 ? -14.521 43.875 4.608 1.00 82.44 552 ASN A O 1
ATOM 4559 N N . GLN A 1 553 ? -13.780 45.801 5.481 1.00 81.81 553 GLN A N 1
ATOM 4560 C CA . GLN A 1 553 ? -12.880 46.100 4.361 1.00 81.81 553 GLN A CA 1
ATOM 4561 C C . GLN A 1 553 ? -11.786 45.033 4.186 1.00 81.81 553 GLN A C 1
ATOM 4563 O O . GLN A 1 553 ? -11.490 44.640 3.060 1.00 81.81 553 GLN A O 1
ATOM 4568 N N . HIS A 1 554 ? -11.224 44.524 5.285 1.00 81.69 554 HIS A N 1
ATOM 4569 C CA . HIS A 1 554 ? -10.186 43.489 5.258 1.00 81.69 554 HIS A CA 1
ATOM 4570 C C . HIS A 1 554 ? -10.760 42.137 4.817 1.00 81.69 554 HIS A C 1
ATOM 4572 O O . HIS A 1 554 ? -10.166 41.456 3.984 1.00 81.69 554 HIS A O 1
ATOM 4578 N N . ILE A 1 555 ? -11.951 41.784 5.308 1.00 81.56 555 ILE A N 1
ATOM 4579 C CA . ILE A 1 555 ? -12.647 40.544 4.947 1.00 81.56 555 ILE A CA 1
ATOM 4580 C C . ILE A 1 555 ? -13.082 40.573 3.487 1.00 81.56 555 ILE A C 1
ATOM 4582 O O . ILE A 1 555 ? -12.852 39.598 2.784 1.00 81.56 555 ILE A O 1
ATOM 4586 N N . CYS A 1 556 ? -13.650 41.678 2.995 1.00 81.94 556 CYS A N 1
ATOM 4587 C CA . CYS A 1 556 ? -14.031 41.790 1.588 1.00 81.94 556 CYS A CA 1
ATOM 4588 C C . CYS A 1 556 ? -12.805 41.740 0.668 1.00 81.94 556 CYS A C 1
ATOM 4590 O O . CYS A 1 556 ? -12.865 41.110 -0.386 1.00 81.94 556 CYS A O 1
ATOM 4592 N N . LYS A 1 557 ? -11.679 42.342 1.075 1.00 78.56 557 LYS A N 1
ATOM 4593 C CA . LYS A 1 557 ? -10.420 42.250 0.325 1.00 78.56 557 LYS A CA 1
ATOM 4594 C C . LYS A 1 557 ? -9.882 40.815 0.286 1.00 78.56 557 LYS A C 1
ATOM 4596 O O . LYS A 1 557 ? -9.432 40.376 -0.766 1.00 78.56 557 LYS A O 1
ATOM 4601 N N . CYS A 1 558 ? -9.945 40.093 1.404 1.00 75.44 558 CYS A N 1
ATOM 4602 C CA . CYS A 1 558 ? -9.417 38.734 1.515 1.00 75.44 558 CYS A CA 1
ATOM 4603 C C . CYS A 1 558 ? -10.331 37.677 0.881 1.00 75.44 558 CYS A C 1
ATOM 4605 O O . CYS A 1 558 ? -9.885 36.856 0.087 1.00 75.44 558 CYS A O 1
ATOM 4607 N N . PHE A 1 559 ? -11.624 37.718 1.192 1.00 71.19 559 PHE A N 1
ATOM 4608 C CA . PHE A 1 559 ? -12.561 36.633 0.915 1.00 71.19 559 PHE A CA 1
ATOM 4609 C C . PHE A 1 559 ? -13.729 37.024 -0.004 1.00 71.19 559 PHE A C 1
ATOM 4611 O O . PHE A 1 559 ? -14.572 36.180 -0.294 1.00 71.19 559 PHE A O 1
ATOM 4618 N N . ASP A 1 560 ? -13.787 38.263 -0.505 1.00 75.44 560 ASP A N 1
ATOM 4619 C CA . ASP A 1 560 ? -14.930 38.803 -1.262 1.00 75.44 560 ASP A CA 1
ATOM 4620 C C . ASP A 1 560 ? -16.209 39.060 -0.436 1.00 75.44 560 ASP A C 1
ATOM 4622 O O . ASP A 1 560 ? -16.356 38.660 0.724 1.00 75.44 560 ASP A O 1
ATOM 4626 N N . VAL A 1 561 ? -17.171 39.741 -1.061 1.00 79.00 561 VAL A N 1
ATOM 4627 C CA . VAL A 1 561 ? -18.448 40.141 -0.454 1.00 79.00 561 VAL A CA 1
ATOM 4628 C C . VAL A 1 561 ? -19.286 38.926 -0.043 1.00 79.00 561 VAL A C 1
ATOM 4630 O O . VAL A 1 561 ? -19.976 38.973 0.977 1.00 79.00 561 VAL A O 1
ATOM 4633 N N . ILE A 1 562 ? -19.239 37.829 -0.807 1.00 75.81 562 ILE A N 1
ATOM 4634 C CA . ILE A 1 562 ? -20.021 36.620 -0.500 1.00 75.81 562 ILE A CA 1
ATOM 4635 C C . ILE A 1 562 ? -19.524 35.949 0.779 1.00 75.81 562 ILE A C 1
ATOM 4637 O O . ILE A 1 562 ? -20.344 35.595 1.625 1.00 75.81 562 ILE A O 1
ATOM 4641 N N . SER A 1 563 ? -18.214 35.844 0.982 1.00 76.62 563 SER A N 1
ATOM 4642 C CA . SER A 1 563 ? -17.674 35.248 2.209 1.00 76.62 563 SER A CA 1
ATOM 4643 C C . SER A 1 563 ? -17.922 36.121 3.434 1.00 76.62 563 SER A C 1
ATOM 4645 O O . SER A 1 563 ? -18.243 35.598 4.497 1.00 76.62 563 SER A O 1
ATOM 4647 N N . SER A 1 564 ? -17.867 37.450 3.284 1.00 82.62 564 SER A N 1
ATOM 4648 C CA . SER A 1 564 ? -18.287 38.381 4.343 1.00 82.62 564 SER A CA 1
ATOM 4649 C C . SER A 1 564 ? -19.750 38.142 4.744 1.00 82.62 564 SER A C 1
ATOM 4651 O O . SER A 1 564 ? -20.070 37.973 5.924 1.00 82.62 564 SER A O 1
ATOM 4653 N N . LYS A 1 565 ? -20.649 38.008 3.757 1.00 84.19 565 LYS A N 1
ATOM 4654 C CA . LYS A 1 565 ? -22.061 37.664 3.996 1.00 84.19 565 LYS A CA 1
ATOM 4655 C C . LYS A 1 565 ? -22.230 36.283 4.632 1.00 84.19 565 LYS A C 1
ATOM 4657 O O . LYS A 1 565 ? -23.092 36.135 5.500 1.00 84.19 565 LYS A O 1
ATOM 4662 N N . LEU A 1 566 ? -21.431 35.294 4.231 1.00 88.25 566 LEU A N 1
ATOM 4663 C CA . LEU A 1 566 ? -21.449 33.950 4.809 1.00 88.25 566 LEU A CA 1
ATOM 4664 C C . LEU A 1 566 ? -21.040 33.976 6.286 1.00 88.25 566 LEU A C 1
ATOM 4666 O O . LEU A 1 566 ? -21.787 33.463 7.113 1.00 88.25 566 LEU A O 1
ATOM 4670 N N . LEU A 1 567 ? -19.929 34.634 6.633 1.00 88.31 567 LEU A N 1
ATOM 4671 C CA . LEU A 1 567 ? -19.461 34.790 8.017 1.00 88.31 567 LEU A CA 1
ATOM 4672 C C . LEU A 1 567 ? -20.513 35.463 8.904 1.00 88.31 567 LEU A C 1
ATOM 4674 O O . LEU A 1 567 ? -20.830 34.970 9.988 1.00 88.31 567 LEU A O 1
ATOM 4678 N N . ILE A 1 568 ? -21.117 36.552 8.420 1.00 88.00 568 ILE A N 1
ATOM 4679 C CA . ILE A 1 568 ? -22.208 37.232 9.130 1.00 88.00 568 ILE A CA 1
ATOM 4680 C C . ILE A 1 568 ? -23.410 36.291 9.295 1.00 88.00 568 ILE A C 1
ATOM 4682 O O . ILE A 1 568 ? -24.028 36.266 10.359 1.00 88.00 568 ILE A O 1
ATOM 4686 N N . SER A 1 569 ? -23.739 35.503 8.270 1.00 89.12 569 SER A N 1
ATOM 4687 C CA . SER A 1 569 ? -24.866 34.565 8.315 1.00 89.12 569 SER A CA 1
ATOM 4688 C C . SER A 1 569 ? -24.629 33.414 9.295 1.00 89.12 569 SER A C 1
ATOM 4690 O O . SER A 1 569 ? -25.534 33.100 10.069 1.00 89.12 569 SER A O 1
ATOM 4692 N N . LEU A 1 570 ? -23.412 32.860 9.341 1.00 90.31 570 LEU A N 1
ATOM 4693 C CA . LEU A 1 570 ? -22.982 31.867 10.333 1.00 90.31 570 LEU A CA 1
ATOM 4694 C C . LEU A 1 570 ? -23.075 32.433 11.759 1.00 90.31 570 LEU A C 1
ATOM 4696 O O . LEU A 1 570 ? -23.529 31.749 12.672 1.00 90.31 570 LEU A O 1
ATOM 4700 N N . CYS A 1 571 ? -22.749 33.714 11.955 1.00 88.19 571 CYS A N 1
ATOM 4701 C CA . CYS A 1 571 ? -22.877 34.367 13.262 1.00 88.19 571 CYS A CA 1
ATOM 4702 C C . CYS A 1 571 ? -24.336 34.651 13.674 1.00 88.19 571 CYS A C 1
ATOM 4704 O O . CYS A 1 571 ? -24.611 34.726 14.874 1.00 88.19 571 CYS A O 1
ATOM 4706 N N . LYS A 1 572 ? -25.256 34.815 12.708 1.00 89.06 572 LYS A N 1
ATOM 4707 C CA . LYS A 1 572 ? -26.670 35.209 12.912 1.00 89.06 572 LYS A CA 1
ATOM 4708 C C . LYS A 1 572 ? -27.693 34.076 12.781 1.00 89.06 572 LYS A C 1
ATOM 4710 O O . LYS A 1 572 ? -28.887 34.334 12.886 1.00 89.06 572 LYS A O 1
ATOM 4715 N N . ASN A 1 573 ? -27.246 32.850 12.542 1.00 89.25 573 ASN A N 1
ATOM 4716 C CA . ASN A 1 573 ? -28.094 31.696 12.247 1.00 89.25 573 ASN A CA 1
ATOM 4717 C C . ASN A 1 573 ? -28.897 31.765 10.930 1.00 89.25 573 ASN A C 1
ATOM 4719 O O . ASN A 1 573 ? -29.952 31.142 10.803 1.00 89.25 573 ASN A O 1
ATOM 4723 N N . PHE A 1 574 ? -28.394 32.510 9.941 1.00 89.25 574 PHE A N 1
ATOM 4724 C CA . PHE A 1 574 ? -29.065 32.767 8.660 1.00 89.25 574 PHE A CA 1
ATOM 4725 C C . PHE A 1 574 ? -30.492 33.357 8.806 1.00 89.25 574 PHE A C 1
ATOM 4727 O O . PHE A 1 574 ? -31.009 33.586 9.898 1.00 89.25 574 PHE A O 1
ATOM 4734 N N . SER A 1 575 ? -31.143 33.680 7.685 1.00 86.00 575 SER A N 1
ATOM 4735 C CA . SER A 1 575 ? -32.538 34.135 7.697 1.00 86.00 575 SER A CA 1
ATOM 4736 C C . SER A 1 575 ? -33.505 32.980 7.973 1.00 86.00 575 SER A C 1
ATOM 4738 O O . SER A 1 575 ? -33.204 31.815 7.718 1.00 86.00 575 SER A O 1
ATOM 4740 N N . ASN A 1 576 ? -34.723 33.312 8.410 1.00 81.44 576 ASN A N 1
ATOM 4741 C CA . ASN A 1 576 ? -35.781 32.333 8.682 1.00 81.44 576 ASN A CA 1
ATOM 4742 C C . ASN A 1 576 ? -36.150 31.453 7.476 1.00 81.44 576 ASN A C 1
ATOM 4744 O O . ASN A 1 576 ? -36.696 30.374 7.670 1.00 81.44 576 ASN A O 1
ATOM 4748 N N . THR A 1 577 ? -35.869 31.922 6.260 1.00 80.94 577 THR A N 1
ATOM 4749 C CA . THR A 1 577 ? -36.156 31.248 4.987 1.00 80.94 577 THR A CA 1
ATOM 4750 C C . THR A 1 577 ? -34.946 30.514 4.399 1.00 80.94 577 THR A C 1
ATOM 4752 O O . THR A 1 577 ? -35.057 29.917 3.333 1.00 80.94 577 THR A O 1
ATOM 4755 N N . SER A 1 578 ? -33.781 30.576 5.050 1.00 85.50 578 SER A N 1
ATOM 4756 C CA . SER A 1 578 ? -32.558 29.945 4.557 1.00 85.50 578 SER A CA 1
ATOM 4757 C C . SER A 1 578 ? -32.565 28.440 4.805 1.00 85.50 578 SER A C 1
ATOM 4759 O O . SER A 1 578 ? -32.825 28.004 5.927 1.00 85.50 578 SER A O 1
ATOM 4761 N N . TYR A 1 579 ? -32.151 27.664 3.797 1.00 84.94 579 TYR A N 1
ATOM 4762 C CA . TYR A 1 579 ? -31.872 26.230 3.937 1.00 84.94 579 TYR A CA 1
ATOM 4763 C C . TYR A 1 579 ? -30.883 25.936 5.068 1.00 84.94 579 TYR A C 1
ATOM 4765 O O . TYR A 1 579 ? -30.968 24.891 5.699 1.00 84.94 579 TYR A O 1
ATOM 4773 N N . PHE A 1 580 ? -29.947 26.845 5.349 1.00 89.38 580 PHE A N 1
ATOM 4774 C CA . PHE A 1 580 ? -28.909 26.571 6.333 1.00 89.38 580 PHE A CA 1
ATOM 4775 C C . PHE A 1 580 ? -29.391 26.695 7.775 1.00 89.38 580 PHE A C 1
ATOM 4777 O O . PHE A 1 580 ? -28.822 26.001 8.612 1.00 89.38 580 PHE A O 1
ATOM 4784 N N . ARG A 1 581 ? -30.425 27.499 8.074 1.00 89.38 581 ARG A N 1
ATOM 4785 C CA . ARG A 1 581 ? -30.787 27.905 9.446 1.00 89.38 581 ARG A CA 1
ATOM 4786 C C . ARG A 1 581 ? -31.020 26.724 10.385 1.00 89.38 581 ARG A C 1
ATOM 4788 O O . ARG A 1 581 ? -31.963 25.962 10.188 1.00 89.38 581 ARG A O 1
ATOM 4795 N N . LEU A 1 582 ? -30.233 26.634 11.454 1.00 87.12 582 LEU A N 1
ATOM 4796 C CA . LEU A 1 582 ? -30.371 25.576 12.451 1.00 87.12 582 LEU A CA 1
ATOM 4797 C C . LEU A 1 582 ? -31.517 25.859 13.420 1.00 87.12 582 LEU A C 1
ATOM 4799 O O . LEU A 1 582 ? -31.738 26.998 13.844 1.00 87.12 582 LEU A O 1
ATOM 4803 N N . GLN A 1 583 ? -32.227 24.794 13.780 1.00 84.06 583 GLN A N 1
ATOM 4804 C CA . GLN A 1 583 ? -33.245 24.790 14.823 1.00 84.06 583 GLN A CA 1
ATOM 4805 C C . GLN A 1 583 ? -32.918 23.679 15.827 1.00 84.06 583 GLN A C 1
ATOM 4807 O O . GLN A 1 583 ? -32.470 22.619 15.397 1.00 84.06 583 GLN A O 1
ATOM 4812 N N . PRO A 1 584 ? -33.170 23.870 17.130 1.00 77.56 584 PRO A N 1
ATOM 4813 C CA . PRO A 1 584 ? -32.800 22.891 18.157 1.00 77.56 584 PRO A CA 1
ATOM 4814 C C . PRO A 1 584 ? -33.402 21.492 17.977 1.00 77.56 584 PRO A C 1
ATOM 4816 O O . PRO A 1 584 ? -32.800 20.509 18.382 1.00 77.56 584 PRO A O 1
ATOM 4819 N N . ASN A 1 585 ? -34.575 21.401 17.342 1.00 78.19 585 ASN A N 1
ATOM 4820 C CA . ASN A 1 585 ? -35.307 20.145 17.146 1.00 78.19 585 ASN A CA 1
ATOM 4821 C C . ASN A 1 585 ? -35.109 19.553 15.739 1.00 78.19 585 ASN A C 1
ATOM 4823 O O . ASN A 1 585 ? -35.940 18.778 15.270 1.00 78.19 585 ASN A O 1
ATOM 4827 N N . MET A 1 586 ? -34.068 19.984 15.026 1.00 80.56 586 MET A N 1
ATOM 4828 C CA . MET A 1 586 ? -33.767 19.508 13.678 1.00 80.56 586 MET A CA 1
ATOM 4829 C C . MET A 1 586 ? -33.217 18.083 13.706 1.00 80.56 586 MET A C 1
ATOM 4831 O O . MET A 1 586 ? -32.464 17.730 14.609 1.00 80.56 586 MET A O 1
ATOM 4835 N N . ASP A 1 587 ? -33.558 17.280 12.699 1.00 80.38 587 ASP A N 1
ATOM 4836 C CA . ASP A 1 587 ? -32.990 15.940 12.568 1.00 80.38 587 ASP A CA 1
ATOM 4837 C C . ASP A 1 587 ? -31.464 16.011 12.372 1.00 80.38 587 ASP A C 1
ATOM 4839 O O . ASP A 1 587 ? -30.958 16.804 11.574 1.00 80.38 587 ASP A O 1
ATOM 4843 N N . ILE A 1 588 ? -30.715 15.155 13.074 1.00 79.31 588 ILE A N 1
ATOM 4844 C CA . ILE A 1 588 ? -29.241 15.153 13.057 1.00 79.31 588 ILE A CA 1
ATOM 4845 C C . ILE A 1 588 ? -28.719 14.943 11.631 1.00 79.31 588 ILE A C 1
ATOM 4847 O O . ILE A 1 588 ? -27.745 15.576 11.218 1.00 79.31 588 ILE A O 1
ATOM 4851 N N . LYS A 1 589 ? -29.383 14.087 10.844 1.00 75.12 589 LYS A N 1
ATOM 4852 C CA . LYS A 1 589 ? -29.002 13.837 9.449 1.00 75.12 589 LYS A CA 1
ATOM 4853 C C . LYS A 1 589 ? -29.159 15.092 8.589 1.00 75.12 589 LYS A C 1
ATOM 4855 O O . LYS A 1 589 ? -28.309 15.356 7.740 1.00 75.12 589 LYS A O 1
ATOM 4860 N N . GLU A 1 590 ? -30.205 15.877 8.828 1.00 82.06 590 GLU A N 1
ATOM 4861 C CA . GLU A 1 590 ? -30.433 17.153 8.151 1.00 82.06 590 GLU A CA 1
ATOM 4862 C C . GLU A 1 590 ? -29.362 18.188 8.534 1.00 82.06 590 GLU A C 1
ATOM 4864 O O . GLU A 1 590 ? -28.817 18.876 7.664 1.00 82.06 590 GLU A O 1
ATOM 4869 N N . VAL A 1 591 ? -28.981 18.247 9.816 1.00 84.94 591 VAL A N 1
ATOM 4870 C CA . VAL A 1 591 ? -27.867 19.090 10.280 1.00 84.94 591 VAL A CA 1
ATOM 4871 C C . VAL A 1 591 ? -26.563 18.690 9.587 1.00 84.94 591 VAL A C 1
ATOM 4873 O O . VAL A 1 591 ? -25.883 19.553 9.030 1.00 84.94 591 VAL A O 1
ATOM 4876 N N . HIS A 1 592 ? -26.238 17.395 9.526 1.00 81.94 592 HIS A N 1
ATOM 4877 C CA . HIS A 1 592 ? -25.045 16.905 8.828 1.00 81.94 592 HIS A CA 1
ATOM 4878 C C . HIS A 1 592 ? -25.026 17.272 7.346 1.00 81.94 592 HIS A C 1
ATOM 4880 O O . HIS A 1 592 ? -24.006 17.747 6.851 1.00 81.94 592 HIS A O 1
ATOM 4886 N N . GLN A 1 593 ? -26.144 17.110 6.635 1.00 78.88 593 GLN A N 1
ATOM 4887 C CA . GLN A 1 593 ? -26.232 17.495 5.222 1.00 78.88 593 GLN A CA 1
ATOM 4888 C C . GLN A 1 593 ? -25.907 18.978 5.025 1.00 78.88 593 GLN A C 1
ATOM 4890 O O . GLN A 1 593 ? -25.160 19.340 4.116 1.00 78.88 593 GLN A O 1
ATOM 4895 N N . ARG A 1 594 ? -26.419 19.845 5.901 1.00 88.12 594 ARG A N 1
ATOM 4896 C CA . ARG A 1 594 ? -26.137 21.285 5.858 1.00 88.12 594 ARG A CA 1
ATOM 4897 C C . ARG A 1 594 ? -24.676 21.590 6.173 1.00 88.12 594 ARG A C 1
ATOM 4899 O O . ARG A 1 594 ? -24.083 22.409 5.475 1.00 88.12 594 ARG A O 1
ATOM 4906 N N . LEU A 1 595 ? -24.085 20.920 7.165 1.00 85.75 595 LEU A N 1
ATOM 4907 C CA . LEU A 1 595 ? -22.663 21.063 7.498 1.00 85.75 595 LEU A CA 1
ATOM 4908 C C . LEU A 1 595 ? -21.754 20.632 6.345 1.00 85.75 595 LEU A C 1
ATOM 4910 O O . LEU A 1 595 ? -20.793 21.335 6.048 1.00 85.75 595 LEU A O 1
ATOM 4914 N N . VAL A 1 596 ? -22.076 19.533 5.656 1.00 80.62 596 VAL A N 1
ATOM 4915 C CA . VAL A 1 596 ? -21.331 19.080 4.470 1.00 80.62 596 VAL A CA 1
ATOM 4916 C C . VAL A 1 596 ? -21.385 20.135 3.368 1.00 80.62 596 VAL A C 1
ATOM 4918 O O . VAL A 1 596 ? -20.346 20.504 2.824 1.00 80.62 596 VAL A O 1
ATOM 4921 N N . VAL A 1 597 ? -22.572 20.675 3.074 1.00 81.19 597 VAL A N 1
ATOM 4922 C CA . VAL A 1 597 ? -22.725 21.729 2.059 1.00 81.19 597 VAL A CA 1
ATOM 4923 C C . VAL A 1 597 ? -21.952 22.994 2.450 1.00 81.19 597 VAL A C 1
ATOM 4925 O O . VAL A 1 597 ? -21.277 23.579 1.604 1.00 81.19 597 VAL A O 1
ATOM 4928 N N . LEU A 1 598 ? -21.997 23.401 3.723 1.00 86.94 598 LEU A N 1
ATOM 4929 C CA . LEU A 1 598 ? -21.219 24.538 4.224 1.00 86.94 598 LEU A CA 1
ATOM 4930 C C . LEU A 1 598 ? -19.712 24.291 4.120 1.00 86.94 598 LEU A C 1
ATOM 4932 O O . LEU A 1 598 ? -18.980 25.201 3.735 1.00 86.94 598 LEU A O 1
ATOM 4936 N N . ASN A 1 599 ? -19.254 23.075 4.414 1.00 85.12 599 ASN A N 1
ATOM 4937 C CA . ASN A 1 599 ? -17.843 22.721 4.334 1.00 85.12 599 ASN A CA 1
ATOM 4938 C C . ASN A 1 599 ? -17.329 22.763 2.889 1.00 85.12 599 ASN A C 1
ATOM 4940 O O . ASN A 1 599 ? -16.280 23.345 2.620 1.00 85.12 599 ASN A O 1
ATOM 4944 N N . ILE A 1 600 ? -18.112 22.225 1.946 1.00 80.81 600 ILE A N 1
ATOM 4945 C CA . ILE A 1 600 ? -17.823 22.332 0.511 1.00 80.81 600 ILE A CA 1
ATOM 4946 C C . ILE A 1 600 ? -17.754 23.808 0.115 1.00 80.81 600 ILE A C 1
ATOM 4948 O O . ILE A 1 600 ? -16.768 24.227 -0.481 1.00 80.81 600 ILE A O 1
ATOM 4952 N N . ALA A 1 601 ? -18.751 24.617 0.487 1.00 84.00 601 ALA A N 1
ATOM 4953 C CA . ALA A 1 601 ? -18.770 26.040 0.152 1.00 84.00 601 ALA A CA 1
ATOM 4954 C C . ALA A 1 601 ? -17.530 26.779 0.685 1.00 84.00 601 ALA A C 1
ATOM 4956 O O . ALA A 1 601 ? -16.902 27.538 -0.048 1.00 84.00 601 ALA A O 1
ATOM 4957 N N . VAL A 1 602 ? -17.141 26.523 1.934 1.00 88.12 602 VAL A N 1
ATOM 4958 C CA . VAL A 1 602 ? -15.954 27.118 2.556 1.00 88.12 602 VAL A CA 1
ATOM 4959 C C . VAL A 1 602 ? -14.652 26.661 1.890 1.00 88.12 602 VAL A C 1
ATOM 4961 O O . VAL A 1 602 ? -13.762 27.487 1.689 1.00 88.12 602 VAL A O 1
ATOM 4964 N N . TYR A 1 603 ? -14.548 25.396 1.482 1.00 86.38 603 TYR A N 1
ATOM 4965 C CA . TYR A 1 603 ? -13.411 24.914 0.695 1.00 86.38 603 TYR A CA 1
ATOM 4966 C C . TYR A 1 603 ? -13.321 25.611 -0.670 1.00 86.38 603 TYR A C 1
ATOM 4968 O O . TYR A 1 603 ? -12.256 26.084 -1.059 1.00 86.38 603 TYR A O 1
ATOM 4976 N N . LEU A 1 604 ? -14.443 25.738 -1.386 1.00 82.44 604 LEU A N 1
ATOM 4977 C CA . LEU A 1 604 ? -14.465 26.442 -2.669 1.00 82.44 604 LEU A CA 1
ATOM 4978 C C . LEU A 1 604 ? -14.032 27.907 -2.511 1.00 82.44 604 LEU A C 1
ATOM 4980 O O . LEU A 1 604 ? -13.277 28.414 -3.336 1.00 82.44 604 LEU A O 1
ATOM 4984 N N . LEU A 1 605 ? -14.478 28.577 -1.444 1.00 85.69 605 LEU A N 1
ATOM 4985 C CA . LEU A 1 605 ? -14.100 29.959 -1.145 1.00 85.69 605 LEU A CA 1
ATOM 4986 C C . LEU A 1 605 ? -12.614 30.095 -0.785 1.00 85.69 605 LEU A C 1
ATOM 4988 O O . LEU A 1 605 ? -11.986 31.077 -1.185 1.00 85.69 605 LEU A O 1
ATOM 4992 N N . SER A 1 606 ? -12.033 29.118 -0.081 1.00 87.31 606 SER A N 1
ATOM 4993 C CA . SER A 1 606 ? -10.619 29.162 0.313 1.00 87.31 606 SER A CA 1
ATOM 4994 C C . SER A 1 606 ? -9.664 29.069 -0.879 1.00 87.31 606 SER A C 1
ATOM 4996 O O . SER A 1 606 ? -8.573 29.638 -0.827 1.00 87.31 606 SER A O 1
ATOM 4998 N N . CYS A 1 607 ? -10.082 28.445 -1.990 1.00 83.69 607 CYS A N 1
ATOM 4999 C CA . CYS A 1 607 ? -9.308 28.379 -3.236 1.00 83.69 607 CYS A CA 1
ATOM 5000 C C . CYS A 1 607 ? -8.927 29.761 -3.795 1.00 83.69 607 CYS A C 1
ATOM 5002 O O . CYS A 1 607 ? -7.979 29.853 -4.572 1.00 83.69 607 CYS A O 1
ATOM 5004 N N . LYS A 1 608 ? -9.610 30.843 -3.391 1.00 82.38 608 LYS A N 1
ATOM 5005 C CA . LYS A 1 608 ? -9.240 32.217 -3.773 1.00 82.38 608 LYS A CA 1
ATOM 5006 C C . LYS A 1 608 ? -7.839 32.611 -3.291 1.00 82.38 608 LYS A C 1
ATOM 5008 O O . LYS A 1 608 ? -7.169 33.395 -3.961 1.00 82.38 608 LYS A O 1
ATOM 5013 N N . SER A 1 609 ? -7.403 32.058 -2.160 1.00 82.81 609 SER A N 1
ATOM 5014 C CA . SER A 1 609 ? -6.099 32.330 -1.546 1.00 82.81 609 SER A CA 1
ATOM 5015 C C . SER A 1 609 ? -4.930 31.656 -2.274 1.00 82.81 609 SER A C 1
ATOM 5017 O O . SER A 1 609 ? -3.777 31.868 -1.905 1.00 82.81 609 SER A O 1
ATOM 5019 N N . LEU A 1 610 ? -5.201 30.826 -3.289 1.00 79.25 610 LEU A N 1
ATOM 5020 C CA . LEU A 1 610 ? -4.166 30.234 -4.131 1.00 79.25 610 LEU A CA 1
ATOM 5021 C C . LEU A 1 610 ? -3.633 31.244 -5.144 1.00 79.25 610 LEU A C 1
ATOM 5023 O O . LEU A 1 610 ? -4.359 32.085 -5.674 1.00 79.25 610 LEU A O 1
ATOM 5027 N N . ASN A 1 611 ? -2.354 31.089 -5.489 1.00 75.12 611 ASN A N 1
ATOM 5028 C CA . ASN A 1 611 ? -1.677 31.904 -6.498 1.00 75.12 611 ASN A CA 1
ATOM 5029 C C . ASN A 1 611 ? -2.041 31.532 -7.945 1.00 75.12 611 ASN A C 1
ATOM 5031 O O . ASN A 1 611 ? -1.518 32.150 -8.869 1.00 75.12 611 ASN A O 1
ATOM 5035 N N . TYR A 1 612 ? -2.951 30.581 -8.154 1.00 71.25 612 TYR A N 1
ATOM 5036 C CA . TYR A 1 612 ? -3.459 30.124 -9.448 1.00 71.25 612 TYR A CA 1
ATOM 5037 C C . TYR A 1 612 ? -4.916 29.659 -9.294 1.00 71.25 612 TYR A C 1
ATOM 5039 O O . TYR A 1 612 ? -5.356 29.361 -8.184 1.00 71.25 612 TYR A O 1
ATOM 5047 N N . ILE A 1 613 ? -5.681 29.621 -10.390 1.00 66.25 613 ILE A N 1
ATOM 5048 C CA . ILE A 1 613 ? -7.062 29.127 -10.362 1.00 66.25 613 ILE A CA 1
ATOM 5049 C C . ILE A 1 613 ? -7.075 27.607 -10.535 1.00 66.25 613 ILE A C 1
ATOM 5051 O O . ILE A 1 613 ? -6.554 27.079 -11.512 1.00 66.25 613 ILE A O 1
ATOM 5055 N N . THR A 1 614 ? -7.642 26.890 -9.567 1.00 67.62 614 THR A N 1
ATOM 5056 C CA . THR A 1 614 ? -7.854 25.440 -9.677 1.00 67.62 614 THR A CA 1
ATOM 5057 C C . THR A 1 614 ? -9.149 25.152 -10.427 1.00 67.62 614 THR A C 1
ATOM 5059 O O . THR A 1 614 ? -10.047 25.992 -10.462 1.00 67.62 614 THR A O 1
ATOM 5062 N N . TYR A 1 615 ? -9.293 23.935 -10.962 1.00 66.94 615 TYR A N 1
ATOM 5063 C CA . TYR A 1 615 ? -10.561 23.466 -11.537 1.00 66.94 615 TYR A CA 1
ATOM 5064 C C . TYR A 1 615 ? -11.742 23.651 -10.567 1.00 66.94 615 TYR A C 1
ATOM 5066 O O . TYR A 1 615 ? -12.828 24.078 -10.936 1.00 66.94 615 TYR A O 1
ATOM 5074 N N . VAL A 1 616 ? -11.515 23.371 -9.286 1.00 67.69 616 VAL A N 1
ATOM 5075 C CA . VAL A 1 616 ? -12.534 23.532 -8.249 1.00 67.69 616 VAL A CA 1
ATOM 5076 C C . VAL A 1 616 ? -12.777 25.015 -7.927 1.00 67.69 616 VAL A C 1
ATOM 5078 O O . VAL A 1 616 ? -13.917 25.428 -7.727 1.00 67.69 616 VAL A O 1
ATOM 5081 N N . GLY A 1 617 ? -11.729 25.842 -7.939 1.00 68.56 617 GLY A N 1
ATOM 5082 C CA . GLY A 1 617 ? -11.841 27.295 -7.807 1.00 68.56 617 GLY A CA 1
ATOM 5083 C C . GLY A 1 617 ? -12.587 27.954 -8.971 1.00 68.56 617 GLY A C 1
ATOM 5084 O O . GLY A 1 617 ? -13.314 28.919 -8.743 1.00 68.56 617 GLY A O 1
ATOM 5085 N N . SER A 1 618 ? -12.488 27.414 -10.192 1.00 70.38 618 SER A N 1
ATOM 5086 C CA . SER A 1 618 ? -13.152 27.968 -11.383 1.00 70.38 618 SER A CA 1
ATOM 5087 C C . SER A 1 618 ? -14.679 27.827 -11.365 1.00 70.38 618 SER A C 1
ATOM 5089 O O . SER A 1 618 ? -15.367 28.560 -12.089 1.00 70.38 618 SER A O 1
ATOM 5091 N N . LEU A 1 619 ? -15.206 26.956 -10.488 1.00 72.19 619 LEU A N 1
ATOM 5092 C CA . LEU A 1 619 ? -16.636 26.832 -10.190 1.00 72.19 619 LEU A CA 1
ATOM 5093 C C . LEU A 1 619 ? -17.210 28.110 -9.565 1.00 72.19 619 LEU A C 1
ATOM 5095 O O . LEU A 1 619 ? -18.341 28.481 -9.873 1.00 72.19 619 LEU A O 1
ATOM 5099 N N . LEU A 1 620 ? -16.445 28.773 -8.687 1.00 73.62 620 LEU A N 1
ATOM 5100 C CA . LEU A 1 620 ? -16.875 29.988 -7.981 1.00 73.62 620 LEU A CA 1
ATOM 5101 C C . LEU A 1 620 ? -16.219 31.271 -8.494 1.00 73.62 620 LEU A C 1
ATOM 5103 O O . LEU A 1 620 ? -16.795 32.346 -8.370 1.00 73.62 620 LEU A O 1
ATOM 5107 N N . PHE A 1 621 ? -15.021 31.195 -9.058 1.00 76.94 621 PHE A N 1
ATOM 5108 C CA . PHE A 1 621 ? -14.262 32.375 -9.454 1.00 76.94 621 PHE A CA 1
ATOM 5109 C C . PHE A 1 621 ? -13.924 32.340 -10.934 1.00 76.94 621 PHE A C 1
ATOM 5111 O O . PHE A 1 621 ? -13.754 31.269 -11.505 1.00 76.94 621 PHE A O 1
ATOM 5118 N N . ASP A 1 622 ? -13.832 33.514 -11.548 1.00 71.38 622 ASP A N 1
ATOM 5119 C CA . ASP A 1 622 ? -13.348 33.725 -12.902 1.00 71.38 622 ASP A CA 1
ATOM 5120 C C . ASP A 1 622 ? -11.829 33.701 -13.009 1.00 71.38 622 ASP A C 1
ATOM 5122 O O . ASP A 1 622 ? -11.120 33.601 -12.011 1.00 71.38 622 ASP A O 1
ATOM 5126 N N . ASP A 1 623 ? -11.313 33.805 -14.232 1.00 68.75 623 ASP A N 1
ATOM 5127 C CA . ASP A 1 623 ? -9.872 33.734 -14.495 1.00 68.75 623 ASP A CA 1
ATOM 5128 C C . ASP A 1 623 ? -9.103 34.901 -13.841 1.00 68.75 623 ASP A C 1
ATOM 5130 O O . ASP A 1 623 ? -7.887 34.835 -13.662 1.00 68.75 623 ASP A O 1
ATOM 5134 N N . LYS A 1 624 ? -9.815 35.956 -13.419 1.00 72.69 624 LYS A N 1
ATOM 5135 C CA . LYS A 1 624 ? -9.303 37.096 -12.642 1.00 72.69 624 LYS A CA 1
ATOM 5136 C C . LYS A 1 624 ? -9.523 36.931 -11.132 1.00 72.69 624 LYS A C 1
ATOM 5138 O O . LYS A 1 624 ? -9.255 37.864 -10.374 1.00 72.69 624 LYS A O 1
ATOM 5143 N N . ARG A 1 625 ? -9.977 35.756 -10.684 1.00 70.62 625 ARG A N 1
ATOM 5144 C CA . ARG A 1 625 ? -10.331 35.402 -9.296 1.00 70.62 625 ARG A CA 1
ATOM 5145 C C . ARG A 1 625 ? -11.454 36.254 -8.708 1.00 70.62 625 ARG A C 1
ATOM 5147 O O . ARG A 1 625 ? -11.507 36.485 -7.496 1.00 70.62 625 ARG A O 1
ATOM 5154 N N . GLN A 1 626 ? -12.344 36.731 -9.568 1.00 77.31 626 GLN A N 1
ATOM 5155 C CA . GLN A 1 626 ? -13.536 37.483 -9.204 1.00 77.31 626 GLN A CA 1
ATOM 5156 C C . GLN A 1 626 ? -14.768 36.617 -9.414 1.00 77.31 626 GLN A C 1
ATOM 5158 O O . GLN A 1 626 ? -14.778 35.706 -10.233 1.00 77.31 626 GLN A O 1
ATOM 5163 N N . MET A 1 627 ? -15.829 36.869 -8.659 1.00 75.50 627 MET A N 1
ATOM 5164 C CA . MET A 1 627 ? -17.067 36.137 -8.891 1.00 75.50 627 MET A CA 1
ATOM 5165 C C . MET A 1 627 ? -17.710 36.598 -10.205 1.00 75.50 627 MET A C 1
ATOM 5167 O O . MET A 1 627 ? -17.860 37.803 -10.412 1.00 75.50 627 MET A O 1
ATOM 5171 N N . PRO A 1 628 ? -18.105 35.670 -11.091 1.00 72.50 628 PRO A N 1
ATOM 5172 C CA . PRO A 1 628 ? -18.751 36.021 -12.344 1.00 72.50 628 PRO A CA 1
ATOM 5173 C C . PRO A 1 628 ? -20.100 36.700 -12.089 1.00 72.50 628 PRO A C 1
ATOM 5175 O O . PRO A 1 628 ? -20.858 36.316 -11.199 1.00 72.50 628 PRO A O 1
ATOM 5178 N N . ASN A 1 629 ? -20.438 37.674 -12.934 1.00 75.75 629 ASN A N 1
ATOM 5179 C CA . ASN A 1 629 ? -21.721 38.379 -12.854 1.00 75.75 629 ASN A CA 1
ATOM 5180 C C . ASN A 1 629 ? -22.922 37.464 -13.167 1.00 75.75 629 ASN A C 1
ATOM 5182 O O . ASN A 1 629 ? -24.035 37.743 -12.724 1.00 75.75 629 ASN A O 1
ATOM 5186 N N . ASN A 1 630 ? -22.705 36.379 -13.922 1.00 75.31 630 ASN A N 1
ATOM 5187 C CA . ASN A 1 630 ? -23.732 35.414 -14.309 1.00 75.31 630 ASN A CA 1
ATOM 5188 C C . ASN A 1 630 ? -23.214 33.972 -14.186 1.00 75.31 630 ASN A C 1
ATOM 5190 O O . ASN A 1 630 ? -22.507 33.465 -15.057 1.00 75.31 630 ASN A O 1
ATOM 5194 N N . TYR A 1 631 ? -23.595 33.298 -13.101 1.00 70.88 631 TYR A N 1
ATOM 5195 C CA . TYR A 1 631 ? -23.203 31.909 -12.858 1.00 70.88 631 TYR A CA 1
ATOM 5196 C C . TYR A 1 631 ? -23.885 30.905 -13.789 1.00 70.88 631 TYR A C 1
ATOM 5198 O O . TYR A 1 631 ? -23.302 29.865 -14.077 1.00 70.88 631 TYR A O 1
ATOM 5206 N N . THR A 1 632 ? -25.089 31.195 -14.284 1.00 66.31 632 THR A N 1
ATOM 5207 C CA . THR A 1 632 ? -25.801 30.301 -15.209 1.00 66.31 632 THR A CA 1
ATOM 5208 C C . THR A 1 632 ? -25.042 30.190 -16.526 1.00 66.31 632 THR A C 1
ATOM 5210 O O . THR A 1 632 ? -24.763 29.093 -16.997 1.00 66.31 632 THR A O 1
ATOM 5213 N N . GLU A 1 633 ? -24.633 31.333 -17.072 1.00 67.88 633 GLU A N 1
ATOM 5214 C CA . GLU A 1 633 ? -23.823 31.401 -18.288 1.00 67.88 633 GLU A CA 1
ATOM 5215 C C . GLU A 1 633 ? -22.429 30.800 -18.072 1.00 67.88 633 GLU A C 1
ATOM 5217 O O . GLU A 1 633 ? -21.946 30.044 -18.913 1.00 67.88 633 GLU A O 1
ATOM 5222 N N . ARG A 1 634 ? -21.808 31.050 -16.912 1.00 64.56 634 ARG A N 1
ATOM 5223 C CA . ARG A 1 634 ? -20.540 30.425 -16.499 1.00 64.56 634 ARG A CA 1
ATOM 5224 C C . ARG A 1 634 ? -20.636 28.896 -16.490 1.00 64.56 634 ARG A C 1
ATOM 5226 O O . ARG A 1 634 ? -19.816 28.229 -17.107 1.00 64.56 634 ARG A O 1
ATOM 5233 N N . LEU A 1 635 ? -21.643 28.331 -15.828 1.00 63.66 635 LEU A N 1
ATOM 5234 C CA . LEU A 1 635 ? -21.833 26.879 -15.742 1.00 63.66 635 LEU A CA 1
ATOM 5235 C C . LEU A 1 635 ? -22.117 26.255 -17.115 1.00 63.66 635 LEU A C 1
ATOM 5237 O O . LEU A 1 635 ? -21.631 25.163 -17.389 1.00 63.66 635 LEU A O 1
ATOM 5241 N N . GLN A 1 636 ? -22.842 26.960 -17.989 1.00 61.03 636 GLN A N 1
ATOM 5242 C CA . GLN A 1 636 ? -23.147 26.507 -19.352 1.00 61.03 636 GLN A CA 1
ATOM 5243 C C . GLN A 1 636 ? -21.948 26.578 -20.309 1.00 61.03 636 GLN A C 1
ATOM 5245 O O . GLN A 1 636 ? -21.820 25.735 -21.191 1.00 61.03 636 GLN A O 1
ATOM 5250 N N . SER A 1 637 ? -21.087 27.585 -20.158 1.00 56.06 637 SER A N 1
ATOM 5251 C CA . SER A 1 637 ? -19.972 27.849 -21.081 1.00 56.06 637 SER A CA 1
ATOM 5252 C C . SER A 1 637 ? -18.636 27.264 -20.628 1.00 56.06 637 SER A C 1
ATOM 5254 O O . SER A 1 637 ? -17.775 27.005 -21.464 1.00 56.06 637 SER A O 1
ATOM 5256 N N . SER A 1 638 ? -18.438 27.091 -19.318 1.00 51.75 638 SER A N 1
ATOM 5257 C CA . SER A 1 638 ? -17.096 26.963 -18.735 1.00 51.75 638 SER A CA 1
ATOM 5258 C C . SER A 1 638 ? -16.836 25.625 -18.038 1.00 51.75 638 SER A C 1
ATOM 5260 O O . SER A 1 638 ? -15.693 25.365 -17.673 1.00 51.75 638 SER A O 1
ATOM 5262 N N . ILE A 1 639 ? -17.852 24.784 -17.792 1.00 50.47 639 ILE A N 1
ATOM 5263 C CA . ILE A 1 639 ? -17.701 23.658 -16.856 1.00 50.47 639 ILE A CA 1
ATOM 5264 C C . ILE A 1 639 ? -18.221 22.350 -17.464 1.00 50.47 639 ILE A C 1
ATOM 5266 O O . ILE A 1 639 ? -19.406 22.030 -17.407 1.00 50.47 639 ILE A O 1
ATOM 5270 N N . CYS A 1 640 ? -17.296 21.535 -17.980 1.00 49.22 640 CYS A N 1
ATOM 5271 C CA . CYS A 1 640 ? -17.495 20.088 -18.081 1.00 49.22 640 CYS A CA 1
ATOM 5272 C C . CYS A 1 640 ? -17.589 19.515 -16.659 1.00 49.22 640 CYS A C 1
ATOM 5274 O O . CYS A 1 640 ? -16.577 19.113 -16.099 1.00 49.22 640 CYS A O 1
ATOM 5276 N N . LEU A 1 641 ? -18.784 19.496 -16.059 1.00 49.16 641 LEU A N 1
ATOM 5277 C CA . LEU A 1 641 ? -19.006 18.893 -14.740 1.00 49.16 641 LEU A CA 1
ATOM 5278 C C . LEU A 1 641 ? -18.796 17.366 -14.829 1.00 49.16 641 LEU A C 1
ATOM 5280 O O . LEU A 1 641 ? -19.577 16.692 -15.513 1.00 49.16 641 LEU A O 1
ATOM 5284 N N . PRO A 1 642 ? -17.790 16.785 -14.146 1.00 39.19 642 PRO A N 1
ATOM 5285 C CA . PRO A 1 642 ? -17.608 15.343 -14.096 1.00 39.19 642 PRO A CA 1
ATOM 5286 C C . PRO A 1 642 ? -18.866 14.710 -13.495 1.00 39.19 642 PRO A C 1
ATOM 5288 O O . PRO A 1 642 ? -19.274 15.061 -12.390 1.00 39.19 642 PRO A O 1
ATOM 5291 N N . GLY A 1 643 ? -19.502 13.805 -14.243 1.00 42.38 643 GLY A N 1
ATOM 5292 C CA . GLY A 1 643 ? -20.685 13.054 -13.803 1.00 42.38 643 GLY A CA 1
ATOM 5293 C C . GLY A 1 643 ? -22.039 13.501 -14.375 1.00 42.38 643 GLY A C 1
ATOM 5294 O O . GLY A 1 643 ? -22.983 12.718 -14.301 1.00 42.38 643 GLY A O 1
ATOM 5295 N N . LEU A 1 644 ? -22.156 14.681 -15.002 1.00 42.25 644 LEU A N 1
ATOM 5296 C CA . LEU A 1 644 ? -23.425 15.142 -15.606 1.00 42.25 644 LEU A CA 1
ATOM 5297 C C . LEU A 1 644 ? -23.591 14.782 -17.095 1.00 42.25 644 LEU A C 1
ATOM 5299 O O . LEU A 1 644 ? -24.717 14.698 -17.572 1.00 42.25 644 LEU A O 1
ATOM 5303 N N . LEU A 1 645 ? -22.503 14.480 -17.812 1.00 43.84 645 LEU A N 1
ATOM 5304 C CA . LEU A 1 645 ? -22.544 13.850 -19.140 1.00 43.84 645 LEU A CA 1
ATOM 5305 C C . LEU A 1 645 ? -22.262 12.348 -18.999 1.00 43.84 645 LEU A C 1
ATOM 5307 O O . LEU A 1 645 ? -21.176 11.869 -19.317 1.00 43.84 645 LEU A O 1
ATOM 5311 N N . SER A 1 646 ? -23.224 11.603 -18.454 1.00 39.72 646 SER A N 1
ATOM 5312 C CA . SER A 1 646 ? -23.159 10.143 -18.341 1.00 39.72 646 SER A CA 1
ATOM 5313 C C . SER A 1 646 ? -24.171 9.483 -19.281 1.00 39.72 646 SER A C 1
ATOM 5315 O O . SER A 1 646 ? -25.373 9.511 -19.035 1.00 39.72 646 SER A O 1
ATOM 5317 N N . SER A 1 647 ? -23.674 8.909 -20.387 1.00 47.19 647 SER A N 1
ATOM 5318 C CA . SER A 1 647 ? -24.024 7.560 -20.899 1.00 47.19 647 SER A CA 1
ATOM 5319 C C . SER A 1 647 ? -23.754 7.365 -22.396 1.00 47.19 647 SER A C 1
ATOM 5321 O O . SER A 1 647 ? -23.616 6.219 -22.824 1.00 47.19 647 SER A O 1
ATOM 5323 N N . ASP A 1 648 ? -23.623 8.428 -23.198 1.00 58.84 648 ASP A N 1
ATOM 5324 C CA . ASP A 1 648 ? -23.366 8.254 -24.631 1.00 58.84 648 ASP A CA 1
ATOM 5325 C C . ASP A 1 648 ? -21.871 8.022 -24.911 1.00 58.84 648 ASP A C 1
ATOM 5327 O O . ASP A 1 648 ? -21.066 8.949 -25.043 1.00 58.84 648 ASP A O 1
ATOM 5331 N N . ILE A 1 649 ? -21.516 6.737 -25.016 1.00 62.59 649 ILE A N 1
ATOM 5332 C CA . ILE A 1 649 ? -20.179 6.239 -25.371 1.00 62.59 649 ILE A CA 1
ATOM 5333 C C . ILE A 1 649 ? -19.658 6.897 -26.660 1.00 62.59 649 ILE A C 1
ATOM 5335 O O . ILE A 1 649 ? -18.447 7.098 -26.790 1.00 62.59 649 ILE A O 1
ATOM 5339 N N . ALA A 1 650 ? -20.540 7.251 -27.604 1.00 70.69 650 ALA A N 1
ATOM 5340 C CA . ALA A 1 650 ? -20.152 7.931 -28.831 1.00 70.69 650 ALA A CA 1
ATOM 5341 C C . ALA A 1 650 ? -19.724 9.376 -28.549 1.00 70.69 650 ALA A C 1
ATOM 5343 O O . ALA A 1 650 ? -18.634 9.756 -28.966 1.00 70.69 650 ALA A O 1
ATOM 5344 N N . ILE A 1 651 ? -20.501 10.146 -27.777 1.00 69.00 651 ILE A N 1
ATOM 5345 C CA . ILE A 1 651 ? -20.175 11.545 -27.438 1.00 69.00 651 ILE A CA 1
ATOM 5346 C C . ILE A 1 651 ? -18.890 11.624 -26.611 1.00 69.00 651 ILE A C 1
ATOM 5348 O O . ILE A 1 651 ? -18.003 12.419 -26.929 1.00 69.00 651 ILE A O 1
ATOM 5352 N N . THR A 1 652 ? -18.739 10.773 -25.590 1.00 64.88 652 THR A N 1
ATOM 5353 C CA . THR A 1 652 ? -17.512 10.728 -24.777 1.00 64.88 652 THR A CA 1
ATOM 5354 C C . THR A 1 652 ? -16.293 10.437 -25.648 1.00 64.88 652 THR A C 1
ATOM 5356 O O . THR A 1 652 ? -15.264 11.105 -25.526 1.00 64.88 652 THR A O 1
ATOM 5359 N N . LYS A 1 653 ? -16.408 9.475 -26.570 1.00 75.06 653 LYS A N 1
ATOM 5360 C CA . LYS A 1 653 ? -15.304 9.133 -27.466 1.00 75.06 653 LYS A CA 1
ATOM 5361 C C . LYS A 1 653 ? -15.038 10.221 -28.507 1.00 75.06 653 LYS A C 1
ATOM 5363 O O . LYS A 1 653 ? -13.877 10.510 -28.772 1.00 75.06 653 LYS A O 1
ATOM 5368 N N . MET A 1 654 ? -16.071 10.850 -29.058 1.00 77.31 654 MET A N 1
ATOM 5369 C CA . MET A 1 654 ? -15.949 11.965 -29.998 1.00 77.31 654 MET A CA 1
ATOM 5370 C C . MET A 1 654 ? -15.253 13.170 -29.362 1.00 77.31 654 MET A C 1
ATOM 5372 O O . MET A 1 654 ? -14.341 13.729 -29.962 1.00 77.31 654 MET A O 1
ATOM 5376 N N . LEU A 1 655 ? -15.624 13.544 -28.134 1.00 66.12 655 LEU A N 1
ATOM 5377 C CA . LEU A 1 655 ? -14.950 14.612 -27.392 1.00 66.12 655 LEU A CA 1
ATOM 5378 C C . LEU A 1 655 ? -13.482 14.273 -27.136 1.00 66.12 655 LEU A C 1
ATOM 5380 O O . LEU A 1 655 ? -12.621 15.116 -27.369 1.00 66.12 655 LEU A O 1
ATOM 5384 N N . TYR A 1 656 ? -13.200 13.033 -26.729 1.00 67.25 656 TYR A N 1
ATOM 5385 C CA . TYR A 1 656 ? -11.835 12.550 -26.535 1.00 67.25 656 TYR A CA 1
ATOM 5386 C C . TYR A 1 656 ? -11.005 12.642 -27.824 1.00 67.25 656 TYR A C 1
ATOM 5388 O O . TYR A 1 656 ? -9.937 13.245 -27.818 1.00 67.25 656 TYR A O 1
ATOM 5396 N N . VAL A 1 657 ? -11.521 12.121 -28.944 1.00 74.69 657 VAL A N 1
ATOM 5397 C CA . VAL A 1 657 ? -10.851 12.183 -30.254 1.00 74.69 657 VAL A CA 1
ATOM 5398 C C . VAL A 1 657 ? -10.657 13.634 -30.702 1.00 74.69 657 VAL A C 1
ATOM 5400 O O . VAL A 1 657 ? -9.585 13.979 -31.187 1.00 74.69 657 VAL A O 1
ATOM 5403 N N . ARG A 1 658 ? -11.653 14.510 -30.501 1.00 75.62 658 ARG A N 1
ATOM 5404 C CA . ARG A 1 658 ? -11.547 15.934 -30.851 1.00 75.62 658 ARG A CA 1
ATOM 5405 C C . ARG A 1 658 ? -10.421 16.620 -30.085 1.00 75.62 658 ARG A C 1
ATOM 5407 O O . ARG A 1 658 ? -9.614 17.307 -30.700 1.00 75.62 658 ARG A O 1
ATOM 5414 N N . THR A 1 659 ? -10.391 16.452 -28.765 1.00 67.00 659 THR A N 1
ATOM 5415 C CA . THR A 1 659 ? -9.372 17.058 -27.900 1.00 67.00 659 THR A CA 1
ATOM 5416 C C . THR A 1 659 ? -7.990 16.534 -28.261 1.00 67.00 659 THR A C 1
ATOM 5418 O O . THR A 1 659 ? -7.101 17.326 -28.549 1.00 67.00 659 THR A O 1
ATOM 5421 N N . GLN A 1 660 ? -7.851 15.214 -28.379 1.00 70.88 660 GLN A N 1
ATOM 5422 C CA . GLN A 1 660 ? -6.588 14.563 -28.699 1.00 70.88 660 GLN A CA 1
ATOM 5423 C C . GLN A 1 660 ? -6.009 15.008 -30.051 1.00 70.88 660 GLN A C 1
ATOM 5425 O O . GLN A 1 660 ? -4.831 15.343 -30.148 1.00 70.88 660 GLN A O 1
ATOM 5430 N N . VAL A 1 661 ? -6.826 15.016 -31.108 1.00 73.31 661 VAL A N 1
ATOM 5431 C CA . VAL A 1 661 ? -6.371 15.416 -32.448 1.00 73.31 661 VAL A CA 1
ATOM 5432 C C . VAL A 1 661 ? -6.080 16.917 -32.497 1.00 73.31 661 VAL A C 1
ATOM 5434 O O . VAL A 1 661 ? -5.124 17.324 -33.149 1.00 73.31 661 VAL A O 1
ATOM 5437 N N . LYS A 1 662 ? -6.859 17.748 -31.789 1.00 71.69 662 LYS A N 1
ATOM 5438 C CA . LYS A 1 662 ? -6.633 19.198 -31.742 1.00 71.69 662 LYS A CA 1
ATOM 5439 C C . LYS A 1 662 ? -5.335 19.550 -31.015 1.00 71.69 662 LYS A C 1
ATOM 5441 O O . LYS A 1 662 ? -4.542 20.303 -31.560 1.00 71.69 662 LYS A O 1
ATOM 5446 N N . GLU A 1 663 ? -5.088 18.955 -29.850 1.00 65.06 663 GLU A N 1
ATOM 5447 C CA . GLU A 1 663 ? -3.840 19.146 -29.099 1.00 65.06 663 GLU A CA 1
ATOM 5448 C C . GLU A 1 663 ? -2.613 18.773 -29.938 1.00 65.06 663 GLU A C 1
ATOM 5450 O O . GLU A 1 663 ? -1.617 19.488 -29.920 1.00 65.06 663 GLU A O 1
ATOM 5455 N N . ARG A 1 664 ? -2.702 17.697 -30.728 1.00 65.00 664 ARG A N 1
ATOM 5456 C CA . ARG A 1 664 ? -1.615 17.277 -31.624 1.00 65.00 664 ARG A CA 1
ATOM 5457 C C . ARG A 1 664 ? -1.442 18.176 -32.840 1.00 65.00 664 ARG A C 1
ATOM 5459 O O . ARG A 1 664 ? -0.310 18.428 -33.239 1.00 65.00 664 ARG A O 1
ATOM 5466 N N . LEU A 1 665 ? -2.535 18.663 -33.432 1.00 71.12 665 LEU A N 1
ATOM 5467 C CA . LEU A 1 665 ? -2.463 19.669 -34.496 1.00 71.12 665 LEU A CA 1
ATOM 5468 C C . LEU A 1 665 ? -1.789 20.949 -33.995 1.00 71.12 665 LEU A C 1
ATOM 5470 O O . LEU A 1 665 ? -0.889 21.454 -34.660 1.00 71.12 665 LEU A O 1
ATOM 5474 N N . ASP A 1 666 ? -2.175 21.424 -32.809 1.00 66.50 666 ASP A N 1
ATOM 5475 C CA . ASP A 1 666 ? -1.618 22.634 -32.195 1.00 66.50 666 ASP A CA 1
ATOM 5476 C C . ASP A 1 666 ? -0.109 22.479 -31.889 1.00 66.50 666 ASP A C 1
ATOM 5478 O O . ASP A 1 666 ? 0.630 23.463 -31.909 1.00 66.50 666 ASP A O 1
ATOM 5482 N N . ARG A 1 667 ? 0.366 21.241 -31.678 1.00 60.09 667 ARG A N 1
ATOM 5483 C CA . ARG A 1 667 ? 1.783 20.881 -31.465 1.00 60.09 667 ARG A CA 1
ATOM 5484 C C . ARG A 1 667 ? 2.541 20.465 -32.736 1.00 60.09 667 ARG A C 1
ATOM 5486 O O . ARG A 1 667 ? 3.727 20.175 -32.661 1.00 60.09 667 ARG A O 1
ATOM 5493 N N . SER A 1 668 ? 1.895 20.452 -33.907 1.00 68.12 668 SER A N 1
ATOM 5494 C CA . SER A 1 668 ? 2.466 19.937 -35.172 1.00 68.12 668 SER A CA 1
ATOM 5495 C C . SER A 1 668 ? 2.915 18.459 -35.128 1.00 68.12 668 SER A C 1
ATOM 5497 O O . SER A 1 668 ? 3.828 18.060 -35.845 1.00 68.12 668 SER A O 1
ATOM 5499 N N . GLU A 1 669 ? 2.249 17.627 -34.324 1.00 61.56 669 GLU A N 1
ATOM 5500 C CA . GLU A 1 669 ? 2.599 16.215 -34.056 1.00 61.56 669 GLU A CA 1
ATOM 5501 C C . GLU A 1 669 ? 1.830 15.200 -34.934 1.00 61.56 669 GLU A C 1
ATOM 5503 O O . GLU A 1 669 ? 1.926 13.986 -34.735 1.00 61.56 669 GLU A O 1
ATOM 5508 N N . ILE A 1 670 ? 1.018 15.658 -35.895 1.00 66.19 670 ILE A N 1
ATOM 5509 C CA . ILE A 1 670 ? 0.284 14.765 -36.807 1.00 66.19 670 ILE A CA 1
ATOM 5510 C C . ILE A 1 670 ? 1.096 14.538 -38.082 1.00 66.19 670 ILE A C 1
ATOM 5512 O O . ILE A 1 670 ? 1.174 15.404 -38.952 1.00 66.19 670 ILE A O 1
ATOM 5516 N N . VAL A 1 671 ? 1.657 13.334 -38.212 1.00 62.25 671 VAL A N 1
ATOM 5517 C CA . VAL A 1 671 ? 2.294 12.864 -39.450 1.00 62.25 671 VAL A CA 1
ATOM 5518 C C . VAL A 1 671 ? 1.296 12.839 -40.624 1.00 62.25 671 VAL A C 1
ATOM 5520 O O . VAL A 1 671 ? 0.114 12.560 -40.404 1.00 62.25 671 VAL A O 1
ATOM 5523 N N . PRO A 1 672 ? 1.741 13.074 -41.879 1.00 60.69 672 PRO A N 1
ATOM 5524 C CA . PRO A 1 672 ? 0.860 13.198 -43.050 1.00 60.69 672 PRO A CA 1
ATOM 5525 C C . PRO A 1 672 ? -0.122 12.032 -43.241 1.00 60.69 672 PRO A C 1
ATOM 5527 O O . PRO A 1 672 ? -1.269 12.236 -43.636 1.00 60.69 672 PRO A O 1
ATOM 5530 N N . ASP A 1 673 ? 0.294 10.815 -42.893 1.00 57.62 673 ASP A N 1
ATOM 5531 C CA . ASP A 1 673 ? -0.522 9.608 -43.050 1.00 57.62 673 ASP A CA 1
ATOM 5532 C C . ASP A 1 673 ? -1.598 9.450 -41.951 1.00 57.62 673 ASP A C 1
ATOM 5534 O O . ASP A 1 673 ? -2.543 8.679 -42.114 1.00 57.62 673 ASP A O 1
ATOM 5538 N N . ALA A 1 674 ? -1.512 10.216 -40.853 1.00 62.41 674 ALA A N 1
ATOM 5539 C CA . ALA A 1 674 ? -2.458 10.219 -39.729 1.00 62.41 674 ALA A CA 1
ATOM 5540 C C . ALA A 1 674 ? -3.434 11.420 -39.748 1.00 62.41 674 ALA A C 1
ATOM 5542 O O . ALA A 1 674 ? -4.095 11.707 -38.746 1.00 62.41 674 ALA A O 1
ATOM 5543 N N . MET A 1 675 ? -3.567 12.099 -40.895 1.00 73.06 675 MET A N 1
ATOM 5544 C CA . MET A 1 675 ? -4.430 13.275 -41.127 1.00 73.06 675 MET A CA 1
ATOM 5545 C C . MET A 1 675 ? -5.942 12.961 -41.175 1.00 73.06 675 MET A C 1
ATOM 5547 O O . MET A 1 675 ? -6.731 13.726 -41.736 1.00 73.06 675 MET A O 1
ATOM 5551 N N . PHE A 1 676 ? -6.375 11.833 -40.605 1.00 82.44 676 PHE A N 1
ATOM 5552 C CA . PHE A 1 676 ? -7.749 11.355 -40.729 1.00 82.44 676 PHE A CA 1
ATOM 5553 C C . PHE A 1 676 ? -8.347 10.905 -39.399 1.00 82.44 676 PHE A C 1
ATOM 5555 O O . PHE A 1 676 ? -7.713 10.211 -38.605 1.00 82.44 676 PHE A O 1
ATOM 5562 N N . ILE A 1 677 ? -9.617 11.250 -39.200 1.00 86.44 677 ILE A N 1
ATOM 5563 C CA . ILE A 1 677 ? -10.478 10.706 -38.152 1.00 86.44 677 ILE A CA 1
ATOM 5564 C C . ILE A 1 677 ? -11.339 9.614 -38.786 1.00 86.44 677 ILE A C 1
ATOM 5566 O O . ILE A 1 677 ? -11.909 9.792 -39.863 1.00 86.44 677 ILE A O 1
ATOM 5570 N N . TYR A 1 678 ? -11.445 8.474 -38.115 1.00 86.19 678 TYR A N 1
ATOM 5571 C CA . TYR A 1 678 ? -12.190 7.324 -38.605 1.00 86.19 678 TYR A CA 1
ATOM 5572 C C . TYR A 1 678 ? -13.490 7.171 -37.829 1.00 86.19 678 TYR A C 1
ATOM 5574 O O . TYR A 1 678 ? -13.522 7.231 -36.599 1.00 86.19 678 TYR A O 1
ATOM 5582 N N . LYS A 1 679 ? -14.572 6.917 -38.557 1.00 87.56 679 LYS A N 1
ATOM 5583 C CA . LYS A 1 679 ? -15.845 6.463 -38.003 1.00 87.56 679 LYS A CA 1
ATOM 5584 C C . LYS A 1 679 ? -15.984 4.967 -38.266 1.00 87.56 679 LYS A C 1
ATOM 5586 O O . LYS A 1 679 ? -15.634 4.468 -39.336 1.00 87.56 679 LYS A O 1
ATOM 5591 N N . CYS A 1 680 ? -16.492 4.241 -37.275 1.00 84.19 680 CYS A N 1
ATOM 5592 C CA . CYS A 1 680 ? -16.572 2.785 -37.298 1.00 84.19 680 CYS A CA 1
ATOM 5593 C C . CYS A 1 680 ? -17.322 2.247 -38.529 1.00 84.19 680 CYS A C 1
ATOM 5595 O O . CYS A 1 680 ? -16.852 1.309 -39.168 1.00 84.19 680 CYS A O 1
ATOM 5597 N N . SER A 1 681 ? -18.461 2.844 -38.871 1.00 83.12 681 SER A N 1
ATOM 5598 C CA . SER A 1 681 ? -19.169 2.666 -40.147 1.00 83.12 681 SER A CA 1
ATOM 5599 C C . SER A 1 681 ? -20.212 3.774 -40.288 1.00 83.12 681 SER A C 1
ATOM 5601 O O . SER A 1 681 ? -20.482 4.491 -39.323 1.00 83.12 681 SER A O 1
ATOM 5603 N N . ASP A 1 682 ? -20.875 3.894 -41.436 1.00 80.69 682 ASP A N 1
ATOM 5604 C CA . ASP A 1 682 ? -21.937 4.893 -41.607 1.00 80.69 682 ASP A CA 1
ATOM 5605 C C . ASP A 1 682 ? -23.081 4.733 -40.589 1.00 80.69 682 ASP A C 1
ATOM 5607 O O . ASP A 1 682 ? -23.601 5.734 -40.092 1.00 80.69 682 ASP A O 1
ATOM 5611 N N . ALA A 1 683 ? -23.383 3.494 -40.190 1.00 79.38 683 ALA A N 1
ATOM 5612 C CA . ALA A 1 683 ? -24.425 3.158 -39.220 1.00 79.38 683 ALA A CA 1
ATOM 5613 C C . ALA A 1 683 ? -23.976 3.214 -37.743 1.00 79.38 683 ALA A C 1
ATOM 5615 O O . ALA A 1 683 ? -24.819 3.146 -36.852 1.00 79.38 683 ALA A O 1
ATOM 5616 N N . CYS A 1 684 ? -22.673 3.326 -37.453 1.00 83.50 684 CYS A N 1
ATOM 5617 C CA . CYS A 1 684 ? -22.141 3.329 -36.086 1.00 83.50 684 CYS A CA 1
ATOM 5618 C C . CYS A 1 684 ? -21.399 4.646 -35.797 1.00 83.50 684 CYS A C 1
ATOM 5620 O O . CYS A 1 684 ? -20.356 4.888 -36.410 1.00 83.50 684 CYS A O 1
ATOM 5622 N N . PRO A 1 685 ? -21.868 5.486 -34.852 1.00 82.31 685 PRO A N 1
ATOM 5623 C CA . PRO A 1 685 ? -21.282 6.804 -34.598 1.00 82.31 685 PRO A CA 1
ATOM 5624 C C . PRO A 1 685 ? -19.941 6.750 -33.856 1.00 82.31 685 PRO A C 1
ATOM 5626 O O . PRO A 1 685 ? -19.318 7.784 -33.655 1.00 82.31 685 PRO A O 1
ATOM 5629 N N . TYR A 1 686 ? -19.467 5.567 -33.458 1.00 84.62 686 TYR A N 1
ATOM 5630 C CA . TYR A 1 686 ? -18.196 5.433 -32.756 1.00 84.62 686 TYR A CA 1
ATOM 5631 C C . TYR A 1 686 ? -17.026 5.936 -33.613 1.00 84.62 686 TYR A C 1
ATOM 5633 O O . TYR A 1 686 ? -16.754 5.377 -34.680 1.00 84.62 686 TYR A O 1
ATOM 5641 N N . MET A 1 687 ? -16.323 6.963 -33.131 1.00 85.94 687 MET A N 1
ATOM 5642 C CA . MET A 1 687 ? -15.163 7.553 -33.803 1.00 85.94 687 MET A CA 1
ATOM 5643 C C . MET A 1 687 ? -13.854 7.202 -33.097 1.00 85.94 687 MET A C 1
ATOM 5645 O O . MET A 1 687 ? -13.811 6.988 -31.887 1.00 85.94 687 MET A O 1
ATOM 5649 N N . PHE A 1 688 ? -12.770 7.148 -33.857 1.00 82.44 688 PHE A N 1
ATOM 5650 C CA . PHE A 1 688 ? -11.423 6.913 -33.356 1.00 82.44 688 PHE A CA 1
ATOM 5651 C C . PHE A 1 688 ? -10.392 7.561 -34.284 1.00 82.44 688 PHE A C 1
ATOM 5653 O O . PHE A 1 688 ? -10.666 7.866 -35.443 1.00 82.44 688 PHE A O 1
ATOM 5660 N N . HIS A 1 689 ? -9.197 7.785 -33.755 1.00 80.44 689 HIS A N 1
ATOM 5661 C CA . HIS A 1 689 ? -8.044 8.290 -34.491 1.00 80.44 689 HIS A CA 1
ATOM 5662 C C . HIS A 1 689 ? -6.895 7.298 -34.296 1.00 80.44 689 HIS A C 1
ATOM 5664 O O . HIS A 1 689 ? -6.780 6.708 -33.220 1.00 80.44 689 HIS A O 1
ATOM 5670 N N . PHE A 1 690 ? -6.113 7.047 -35.347 1.00 72.12 690 PHE A N 1
ATOM 5671 C CA . PHE A 1 690 ? -4.929 6.196 -35.254 1.00 72.12 690 PHE A CA 1
ATOM 5672 C C . PHE A 1 690 ? -3.698 7.069 -35.024 1.00 72.12 690 PHE A C 1
ATOM 5674 O O . PHE A 1 690 ? -3.341 7.900 -35.858 1.00 72.12 690 PHE A O 1
ATOM 5681 N N . GLU A 1 691 ? -3.038 6.852 -33.895 1.00 61.00 691 GLU A N 1
ATOM 5682 C CA . GLU A 1 691 ? -1.855 7.597 -33.480 1.00 61.00 691 GLU A CA 1
ATOM 5683 C C . GLU A 1 691 ? -0.607 7.091 -34.207 1.00 61.00 691 GLU A C 1
ATOM 5685 O O . GLU A 1 691 ? 0.134 6.260 -33.686 1.00 61.00 691 GLU A O 1
ATOM 5690 N N . GLY A 1 692 ? -0.426 7.536 -35.453 1.00 57.75 692 GLY A N 1
ATOM 5691 C CA . GLY A 1 692 ? 0.450 6.834 -36.385 1.00 57.75 692 GLY A CA 1
ATOM 5692 C C . GLY A 1 692 ? -0.250 5.542 -36.783 1.00 57.75 692 GLY A C 1
ATOM 5693 O O . GLY A 1 692 ? -0.778 4.799 -35.951 1.00 57.75 692 GLY A O 1
ATOM 5694 N N . CYS A 1 693 ? -0.409 5.301 -38.073 1.00 46.31 693 CYS A N 1
ATOM 5695 C CA . CYS A 1 693 ? -1.306 4.235 -38.463 1.00 46.31 693 CYS A CA 1
ATOM 5696 C C . CYS A 1 693 ? -0.712 2.895 -38.019 1.00 46.31 693 CYS A C 1
ATOM 5698 O O . CYS A 1 693 ? 0.276 2.478 -38.594 1.00 46.31 693 CYS A O 1
ATOM 5700 N N . GLY A 1 694 ? -1.326 2.247 -37.028 1.00 47.56 694 GLY A N 1
ATOM 5701 C CA . GLY A 1 694 ? -1.292 0.811 -36.767 1.00 47.56 694 GLY A CA 1
ATOM 5702 C C . GLY A 1 694 ? 0.024 0.185 -36.305 1.00 47.56 694 GLY A C 1
ATOM 5703 O O . GLY A 1 694 ? 0.728 -0.405 -37.117 1.00 47.56 694 GLY A O 1
ATOM 5704 N N . ARG A 1 695 ? 0.244 0.085 -34.986 1.00 45.03 695 ARG A N 1
ATOM 5705 C CA . ARG A 1 695 ? 0.897 -1.134 -34.471 1.00 45.03 695 ARG A CA 1
ATOM 5706 C C . ARG A 1 695 ? 0.016 -2.329 -34.872 1.00 45.03 695 ARG A C 1
ATOM 5708 O O . ARG A 1 695 ? -1.195 -2.247 -34.644 1.00 45.03 695 ARG A O 1
ATOM 5715 N N . PRO A 1 696 ? 0.555 -3.413 -35.460 1.00 44.34 696 PRO A N 1
ATOM 5716 C CA . PRO A 1 696 ? -0.209 -4.644 -35.607 1.00 44.34 696 PRO A CA 1
ATOM 5717 C C . PRO A 1 696 ? -0.570 -5.117 -34.197 1.00 44.34 696 PRO A C 1
ATOM 5719 O O . PRO A 1 696 ? 0.299 -5.461 -33.402 1.00 44.34 696 PRO A O 1
ATOM 5722 N N . TYR A 1 697 ? -1.851 -5.030 -33.859 1.00 45.69 697 TYR A N 1
ATOM 5723 C CA . TYR A 1 697 ? -2.379 -5.440 -32.565 1.00 45.69 697 TYR A CA 1
ATOM 5724 C C . TYR A 1 697 ? -3.579 -6.338 -32.824 1.00 45.69 697 TYR A C 1
ATOM 5726 O O . TYR A 1 697 ? -4.460 -5.997 -33.619 1.00 45.69 697 TYR A O 1
ATOM 5734 N N . GLU A 1 698 ? -3.608 -7.498 -32.179 1.00 45.47 698 GLU A N 1
ATOM 5735 C CA . GLU A 1 698 ? -4.719 -8.429 -32.317 1.00 45.47 698 GLU A CA 1
ATOM 5736 C C . GLU A 1 698 ? -6.014 -7.813 -31.741 1.00 45.47 698 GLU A C 1
ATOM 5738 O O . GLU A 1 698 ? -6.086 -7.435 -30.574 1.00 45.47 698 GLU A O 1
ATOM 5743 N N . LEU A 1 699 ? -7.045 -7.728 -32.595 1.00 55.19 699 LEU A N 1
ATOM 5744 C CA . LEU A 1 699 ? -8.481 -7.703 -32.262 1.00 55.19 699 LEU A CA 1
ATOM 5745 C C . LEU A 1 699 ? -8.977 -6.627 -31.265 1.00 55.19 699 LEU A C 1
ATOM 5747 O O . LEU A 1 699 ? -9.660 -6.941 -30.287 1.00 55.19 699 LEU A O 1
ATOM 5751 N N . ILE A 1 700 ? -8.776 -5.335 -31.550 1.00 65.94 700 ILE A N 1
ATOM 5752 C CA . ILE A 1 700 ? -9.574 -4.284 -30.887 1.00 65.94 700 ILE A CA 1
ATOM 5753 C C . ILE A 1 700 ? -10.990 -4.296 -31.491 1.00 65.94 700 ILE A C 1
ATOM 5755 O O . ILE A 1 700 ? -11.166 -4.177 -32.698 1.00 65.94 700 ILE A O 1
ATOM 5759 N N . LYS A 1 701 ? -12.033 -4.425 -30.664 1.00 76.50 701 LYS A N 1
ATOM 5760 C CA . LYS A 1 701 ? -13.442 -4.415 -31.105 1.00 76.50 701 LYS A CA 1
ATOM 5761 C C . LYS A 1 701 ? -14.117 -3.090 -30.787 1.00 76.50 701 LYS A C 1
ATOM 5763 O O . LYS A 1 701 ? -13.949 -2.546 -29.698 1.00 76.50 701 LYS A O 1
ATOM 5768 N N . CYS A 1 702 ? -14.948 -2.590 -31.703 1.00 77.06 702 CYS A N 1
ATOM 5769 C CA . CYS A 1 702 ? -15.782 -1.419 -31.448 1.00 77.06 702 CYS A CA 1
ATOM 5770 C C . CYS A 1 702 ? -16.678 -1.687 -30.230 1.00 77.06 702 CYS A C 1
ATOM 5772 O O . CYS A 1 702 ? -17.434 -2.660 -30.238 1.00 77.06 702 CYS A O 1
ATOM 5774 N N . PRO A 1 703 ? -16.677 -0.834 -29.196 1.00 74.25 703 PRO A N 1
ATOM 5775 C CA . PRO A 1 703 ? -17.474 -1.084 -28.001 1.00 74.25 703 PRO A CA 1
ATOM 5776 C C . PRO A 1 703 ? -18.984 -1.050 -28.279 1.00 74.25 703 PRO A C 1
ATOM 5778 O O . PRO A 1 703 ? -19.719 -1.742 -27.575 1.00 74.25 703 PRO A O 1
ATOM 5781 N N . MET A 1 704 ? -19.425 -0.330 -29.324 1.00 77.81 704 MET A N 1
ATOM 5782 C CA . MET A 1 704 ? -20.835 -0.210 -29.714 1.00 77.81 704 MET A CA 1
ATOM 5783 C C . MET A 1 704 ? -21.320 -1.384 -30.575 1.00 77.81 704 MET A C 1
ATOM 5785 O O . MET A 1 704 ? -22.269 -2.061 -30.202 1.00 77.81 704 MET A O 1
ATOM 5789 N N . CYS A 1 705 ? -20.667 -1.659 -31.709 1.00 81.69 705 CYS A N 1
ATOM 5790 C CA . CYS A 1 705 ? -21.136 -2.671 -32.671 1.00 81.69 705 CYS A CA 1
ATOM 5791 C C . CYS A 1 705 ? -20.298 -3.960 -32.701 1.00 81.69 705 CYS A C 1
ATOM 5793 O O . CYS A 1 705 ? -20.551 -4.834 -33.522 1.00 81.69 705 CYS A O 1
ATOM 5795 N N . LYS A 1 706 ? -19.297 -4.079 -31.818 1.00 81.06 706 LYS A N 1
ATOM 5796 C CA . LYS A 1 706 ? -18.423 -5.255 -31.624 1.00 81.06 706 LYS A CA 1
ATOM 5797 C C . LYS A 1 706 ? -17.608 -5.700 -32.843 1.00 81.06 706 LYS A C 1
ATOM 5799 O O . LYS A 1 706 ? -16.926 -6.715 -32.761 1.00 81.06 706 LYS A O 1
ATOM 5804 N N . THR A 1 707 ? -17.632 -4.942 -33.935 1.00 77.25 707 THR A N 1
ATOM 5805 C CA . THR A 1 707 ? -16.820 -5.203 -35.129 1.00 77.25 707 THR A CA 1
ATOM 5806 C C . THR A 1 707 ? -15.370 -4.769 -34.921 1.00 77.25 707 THR A C 1
ATOM 5808 O O . THR A 1 707 ? -15.115 -3.767 -34.249 1.00 77.25 707 THR A O 1
ATOM 5811 N N . ASP A 1 708 ? -14.425 -5.485 -35.526 1.00 74.12 708 ASP A N 1
ATOM 5812 C CA . ASP A 1 708 ? -12.983 -5.285 -35.320 1.00 74.12 708 ASP A CA 1
ATOM 5813 C C . ASP A 1 708 ? -12.492 -3.948 -35.887 1.00 74.12 708 ASP A C 1
ATOM 5815 O O . ASP A 1 708 ? -12.474 -3.744 -37.102 1.00 74.12 708 ASP A O 1
ATOM 5819 N N . ILE A 1 709 ? -12.121 -3.022 -35.010 1.00 73.00 709 ILE A N 1
ATOM 5820 C CA . ILE A 1 709 ? -11.531 -1.728 -35.350 1.00 73.00 709 ILE A CA 1
ATOM 5821 C C . ILE A 1 709 ? -10.013 -1.851 -35.207 1.00 73.00 709 ILE A C 1
ATOM 5823 O O . ILE A 1 709 ? -9.516 -2.234 -34.160 1.00 73.00 709 ILE A O 1
ATOM 5827 N N . GLY A 1 710 ? -9.244 -1.575 -36.254 1.00 69.00 710 GLY A N 1
ATOM 5828 C CA . GLY A 1 710 ? -7.796 -1.776 -36.185 1.00 69.00 710 GLY A CA 1
ATOM 5829 C C . GLY A 1 710 ? -7.097 -1.658 -37.527 1.00 69.00 710 GLY A C 1
ATOM 5830 O O . GLY A 1 710 ? -7.708 -1.289 -38.535 1.00 69.00 710 GLY A O 1
ATOM 5831 N N . ALA A 1 711 ? -5.811 -1.996 -37.525 1.00 64.44 711 ALA A N 1
ATOM 5832 C CA . ALA A 1 711 ? -4.934 -1.964 -38.686 1.00 64.44 711 ALA A CA 1
ATOM 5833 C C . ALA A 1 711 ? -4.201 -3.306 -38.836 1.00 64.44 711 ALA A C 1
ATOM 5835 O O . ALA A 1 711 ? -3.779 -3.896 -37.845 1.00 64.44 711 ALA A O 1
ATOM 5836 N N . THR A 1 712 ? -4.064 -3.796 -40.070 1.00 59.94 712 THR A N 1
ATOM 5837 C CA . THR A 1 712 ? -3.335 -5.045 -40.375 1.00 59.94 712 THR A CA 1
ATOM 5838 C C . THR A 1 712 ? -1.823 -4.852 -40.366 1.00 59.94 712 THR A C 1
ATOM 5840 O O . THR A 1 712 ? -1.069 -5.804 -40.206 1.00 59.94 712 THR A O 1
ATOM 5843 N N . SER A 1 713 ? -1.374 -3.623 -40.595 1.00 57.88 713 SER A N 1
ATOM 5844 C CA . SER A 1 713 ? 0.027 -3.216 -40.571 1.00 57.88 713 SER A CA 1
ATOM 5845 C C . SER A 1 713 ? 0.094 -1.711 -40.365 1.00 57.88 713 SER A C 1
ATOM 5847 O O . SER A 1 713 ? -0.937 -1.027 -40.449 1.00 57.88 713 SER A O 1
ATOM 5849 N N . TYR A 1 714 ? 1.310 -1.184 -40.218 1.00 57.84 714 TYR A N 1
ATOM 5850 C CA . TYR A 1 714 ? 1.483 0.256 -40.253 1.00 57.84 714 TYR A CA 1
ATOM 5851 C C . TYR A 1 714 ? 0.879 0.838 -41.550 1.00 57.84 714 TYR A C 1
ATOM 5853 O O . TYR A 1 714 ? 1.031 0.254 -42.627 1.00 57.84 714 TYR A O 1
ATOM 5861 N N . ASN A 1 715 ? 0.123 1.932 -41.443 1.00 55.66 715 ASN A N 1
ATOM 5862 C CA . ASN A 1 715 ? -0.564 2.630 -42.552 1.00 55.66 715 ASN A CA 1
ATOM 5863 C C . ASN A 1 715 ? -1.646 1.836 -43.314 1.00 55.66 715 ASN A C 1
ATOM 5865 O O . ASN A 1 715 ? -2.087 2.283 -44.372 1.00 55.66 715 ASN A O 1
ATOM 5869 N N . LYS A 1 716 ? -2.139 0.697 -42.797 1.00 62.59 716 LYS A N 1
ATOM 5870 C CA . LYS A 1 716 ? -3.211 -0.079 -43.461 1.00 62.59 716 LYS A CA 1
ATOM 5871 C C . LYS A 1 716 ? -4.335 -0.482 -42.499 1.00 62.59 716 LYS A C 1
ATOM 5873 O O . LYS A 1 716 ? -4.186 -1.469 -41.774 1.00 62.59 716 LYS A O 1
ATOM 5878 N N . PRO A 1 717 ? -5.473 0.241 -42.498 1.00 67.31 717 PRO A N 1
ATOM 5879 C CA . PRO A 1 717 ? -6.667 -0.167 -41.762 1.00 67.31 717 PRO A CA 1
ATOM 5880 C C . PRO A 1 717 ? -7.150 -1.551 -42.210 1.00 67.31 717 PRO A C 1
ATOM 5882 O O . PRO A 1 717 ? -7.024 -1.908 -43.383 1.00 67.31 717 PRO A O 1
ATOM 5885 N N . ILE A 1 718 ? -7.751 -2.313 -41.295 1.00 69.88 718 ILE A N 1
ATOM 5886 C CA . ILE A 1 718 ? -8.383 -3.594 -41.634 1.00 69.88 718 ILE A CA 1
ATOM 5887 C C . ILE A 1 718 ? -9.491 -3.347 -42.670 1.00 69.88 718 ILE A C 1
ATOM 5889 O O . ILE A 1 718 ? -10.430 -2.584 -42.426 1.00 69.88 718 ILE A O 1
ATOM 5893 N N . ILE A 1 719 ? -9.383 -4.008 -43.826 1.00 68.38 719 ILE A N 1
ATOM 5894 C CA . ILE A 1 719 ? -10.411 -4.005 -44.872 1.00 68.38 719 ILE A CA 1
ATOM 5895 C C . ILE A 1 719 ? -11.562 -4.907 -44.409 1.00 68.38 719 ILE A C 1
ATOM 5897 O O . ILE A 1 719 ? -11.356 -6.092 -44.153 1.00 68.38 719 ILE A O 1
ATOM 5901 N N . ARG A 1 720 ? -12.775 -4.353 -44.294 1.00 71.62 720 ARG A N 1
ATOM 5902 C CA . ARG A 1 720 ? -13.969 -5.058 -43.790 1.00 71.62 720 ARG A CA 1
ATOM 5903 C C . ARG A 1 720 ? -15.267 -4.514 -44.397 1.00 71.62 720 ARG A C 1
ATOM 5905 O O . ARG A 1 720 ? -15.255 -3.476 -45.054 1.00 71.62 720 ARG A O 1
ATOM 5912 N N . ILE A 1 721 ? -16.383 -5.202 -44.146 1.00 63.41 721 ILE A N 1
ATOM 5913 C CA . ILE A 1 721 ? -17.726 -4.833 -44.621 1.00 63.41 721 ILE A CA 1
ATOM 5914 C C . ILE A 1 721 ? -18.674 -4.691 -43.412 1.00 63.41 721 ILE A C 1
ATOM 5916 O O . ILE A 1 721 ? -18.832 -5.666 -42.677 1.00 63.41 721 ILE A O 1
ATOM 5920 N N . PRO A 1 722 ? -19.340 -3.536 -43.206 1.00 68.62 722 PRO A N 1
ATOM 5921 C CA . PRO A 1 722 ? -19.132 -2.266 -43.906 1.00 68.62 722 PRO A CA 1
ATOM 5922 C C . PRO A 1 722 ? -17.757 -1.646 -43.572 1.00 68.62 722 PRO A C 1
ATOM 5924 O O . PRO A 1 722 ? -17.257 -1.836 -42.458 1.00 68.62 722 PRO A O 1
ATOM 5927 N N . PRO A 1 723 ? -17.131 -0.922 -44.520 1.00 75.50 723 PRO A N 1
ATOM 5928 C CA . PRO A 1 723 ? -15.813 -0.334 -44.310 1.00 75.50 723 PRO A CA 1
ATOM 5929 C C . PRO A 1 723 ? -15.848 0.774 -43.251 1.00 75.50 723 PRO A C 1
ATOM 5931 O O . PRO A 1 723 ? -16.897 1.345 -42.947 1.00 75.50 723 PRO A O 1
ATOM 5934 N N . HIS A 1 724 ? -14.677 1.089 -42.696 1.00 80.56 724 HIS A N 1
ATOM 5935 C CA . HIS A 1 724 ? -14.502 2.309 -41.912 1.00 80.56 724 HIS A CA 1
ATOM 5936 C C . HIS A 1 724 ? -14.737 3.539 -42.799 1.00 80.56 724 HIS A C 1
ATOM 5938 O O . HIS A 1 724 ? -14.259 3.579 -43.934 1.00 80.56 724 HIS A O 1
ATOM 5944 N N . THR A 1 725 ? -15.407 4.561 -42.269 1.00 84.75 725 THR A N 1
ATOM 5945 C CA . THR A 1 725 ? -15.557 5.846 -42.961 1.00 84.75 725 THR A CA 1
ATOM 5946 C C . THR A 1 725 ? -14.390 6.741 -42.558 1.00 84.75 725 THR A C 1
ATOM 5948 O O . THR A 1 725 ? -14.300 7.174 -41.408 1.00 84.75 725 THR A O 1
ATOM 5951 N N . GLN A 1 726 ? -13.470 6.983 -43.487 1.00 85.62 726 GLN A N 1
ATOM 5952 C CA . GLN A 1 726 ? -12.306 7.846 -43.288 1.00 85.62 726 GLN A CA 1
ATOM 5953 C C . GLN A 1 726 ? -12.679 9.304 -43.584 1.00 85.62 726 GLN A C 1
ATOM 5955 O O . GLN A 1 726 ? -13.223 9.599 -44.647 1.00 85.62 726 GLN A O 1
ATOM 5960 N N . MET A 1 727 ? -12.391 10.215 -42.654 1.00 86.75 727 MET A N 1
ATOM 5961 C CA . MET A 1 727 ? -12.709 11.640 -42.771 1.00 86.75 727 MET A CA 1
ATOM 5962 C C . MET A 1 727 ? -11.446 12.482 -42.567 1.00 86.75 727 MET A C 1
ATOM 5964 O O . MET A 1 727 ? -10.699 12.205 -41.628 1.00 86.75 727 MET A O 1
ATOM 5968 N N . PRO A 1 728 ? -11.196 13.523 -43.382 1.00 89.12 728 PRO A N 1
ATOM 5969 C CA . PRO A 1 728 ? -10.195 14.539 -43.057 1.00 89.12 728 PRO A CA 1
ATOM 5970 C C . PRO A 1 728 ? -10.469 15.158 -41.681 1.00 89.12 728 PRO A C 1
ATOM 5972 O O . PRO A 1 728 ? -11.630 15.249 -41.270 1.00 89.12 728 PRO A O 1
ATOM 5975 N N . ILE A 1 729 ? -9.426 15.593 -40.969 1.00 84.25 729 ILE A N 1
ATOM 5976 C CA . ILE A 1 729 ? -9.569 16.093 -39.591 1.00 84.25 729 ILE A CA 1
ATOM 5977 C C . ILE A 1 729 ? -10.589 17.235 -39.480 1.00 84.25 729 ILE A C 1
ATOM 5979 O O . ILE A 1 729 ? -11.434 17.185 -38.585 1.00 84.25 729 ILE A O 1
ATOM 5983 N N . GLU A 1 730 ? -10.588 18.217 -40.393 1.00 84.50 730 GLU A N 1
ATOM 5984 C CA . GLU A 1 730 ? -11.558 19.322 -40.313 1.00 84.50 730 GLU A CA 1
ATOM 5985 C C . GLU A 1 730 ? -13.001 18.828 -40.475 1.00 84.50 730 GLU A C 1
ATOM 5987 O O . GLU A 1 730 ? -13.893 19.249 -39.737 1.00 84.50 730 GLU A O 1
ATOM 5992 N N . ALA A 1 731 ? -13.229 17.875 -41.385 1.00 85.69 731 ALA A N 1
ATOM 5993 C CA . ALA A 1 731 ? -14.536 17.253 -41.578 1.00 85.69 731 ALA A CA 1
ATOM 5994 C C . ALA A 1 731 ? -14.962 16.423 -40.354 1.00 85.69 731 ALA A C 1
ATOM 5996 O O . ALA A 1 731 ? -16.131 16.446 -39.966 1.00 85.69 731 ALA A O 1
ATOM 5997 N N . GLY A 1 732 ? -14.017 15.737 -39.703 1.00 85.06 732 GLY A N 1
ATOM 5998 C CA . GLY A 1 732 ? -14.260 15.011 -38.456 1.00 85.06 732 GLY A CA 1
ATOM 5999 C C . GLY A 1 732 ? -14.612 15.940 -37.290 1.00 85.06 732 GLY A C 1
ATOM 6000 O O . GLY A 1 732 ? -15.558 15.666 -36.553 1.00 85.06 732 GLY A O 1
ATOM 6001 N N . PHE A 1 733 ? -13.922 17.075 -37.142 1.00 83.38 733 PHE A N 1
ATOM 6002 C CA . PHE A 1 733 ? -14.257 18.085 -36.131 1.00 83.38 733 PHE A CA 1
ATOM 6003 C C . PHE A 1 733 ? -15.630 18.706 -36.356 1.00 83.38 733 PHE A C 1
ATOM 6005 O O . PHE A 1 733 ? -16.378 18.876 -35.389 1.00 83.38 733 PHE A O 1
ATOM 6012 N N . GLN A 1 734 ? -15.971 19.001 -37.611 1.00 85.75 734 GLN A N 1
ATOM 6013 C CA . GLN A 1 734 ? -17.285 19.522 -37.962 1.00 85.75 734 GLN A CA 1
ATOM 6014 C C . GLN A 1 734 ? -18.384 18.504 -37.631 1.00 85.75 734 GLN A C 1
ATOM 6016 O O . GLN A 1 734 ? -19.348 18.849 -36.953 1.00 85.75 734 GLN A O 1
ATOM 6021 N N . PHE A 1 735 ? -18.188 17.233 -37.994 1.00 83.62 735 PHE A N 1
ATOM 6022 C CA . PHE A 1 735 ? -19.122 16.156 -37.661 1.00 83.62 735 PHE A CA 1
ATOM 6023 C C . PHE A 1 735 ? -19.348 16.029 -36.146 1.00 83.62 735 PHE A C 1
ATOM 6025 O O . PHE A 1 735 ? -20.488 15.939 -35.698 1.00 83.62 735 PHE A O 1
ATOM 6032 N N . ILE A 1 736 ? -18.278 16.074 -35.344 1.00 77.25 736 ILE A N 1
ATOM 6033 C CA . ILE A 1 736 ? -18.367 16.017 -33.876 1.00 77.25 736 ILE A CA 1
ATOM 6034 C C . ILE A 1 736 ? -19.126 17.230 -33.324 1.00 77.25 736 ILE A C 1
ATOM 6036 O O . ILE A 1 736 ? -19.949 17.088 -32.421 1.00 77.25 736 ILE A O 1
ATOM 6040 N N . ALA A 1 737 ? -18.864 18.428 -33.850 1.00 75.00 737 ALA A N 1
ATOM 6041 C CA . ALA A 1 737 ? -19.548 19.642 -33.416 1.00 75.00 737 ALA A CA 1
ATOM 6042 C C . ALA A 1 737 ? -21.050 19.612 -33.738 1.00 75.00 737 ALA A C 1
ATOM 6044 O O . ALA A 1 737 ? -21.849 20.042 -32.907 1.00 75.00 737 ALA A O 1
ATOM 6045 N N . ASP A 1 738 ? -21.429 19.089 -34.903 1.00 77.19 738 ASP A N 1
ATOM 6046 C CA . ASP A 1 738 ? -22.829 18.982 -35.320 1.00 77.19 738 ASP A CA 1
ATOM 6047 C C . ASP A 1 738 ? -23.570 17.886 -34.542 1.00 77.19 738 ASP A C 1
ATOM 6049 O O . ASP A 1 738 ? -24.702 18.108 -34.112 1.00 77.19 738 ASP A O 1
ATOM 6053 N N . TYR A 1 739 ? -22.905 16.760 -34.261 1.00 71.56 739 TYR A N 1
ATOM 6054 C CA . TYR A 1 739 ? -23.453 15.655 -33.464 1.00 71.56 739 TYR A CA 1
ATOM 6055 C C . TYR A 1 739 ? -23.673 16.027 -31.988 1.00 71.56 739 TYR A C 1
ATOM 6057 O O . TYR A 1 739 ? -24.589 15.521 -31.359 1.00 71.56 739 TYR A O 1
ATOM 6065 N N . ILE A 1 740 ? -22.853 16.920 -31.418 1.00 62.94 740 ILE A N 1
ATOM 6066 C CA . ILE A 1 740 ? -23.016 17.405 -30.031 1.00 62.94 740 ILE A CA 1
ATOM 6067 C C . ILE A 1 740 ? -24.116 18.476 -29.919 1.00 62.94 740 ILE A C 1
ATOM 6069 O O . ILE A 1 740 ? -24.660 18.699 -28.840 1.00 62.94 740 ILE A O 1
ATOM 6073 N N . LYS A 1 741 ? -24.410 19.184 -31.015 1.00 59.75 741 LYS A N 1
ATOM 6074 C CA . LYS A 1 741 ? -25.467 20.207 -31.061 1.00 59.75 741 LYS A CA 1
ATOM 6075 C C . LYS A 1 741 ? -26.866 19.626 -31.280 1.00 59.75 741 LYS A C 1
ATOM 6077 O O . LYS A 1 741 ? -27.832 20.354 -31.051 1.00 59.75 741 LYS A O 1
ATOM 6082 N N . THR A 1 742 ? -26.957 18.399 -31.792 1.00 47.50 742 THR A N 1
ATOM 6083 C CA . THR A 1 742 ? -28.216 17.656 -31.963 1.00 47.50 742 THR A CA 1
ATOM 6084 C C . THR A 1 742 ? -28.606 16.984 -30.659 1.00 47.50 742 THR A C 1
ATOM 6086 O O . THR A 1 742 ? -29.829 16.934 -30.398 1.00 47.50 742 THR A O 1
#

pLDDT: mean 72.91, std 14.83, range [26.66, 95.5]

Secondary structure (DSSP, 8-state):
--------PPPBTTBSSTTHHHHHHHHHHHHHHHHHHHHH-TT--HHHHHHHHHHHHHHHSTTTTHHHHHHHSHHHHHHHHHHHHHHHHHHHT--SS-HHHHHHHHHSS----HHHHHHHHHS-HHHHHHHHHHHHHHHHHH-HHHHHHHHHHHHTS-----S-HHHHHHHHHHHHHHHHHHHHHHS-GGGHHHHHHHHHHTS---SS-SSHHHHHHHHHHHHHHHHHSS---TTHHHHHHHHHHHHHHHHHHHHGGGGGGGHHHHHHHHHSTT--GGGGTHHHHHHHHHHTTHHHHHHHTTT-----TTTHHHHHHHHHH--TT-HHHHHHHHHHHHHHHHTHHHH--HHHHHHHHHHHHHHHHHHHHHTTT---HHHHHHHHHHHHHHHHHHHHHHTT---HHHHHHHHHHHT--STHHHHHHHHHHHHHHHHHT--HHHHHHHHTT-S-HHHHHHHS--TT-TTTHHHHS----PPPTTSHHHHHHHHHHHHH---HHHHHHHHHHTTT-HHHHHHHHHHHHHHHTHHHHS---S--HHHHHIIIIISHHHHHHHHHHHHHHHHHHHHHT--TT-TT---TT--HHHHHHHHHHHHHHHHHHHGGGSSS--TTGGGT--TTSS--S-HHHHHHHH---TTTS-S-HHHHHHHHHHHHHHHHHHTT---GGG-EEEEEETTEEEEEE-SSS----S-PBPTTT--B--EEETTEEPP-SSPPEEEEHHHHHHHHHHHHH-

Radius of gyration: 36.71 Å; chains: 1; bounding box: 93×90×83 Å